Protein AF-0000000086060226 (afdb_homodimer)

pLDDT: mean 74.4, std 17.52, range [25.48, 95.62]

Solvent-accessible surface area (backbone atoms only — not comparable to full-atom values): 35997 Å² total; per-residue (Å²): 132,55,62,67,58,52,50,54,47,28,52,54,35,56,67,67,45,56,60,74,41,72,44,50,21,68,82,82,56,48,47,27,27,64,60,44,82,54,93,59,30,39,30,28,28,38,52,69,37,92,53,72,43,77,43,48,45,68,59,51,49,51,49,50,50,48,30,68,65,28,86,65,50,23,59,55,84,74,49,59,90,89,44,46,55,57,55,41,58,48,34,58,22,62,41,27,44,71,40,73,89,76,41,25,38,30,68,52,85,68,64,61,64,53,79,74,69,67,78,64,72,70,71,74,70,81,61,84,66,53,82,64,95,44,70,35,52,57,36,38,52,52,43,48,54,54,47,35,71,43,76,74,90,44,70,84,76,52,55,66,40,59,46,35,28,48,38,48,38,25,51,48,28,21,51,35,22,45,48,54,29,52,54,44,40,53,52,47,47,74,67,50,87,54,66,52,32,45,62,30,77,42,19,25,29,25,42,44,78,43,75,43,72,38,78,48,60,54,68,61,42,40,52,55,36,44,74,72,71,42,64,55,73,68,23,44,35,72,28,67,23,36,40,54,59,53,40,72,77,46,91,61,55,67,71,78,43,25,48,75,45,78,45,77,48,62,42,67,44,46,72,33,63,65,49,46,50,51,51,48,51,49,52,49,49,51,51,50,44,50,51,45,46,41,50,46,35,51,49,51,37,51,49,40,50,50,51,49,47,58,73,64,56,71,72,87,66,84,76,75,74,75,78,77,71,81,117,131,57,60,68,57,50,49,54,48,29,52,54,36,55,68,68,45,56,61,74,42,71,44,50,21,72,84,80,56,49,45,28,28,64,60,45,82,55,91,57,30,39,30,29,27,38,52,68,38,93,53,74,44,77,46,48,44,67,58,50,49,51,50,49,50,48,29,69,65,26,85,64,51,23,58,55,83,73,50,59,91,88,42,45,54,56,56,41,58,48,35,60,22,64,39,28,45,69,40,74,90,77,40,26,36,29,68,51,85,68,61,60,63,51,80,72,68,68,77,64,72,68,72,74,69,81,60,83,67,55,82,62,97,42,70,34,54,57,37,38,53,53,42,48,53,53,47,35,71,43,75,73,89,43,69,84,76,51,53,66,41,58,48,33,30,48,38,50,38,25,50,49,27,20,51,36,21,46,48,53,29,52,54,45,41,53,53,48,48,75,67,52,88,54,64,51,31,44,58,30,77,41,20,26,29,25,43,43,78,43,74,42,71,39,78,48,59,53,70,60,42,40,54,55,38,44,76,73,71,41,64,55,72,69,24,46,36,71,28,68,24,36,38,55,58,52,40,73,78,47,91,60,55,66,70,79,41,25,48,73,44,77,45,76,46,63,42,65,45,46,74,33,63,66,49,47,49,52,52,48,51,51,51,49,48,50,52,50,45,51,51,45,47,40,50,46,36,50,49,50,36,52,50,40,50,50,51,48,49,58,73,64,56,72,74,87,66,81,77,77,75,76,77,75,74,78,125

InterPro domains:
  IPR058289 Protein of unknown function DUF7983 [PF25943] (1-321)

Organism: NCBI:txid261290

Radius of gyration: 33.09 Å; Cα contacts (8 Å, |Δi|>4): 961; chains: 2; bounding box: 62×141×88 Å

Foldseek 3Di:
DDLLVLVVLLLVLLVVDDQQAWFAQLAVGFTKGFNDRDPFWTWIATPVGNDIDTHGNVVLVVVVVQQVPPPFWAAQVPDPPPCRVSLRSSCSRQQWDADSVRNTIHGHDDLQEPPPPPQPPPPPPPPDPDQDPAQLSLLVVVLVVLPVVDDPPDPVPDDPVSVLVNVVSVVSNVVSVVVVVVVVVVVCQVVDPDQGWYDYDVGTDGDDDGDGDDDDDLVVVCVVCVVVVHHSVVVDDDDVVVVVVVVVVDPDDPVVPDDDDDDDDDDDDDDDVVVSVVVSVVVVVVVVVVVVVVVVVVVVVVVVVVVVCVVPPPPPDDPPPPPPPPD/DDLLVLVVLLLVLLVVDDQQAWFAQLAVGFTKGFNDRDPFWTWIATPVGNDIDTGGNVVLVVVVVQQVPPPFWAAQVPDPPPCRVSLRSSCSRQQWDADSVRNTIHGHDDLLEPPPPPQPPPPPPPPDPDQDPAQLSLLVVVLVVLPVVDDPPDPVPDDPVSVLVNVVSVVSNVVSVVVVVVVVVVVCVVVDPDQGWYDYDPGTDGDDDGDGDDDDDLVVVCVVCVVVVHHSVVVDDDDVVVVVVVVVVDPDDPVNPDDDDDDDDDDDDDDDVVVSVVVSVVVVVVVVVVVVVVVVVVVVVVVVVVVVCVVPPPDPDDPPPPPPPDD

Nearest PDB structures (foldseek):
  2oig-assembly1_C  TM=6.495E-01  e=8.083E-01  Mus musculus
  4v6y-assembly1_AO  TM=5.193E-01  e=4.003E+00  Escherichia coli K-12
  7qv3-assembly1_o  TM=5.310E-01  e=5.712E+00  Bacillus subtilis subsp. subtilis str. 168
  7qv2-assembly1_o  TM=6.184E-01  e=8.648E+00  Bacillus subtilis subsp. subtilis str. 168
  4v78-assembly1_AO  TM=5.559E-01  e=7.682E+00  Escherichia coli K-12

Sequence (654 aa):
MSFRVTWDNLLDNVEELSADATLLTPVSQKPFHITDVQQHRVLIEYQADSETVPLQREQFETLFERVADATGSFDLDRLPPGAEPYATVMSLHPRFTIDDRDGTLSESETPTASPLVDAHTVEHDDGPREEPDIPVYADALLLIDALEQHDMTSLTELDVPTLVNLYTLLSDVQRNANDLRQEVRGVLLDRLHHDQPVSGQYGSVQRTVRQNRTLKDDDTVVELLEAEGIDPERVMSVDTSKLDDALEVTSLSESDVYDIEESEYVRKADVDEEMKETRLQGLKDQLAGADEDTTELQAEIEELEQRITELTSFDSGTSFHTRSTGGMSFRVTWDNLLDNVEELSADATLLTPVSQKPFHITDVQQHRVLIEYQADSETVPLQREQFETLFERVADATGSFDLDRLPPGAEPYATVMSLHPRFTIDDRDGTLSESETPTASPLVDAHTVEHDDGPREEPDIPVYADALLLIDALEQHDMTSLTELDVPTLVNLYTLLSDVQRNANDLRQEVRGVLLDRLHHDQPVSGQYGSVQRTVRQNRTLKDDDTVVELLEAEGIDPERVMSVDTSKLDDALEVTSLSESDVYDIEESEYVRKADVDEEMKETRLQGLKDQLAGADEDTTELQAEIEELEQRITELTSFDSGTSFHTRSTGG

Secondary structure (DSSP, 8-state):
--HHHHHHHHHHHHHTS-TTPPEE-TTT--EEEEEEE-SSEEEEEESS---EEEEEHHHHHHHHHHHHHSSSEEEGGGSPTT-HHHHHHHTTSTTEEEETTTTEEEE-SS----TT------------------HHHHHHHHHHHHHHHS-TT-GGGS-HHHHHHHHHHHHHHHHHHHHHHHHHHHHHHHH--SSS-EE-SSEEEEEEEEEEEEE--HHHHHHHHHHTT--GGGGEEE-HHHHHHHHTTSS--HHHHEEEEEEEEEEEEEE-HHHHHHHHHHHHHHHHHHHHHHHHHHHHHHHHHHHHHHHH---------------/--HHHHHHHHHHHHHTS-TTPPEE-TTT--EEEEEEE-SSEEEEEESS---EEEEEHHHHHHHHHHHHHSSSEEEGGGSPTT-HHHHHHHTTSTTEEEETTTTEEEE-SS----TT------------------HHHHHHHHHHHHHHHS-TT-GGGS-HHHHHHHHHHHHHHHHHHHHHHHHHHHHHHHH--SSS-EE-SSEEEEEEEEEEEEE--HHHHHHHHHHTT--GGGGEEE-HHHHHHHHTTSS--HHHHEEEEEEEEEEEEEE-HHHHHHHHHHHHHHHHHHHHHHHHHHHHHHHHHHHHHHHH---------------

Structure (mmCIF, N/CA/C/O backbone):
data_AF-0000000086060226-model_v1
#
loop_
_entity.id
_entity.type
_entity.pdbx_description
1 polymer 'DUF2800 domain-containing protein'
#
loop_
_atom_site.group_PDB
_atom_site.id
_atom_site.type_symbol
_atom_site.label_atom_id
_atom_site.label_alt_id
_atom_site.label_comp_id
_atom_site.label_asym_id
_atom_site.label_entity_id
_atom_site.label_seq_id
_atom_site.pdbx_PDB_ins_code
_atom_site.Cartn_x
_atom_site.Cartn_y
_atom_site.Cartn_z
_atom_site.occupancy
_atom_site.B_iso_or_equiv
_atom_site.auth_seq_id
_atom_site.auth_comp_id
_atom_site.auth_asym_id
_atom_site.auth_atom_id
_atom_site.pdbx_PDB_model_num
ATOM 1 N N . MET A 1 1 ? 17.812 2.256 18.969 1 61.56 1 MET A N 1
ATOM 2 C CA . MET A 1 1 ? 16.531 2.533 18.328 1 61.56 1 MET A CA 1
ATOM 3 C C . MET A 1 1 ? 15.438 1.61 18.859 1 61.56 1 MET A C 1
ATOM 5 O O . MET A 1 1 ? 15.695 0.437 19.141 1 61.56 1 MET A O 1
ATOM 9 N N . SER A 1 2 ? 14.352 2.223 19.125 1 74.38 2 SER A N 1
ATOM 10 C CA . SER A 1 2 ? 13.242 1.426 19.641 1 74.38 2 SER A CA 1
ATOM 11 C C . SER A 1 2 ? 12.703 0.469 18.594 1 74.38 2 SER A C 1
ATOM 13 O O . SER A 1 2 ? 12.828 0.727 17.391 1 74.38 2 SER A O 1
ATOM 15 N N . PHE A 1 3 ? 12.266 -0.675 19.047 1 84.19 3 PHE A N 1
ATOM 16 C CA . PHE A 1 3 ? 11.734 -1.65 18.094 1 84.19 3 PHE A CA 1
ATOM 17 C C . PHE A 1 3 ? 10.578 -1.057 17.297 1 84.19 3 PHE A C 1
ATOM 19 O O . PHE A 1 3 ? 10.414 -1.364 16.109 1 84.19 3 PHE A O 1
ATOM 26 N N . ARG A 1 4 ? 9.867 -0.259 17.969 1 74.56 4 ARG A N 1
ATOM 27 C CA . ARG A 1 4 ? 8.734 0.336 17.266 1 74.56 4 ARG A CA 1
ATOM 28 C C . ARG A 1 4 ? 9.188 1.074 16.016 1 74.56 4 ARG A C 1
ATOM 30 O O . ARG A 1 4 ? 8.617 0.899 14.93 1 74.56 4 ARG A O 1
ATOM 37 N N . VAL A 1 5 ? 10.203 1.853 16.219 1 68.88 5 VAL A N 1
ATOM 38 C CA . VAL A 1 5 ? 10.75 2.617 15.094 1 68.88 5 VAL A CA 1
ATOM 39 C C . VAL A 1 5 ? 11.312 1.667 14.047 1 68.88 5 VAL A C 1
ATOM 41 O O . VAL A 1 5 ? 11.109 1.863 12.844 1 68.88 5 VAL A O 1
ATOM 44 N N . THR A 1 6 ? 11.977 0.734 14.469 1 77.31 6 THR A N 1
ATOM 45 C CA . THR A 1 6 ? 12.555 -0.261 13.57 1 77.31 6 THR A CA 1
ATOM 46 C C . THR A 1 6 ? 11.469 -0.976 12.781 1 77.31 6 THR A C 1
ATOM 48 O O . THR A 1 6 ? 11.609 -1.188 11.57 1 77.31 6 THR A O 1
ATOM 51 N N . TRP A 1 7 ? 10.492 -1.278 13.5 1 83.56 7 TRP A N 1
ATOM 52 C CA . TRP A 1 7 ? 9.383 -1.992 12.875 1 83.56 7 TRP A CA 1
ATOM 53 C C . TRP A 1 7 ? 8.719 -1.136 11.797 1 83.56 7 TRP A C 1
ATOM 55 O O . TRP A 1 7 ? 8.508 -1.595 10.672 1 83.56 7 TRP A O 1
ATOM 65 N N . ASP A 1 8 ? 8.516 0.032 12.117 1 72.94 8 ASP A N 1
ATOM 66 C CA . ASP A 1 8 ? 7.891 0.943 11.164 1 72.94 8 ASP A CA 1
ATOM 67 C C . ASP A 1 8 ? 8.758 1.11 9.914 1 72.94 8 ASP A C 1
ATOM 69 O O . ASP A 1 8 ? 8.25 1.091 8.797 1 72.94 8 ASP A O 1
ATOM 73 N N . ASN A 1 9 ? 10.039 1.289 10.148 1 73 9 ASN A N 1
ATOM 74 C CA . ASN A 1 9 ? 10.984 1.417 9.039 1 73 9 ASN A CA 1
ATOM 75 C C . ASN A 1 9 ? 11.016 0.153 8.188 1 73 9 ASN A C 1
ATOM 77 O O . ASN A 1 9 ? 11.117 0.23 6.961 1 73 9 ASN A O 1
ATOM 81 N N . LEU A 1 10 ? 10.992 -0.917 8.844 1 79.75 10 LEU A N 1
ATOM 82 C CA . LEU A 1 10 ? 10.969 -2.193 8.133 1 79.75 10 LEU A CA 1
ATOM 83 C C . LEU A 1 10 ? 9.742 -2.291 7.23 1 79.75 10 LEU A C 1
ATOM 85 O O . LEU A 1 10 ? 9.859 -2.658 6.059 1 79.75 10 LEU A O 1
ATOM 89 N N . LEU A 1 11 ? 8.656 -1.971 7.758 1 77.81 11 LEU A N 1
ATOM 90 C CA . LEU A 1 11 ? 7.422 -2.055 6.984 1 77.81 11 LEU A CA 1
ATOM 91 C C . LEU A 1 11 ? 7.48 -1.136 5.766 1 77.81 11 LEU A C 1
ATOM 93 O O . LEU A 1 11 ? 7.047 -1.516 4.676 1 77.81 11 LEU A O 1
ATOM 97 N N . ASP A 1 12 ? 8.031 -0.021 5.93 1 70.19 12 ASP A N 1
ATOM 98 C CA . ASP A 1 12 ? 8.203 0.905 4.816 1 70.19 12 ASP A CA 1
ATOM 99 C C . ASP A 1 12 ? 9.023 0.267 3.693 1 70.19 12 ASP A C 1
ATOM 101 O O . ASP A 1 12 ? 8.664 0.383 2.518 1 70.19 12 ASP A O 1
ATOM 105 N N . ASN A 1 13 ? 10.055 -0.305 4.105 1 70.56 13 ASN A N 1
ATOM 106 C CA . ASN A 1 13 ? 10.961 -0.897 3.125 1 70.56 13 ASN A CA 1
ATOM 107 C C . ASN A 1 13 ? 10.328 -2.104 2.436 1 70.56 13 ASN A C 1
ATOM 109 O O . ASN A 1 13 ? 10.586 -2.354 1.256 1 70.56 13 ASN A O 1
ATOM 113 N N . VAL A 1 14 ? 9.562 -2.812 3.18 1 76.31 14 VAL A N 1
ATOM 114 C CA . VAL A 1 14 ? 8.875 -3.961 2.609 1 76.31 14 VAL A CA 1
ATOM 115 C C . VAL A 1 14 ? 7.867 -3.49 1.56 1 76.31 14 VAL A C 1
ATOM 117 O O . VAL A 1 14 ? 7.727 -4.109 0.504 1 76.31 14 VAL A O 1
ATOM 120 N N . GLU A 1 15 ? 7.27 -2.426 1.883 1 65.19 15 GLU A N 1
ATOM 121 C CA . GLU A 1 15 ? 6.258 -1.892 0.976 1 65.19 15 GLU A CA 1
ATOM 122 C C . GLU A 1 15 ? 6.887 -1.393 -0.321 1 65.19 15 GLU A C 1
ATOM 124 O O . GLU A 1 15 ? 6.219 -1.312 -1.353 1 65.19 15 GLU A O 1
ATOM 129 N N . GLU A 1 16 ? 8.18 -1.122 -0.231 1 61.09 16 GLU A N 1
ATOM 130 C CA . GLU A 1 16 ? 8.883 -0.597 -1.4 1 61.09 16 GLU A CA 1
ATOM 131 C C . GLU A 1 16 ? 9.328 -1.723 -2.326 1 61.09 16 GLU A C 1
ATOM 133 O O . GLU A 1 16 ? 9.719 -1.476 -3.471 1 61.09 16 GLU A O 1
ATOM 138 N N . LEU A 1 17 ? 9.195 -2.912 -1.716 1 63.25 17 LEU A N 1
ATOM 139 C CA . LEU A 1 17 ? 9.578 -4.062 -2.527 1 63.25 17 LEU A CA 1
ATOM 140 C C . LEU A 1 17 ? 8.578 -4.281 -3.662 1 63.25 17 LEU A C 1
ATOM 142 O O . LEU A 1 17 ? 7.379 -4.047 -3.494 1 63.25 17 LEU A O 1
ATOM 146 N N . SER A 1 18 ? 9.148 -4.605 -4.73 1 54.31 18 SER A N 1
ATOM 147 C CA . SER A 1 18 ? 8.266 -4.992 -5.824 1 54.31 18 SER A CA 1
ATOM 148 C C . SER A 1 18 ? 7.387 -6.18 -5.43 1 54.31 18 SER A C 1
ATOM 150 O O . SER A 1 18 ? 7.82 -7.055 -4.68 1 54.31 18 SER A O 1
ATOM 152 N N . ALA A 1 19 ? 6.148 -6.09 -5.781 1 54.88 19 ALA A N 1
ATOM 153 C CA . ALA A 1 19 ? 5.211 -7.164 -5.473 1 54.88 19 ALA A CA 1
ATOM 154 C C . ALA A 1 19 ? 5.742 -8.516 -5.941 1 54.88 19 ALA A C 1
ATOM 156 O O . ALA A 1 19 ? 5.414 -9.555 -5.367 1 54.88 19 ALA A O 1
ATOM 157 N N . ASP A 1 20 ? 6.629 -8.438 -6.875 1 52.88 20 ASP A N 1
ATOM 158 C CA . ASP A 1 20 ? 7.129 -9.672 -7.465 1 52.88 20 ASP A CA 1
ATOM 159 C C . ASP A 1 20 ? 8.5 -10.031 -6.906 1 52.88 20 ASP A C 1
ATOM 161 O O . ASP A 1 20 ? 9.164 -10.945 -7.406 1 52.88 20 ASP A O 1
ATOM 165 N N . ALA A 1 21 ? 8.844 -9.289 -5.941 1 64.44 21 ALA A N 1
ATOM 166 C CA . ALA A 1 21 ? 10.156 -9.555 -5.367 1 64.44 21 ALA A CA 1
ATOM 167 C C . ALA A 1 21 ? 10.195 -10.922 -4.68 1 64.44 21 ALA A C 1
ATOM 169 O O . ALA A 1 21 ? 9.281 -11.266 -3.93 1 64.44 21 ALA A O 1
ATOM 170 N N . THR A 1 22 ? 11.133 -11.711 -5.094 1 69.5 22 THR A N 1
ATOM 171 C CA . THR A 1 22 ? 11.336 -12.992 -4.43 1 69.5 22 THR A CA 1
ATOM 172 C C . THR A 1 22 ? 12.445 -12.891 -3.387 1 69.5 22 THR A C 1
ATOM 174 O O . THR A 1 22 ? 13.547 -12.422 -3.686 1 69.5 22 THR A O 1
ATOM 177 N N . LEU A 1 23 ? 12.07 -13.188 -2.166 1 77.44 23 LEU A N 1
ATOM 178 C CA . LEU A 1 23 ? 13.031 -13.211 -1.067 1 77.44 23 LEU A CA 1
ATOM 179 C C . LEU A 1 23 ? 13.438 -14.641 -0.731 1 77.44 23 LEU A C 1
ATOM 181 O O . LEU A 1 23 ? 12.703 -15.586 -1.023 1 77.44 23 LEU A O 1
ATOM 185 N N . LEU A 1 24 ? 14.648 -14.82 -0.189 1 76.75 24 LEU A N 1
ATOM 186 C CA . LEU A 1 24 ? 15.156 -16.141 0.158 1 76.75 24 LEU A CA 1
ATOM 187 C C . LEU A 1 24 ? 15.445 -16.234 1.653 1 76.75 24 LEU A C 1
ATOM 189 O O . LEU A 1 24 ? 15.945 -15.297 2.258 1 76.75 24 LEU A O 1
ATOM 193 N N . THR A 1 25 ? 14.992 -17.344 2.234 1 79.06 25 THR A N 1
ATOM 194 C CA . THR A 1 25 ? 15.43 -17.594 3.602 1 79.06 25 THR A CA 1
ATOM 195 C C . THR A 1 25 ? 16.953 -17.719 3.672 1 79.06 25 THR A C 1
ATOM 197 O O . THR A 1 25 ? 17.578 -18.219 2.746 1 79.06 25 THR A O 1
ATOM 200 N N . PRO A 1 26 ? 17.469 -17.297 4.73 1 75.31 26 PRO A N 1
ATOM 201 C CA . PRO A 1 26 ? 18.922 -17.156 4.75 1 75.31 26 PRO A CA 1
ATOM 202 C C . PRO A 1 26 ? 19.641 -18.5 4.828 1 75.31 26 PRO A C 1
ATOM 204 O O . PRO A 1 26 ? 20.719 -18.656 4.234 1 75.31 26 PRO A O 1
ATOM 207 N N . VAL A 1 27 ? 19.141 -19.469 5.512 1 73.25 27 VAL A N 1
ATOM 208 C CA . VAL A 1 27 ? 19.828 -20.734 5.699 1 73.25 27 VAL A CA 1
ATOM 209 C C . VAL A 1 27 ? 19.297 -21.781 4.715 1 73.25 27 VAL A C 1
ATOM 211 O O . VAL A 1 27 ? 20.062 -22.359 3.939 1 73.25 27 VAL A O 1
ATOM 214 N N . SER A 1 28 ? 18.062 -21.906 4.684 1 73.25 28 SER A N 1
ATOM 215 C CA . SER A 1 28 ? 17.422 -22.938 3.861 1 73.25 28 SER A CA 1
ATOM 216 C C . SER A 1 28 ? 17.234 -22.453 2.428 1 73.25 28 SER A C 1
ATOM 218 O O . SER A 1 28 ? 16.922 -23.25 1.539 1 73.25 28 SER A O 1
ATOM 220 N N . GLN A 1 29 ? 17.438 -21.109 2.193 1 70.88 29 GLN A N 1
ATOM 221 C CA . GLN A 1 29 ? 17.344 -20.5 0.87 1 70.88 29 GLN A CA 1
ATOM 222 C C . GLN A 1 29 ? 16.016 -20.844 0.198 1 70.88 29 GLN A C 1
ATOM 224 O O . GLN A 1 29 ? 15.984 -21.156 -0.993 1 70.88 29 GLN A O 1
ATOM 229 N N . LYS A 1 30 ? 14.977 -20.953 0.931 1 73.5 30 LYS A N 1
ATOM 230 C CA . LYS A 1 30 ? 13.625 -21.125 0.406 1 73.5 30 LYS A CA 1
ATOM 231 C C . LYS A 1 30 ? 13.031 -19.797 -0.051 1 73.5 30 LYS A C 1
ATOM 233 O O . LYS A 1 30 ? 13.008 -18.828 0.711 1 73.5 30 LYS A O 1
ATOM 238 N N . PRO A 1 31 ? 12.648 -19.797 -1.311 1 76.25 31 PRO A N 1
ATOM 239 C CA . PRO A 1 31 ? 12.078 -18.547 -1.815 1 76.25 31 PRO A CA 1
ATOM 240 C C . PRO A 1 31 ? 10.68 -18.266 -1.273 1 76.25 31 PRO A C 1
ATOM 242 O O . PRO A 1 31 ? 9.883 -19.203 -1.098 1 76.25 31 PRO A O 1
ATOM 245 N N . PHE A 1 32 ? 10.445 -17 -0.946 1 77.38 32 PHE A N 1
ATOM 246 C CA . PHE A 1 32 ? 9.117 -16.562 -0.523 1 77.38 32 PHE A CA 1
ATOM 247 C C . PHE A 1 32 ? 8.836 -15.148 -0.989 1 77.38 32 PHE A C 1
ATOM 249 O O . PHE A 1 32 ? 9.75 -14.422 -1.375 1 77.38 32 PHE A O 1
ATOM 256 N N . HIS A 1 33 ? 7.527 -14.828 -1.044 1 75.12 33 HIS A N 1
ATOM 257 C CA . HIS A 1 33 ? 7.066 -13.492 -1.41 1 75.12 33 HIS A CA 1
ATOM 258 C C . HIS A 1 33 ? 6.266 -12.852 -0.278 1 75.12 33 HIS A C 1
ATOM 260 O O . HIS A 1 33 ? 5.664 -13.562 0.533 1 75.12 33 HIS A O 1
ATOM 266 N N . ILE A 1 34 ? 6.484 -11.562 -0.266 1 75.5 34 ILE A N 1
ATOM 267 C CA . ILE A 1 34 ? 5.621 -10.836 0.664 1 75.5 34 ILE A CA 1
ATOM 268 C C . ILE A 1 34 ? 4.281 -10.531 -0.007 1 75.5 34 ILE A C 1
ATOM 270 O O . ILE A 1 34 ? 4.242 -9.914 -1.073 1 75.5 34 ILE A O 1
ATOM 274 N N . THR A 1 35 ? 3.238 -11 0.618 1 67.06 35 THR A N 1
ATOM 275 C CA . THR A 1 35 ? 1.932 -10.867 -0.018 1 67.06 35 THR A CA 1
ATOM 276 C C . THR A 1 35 ? 1.178 -9.664 0.543 1 67.06 35 THR A C 1
ATOM 278 O O . THR A 1 35 ? 0.363 -9.062 -0.153 1 67.06 35 THR A O 1
ATOM 281 N N . ASP A 1 36 ? 1.404 -9.398 1.855 1 66.31 36 ASP A N 1
ATOM 282 C CA . ASP A 1 36 ? 0.712 -8.289 2.502 1 66.31 36 ASP A CA 1
ATOM 283 C C . ASP A 1 36 ? 1.508 -7.762 3.695 1 66.31 36 ASP A C 1
ATOM 285 O O . ASP A 1 36 ? 2.297 -8.5 4.293 1 66.31 36 ASP A O 1
ATOM 289 N N . VAL A 1 37 ? 1.481 -6.492 3.787 1 73.69 37 VAL A N 1
ATOM 290 C CA . VAL A 1 37 ? 2.084 -5.836 4.941 1 73.69 37 VAL A CA 1
ATOM 291 C C . VAL A 1 37 ? 0.996 -5.191 5.797 1 73.69 37 VAL A C 1
ATOM 293 O O . VAL A 1 37 ? 0.222 -4.363 5.309 1 73.69 37 VAL A O 1
ATOM 296 N N . GLN A 1 38 ? 0.847 -5.648 7.043 1 66.06 38 GLN A N 1
ATOM 297 C CA . GLN A 1 38 ? -0.11 -5.098 7.996 1 66.06 38 GLN A CA 1
ATOM 298 C C . GLN A 1 38 ? 0.604 -4.453 9.18 1 66.06 38 GLN A C 1
ATOM 300 O O . GLN A 1 38 ? 1.828 -4.539 9.297 1 66.06 38 GLN A O 1
ATOM 305 N N . GLN A 1 39 ? -0.197 -3.797 10.062 1 68.19 39 GLN A N 1
ATOM 306 C CA . GLN A 1 39 ? 0.373 -3.061 11.188 1 68.19 39 GLN A CA 1
ATOM 307 C C . GLN A 1 39 ? 1.144 -3.99 12.117 1 68.19 39 GLN A C 1
ATOM 309 O O . GLN A 1 39 ? 2.193 -3.617 12.641 1 68.19 39 GLN A O 1
ATOM 314 N N . HIS A 1 40 ? 0.62 -5.199 12.242 1 76 40 HIS A N 1
ATOM 315 C CA . HIS A 1 40 ? 1.235 -6.031 13.266 1 76 40 HIS A CA 1
ATOM 316 C C . HIS A 1 40 ? 1.77 -7.332 12.672 1 76 40 HIS A C 1
ATOM 318 O O . HIS A 1 40 ? 2.143 -8.25 13.406 1 76 40 HIS A O 1
ATOM 324 N N . ARG A 1 41 ? 1.753 -7.371 11.344 1 83.38 41 ARG A N 1
ATOM 325 C CA . ARG A 1 41 ? 2.277 -8.594 10.742 1 83.38 41 ARG A CA 1
ATOM 326 C C . ARG A 1 41 ? 2.598 -8.391 9.266 1 83.38 41 ARG A C 1
ATOM 328 O O . ARG A 1 41 ? 2.107 -7.441 8.648 1 83.38 41 ARG A O 1
ATOM 335 N N . VAL A 1 42 ? 3.518 -9.219 8.836 1 83.94 42 VAL A N 1
ATOM 336 C CA . VAL A 1 42 ? 3.859 -9.328 7.422 1 83.94 42 VAL A CA 1
ATOM 337 C C . VAL A 1 42 ? 3.451 -10.703 6.895 1 83.94 42 VAL A C 1
ATOM 339 O O . VAL A 1 42 ? 3.791 -11.727 7.492 1 83.94 42 VAL A O 1
ATOM 342 N N . LEU A 1 43 ? 2.621 -10.688 5.91 1 78.94 43 LEU A N 1
ATOM 343 C CA . LEU A 1 43 ? 2.186 -11.961 5.336 1 78.94 43 LEU A CA 1
ATOM 344 C C . LEU A 1 43 ? 3.107 -12.383 4.195 1 78.94 43 LEU A C 1
ATOM 346 O O . LEU A 1 43 ? 3.393 -11.594 3.295 1 78.94 43 LEU A O 1
ATOM 350 N N . ILE A 1 44 ? 3.582 -13.633 4.352 1 82.94 44 ILE A N 1
ATOM 351 C CA . ILE A 1 44 ? 4.465 -14.141 3.303 1 82.94 44 ILE A CA 1
ATOM 352 C C . ILE A 1 44 ? 3.898 -15.43 2.73 1 82.94 44 ILE A C 1
ATOM 354 O O . ILE A 1 44 ? 3.031 -16.062 3.342 1 82.94 44 ILE A O 1
ATOM 358 N N . GLU A 1 45 ? 4.215 -15.727 1.551 1 78 45 GLU A N 1
ATOM 359 C CA . GLU A 1 45 ? 3.895 -16.984 0.89 1 78 45 GLU A CA 1
ATOM 360 C C . GLU A 1 45 ? 5.141 -17.625 0.28 1 78 45 GLU A C 1
ATOM 362 O O . GLU A 1 45 ? 5.871 -16.969 -0.474 1 78 45 GLU A O 1
ATOM 367 N N . TYR A 1 46 ? 5.328 -18.859 0.838 1 76.38 46 TYR A N 1
ATOM 368 C CA . TYR A 1 46 ? 6.422 -19.578 0.214 1 76.38 46 TYR A CA 1
ATOM 369 C C . TYR A 1 46 ? 6.078 -19.969 -1.222 1 76.38 46 TYR A C 1
ATOM 371 O O . TYR A 1 46 ? 4.926 -20.281 -1.527 1 76.38 46 TYR A O 1
ATOM 379 N N . GLN A 1 47 ? 7.102 -19.812 -1.891 1 64.94 47 GLN A N 1
ATOM 380 C CA . GLN A 1 47 ? 6.871 -20.141 -3.293 1 64.94 47 GLN A CA 1
ATOM 381 C C . GLN A 1 47 ? 6.426 -21.594 -3.449 1 64.94 47 GLN A C 1
ATOM 383 O O . GLN A 1 47 ? 5.602 -21.906 -4.312 1 64.94 47 GLN A O 1
ATOM 388 N N . ALA A 1 48 ? 6.973 -22.484 -2.572 1 60.38 48 ALA A N 1
ATOM 389 C CA . ALA A 1 48 ? 6.672 -23.922 -2.633 1 60.38 48 ALA A CA 1
ATOM 390 C C . ALA A 1 48 ? 5.297 -24.203 -2.043 1 60.38 48 ALA A C 1
ATOM 392 O O . ALA A 1 48 ? 4.703 -25.25 -2.324 1 60.38 48 ALA A O 1
ATOM 393 N N . ASP A 1 49 ? 4.891 -23.344 -1.164 1 59.34 49 ASP A N 1
ATOM 394 C CA . ASP A 1 49 ? 3.635 -23.547 -0.445 1 59.34 49 ASP A CA 1
ATOM 395 C C . ASP A 1 49 ? 2.693 -22.359 -0.631 1 59.34 49 ASP A C 1
ATOM 397 O O . ASP A 1 49 ? 3.117 -21.203 -0.545 1 59.34 49 ASP A O 1
ATOM 401 N N . SER A 1 50 ? 1.511 -22.656 -1.163 1 57.16 50 SER A N 1
ATOM 402 C CA . SER A 1 50 ? 0.541 -21.578 -1.383 1 57.16 50 SER A CA 1
ATOM 403 C C . SER A 1 50 ? -0.04 -21.078 -0.065 1 57.16 50 SER A C 1
ATOM 405 O O . SER A 1 50 ? -0.88 -20.188 -0.053 1 57.16 50 SER A O 1
ATOM 407 N N . GLU A 1 51 ? 0.519 -21.594 0.934 1 64.19 51 GLU A N 1
ATOM 408 C CA . GLU A 1 51 ? -0.021 -21.172 2.223 1 64.19 51 GLU A CA 1
ATOM 409 C C . GLU A 1 51 ? 0.59 -19.859 2.67 1 64.19 51 GLU A C 1
ATOM 411 O O . GLU A 1 51 ? 1.799 -19.641 2.545 1 64.19 51 GLU A O 1
ATOM 416 N N . THR A 1 52 ? -0.311 -19.031 3.057 1 74.06 52 THR A N 1
ATOM 417 C CA . THR A 1 52 ? 0.131 -17.766 3.605 1 74.06 52 THR A CA 1
ATOM 418 C C . THR A 1 52 ? 0.571 -17.922 5.059 1 74.06 52 THR A C 1
ATOM 420 O O . THR A 1 52 ? -0.145 -18.516 5.867 1 74.06 52 THR A O 1
ATOM 423 N N . VAL A 1 53 ? 1.748 -17.547 5.281 1 81.25 53 VAL A N 1
ATOM 424 C CA . VAL A 1 53 ? 2.312 -17.609 6.625 1 81.25 53 VAL A CA 1
ATOM 425 C C . VAL A 1 53 ? 2.43 -16.203 7.203 1 81.25 53 VAL A C 1
ATOM 427 O O . VAL A 1 53 ? 3.117 -15.344 6.637 1 81.25 53 VAL A O 1
ATOM 430 N N . PRO A 1 54 ? 1.698 -15.93 8.297 1 84.88 54 PRO A N 1
ATOM 431 C CA . PRO A 1 54 ? 1.841 -14.625 8.945 1 84.88 54 PRO A CA 1
ATOM 432 C C . PRO A 1 54 ? 3.104 -14.523 9.797 1 84.88 54 PRO A C 1
ATOM 434 O O . PRO A 1 54 ? 3.387 -15.414 10.594 1 84.88 54 PRO A O 1
ATOM 437 N N . LEU A 1 55 ? 3.961 -13.555 9.484 1 90.44 55 LEU A N 1
ATOM 438 C CA . LEU A 1 55 ? 5.074 -13.195 10.359 1 90.44 55 LEU A CA 1
ATOM 439 C C . LEU A 1 55 ? 4.66 -12.117 11.352 1 90.44 55 LEU A C 1
ATOM 441 O O . LEU A 1 55 ? 4.43 -10.969 10.969 1 90.44 55 LEU A O 1
ATOM 445 N N . GLN A 1 56 ? 4.648 -12.5 12.609 1 87.19 56 GLN A N 1
ATOM 446 C CA . GLN A 1 56 ? 4.062 -11.641 13.633 1 87.19 56 GLN A CA 1
ATOM 447 C C . GLN A 1 56 ? 5.074 -10.617 14.133 1 87.19 56 GLN A C 1
ATOM 449 O O . GLN A 1 56 ? 6.258 -10.93 14.297 1 87.19 56 GLN A O 1
ATOM 454 N N . ARG A 1 57 ? 4.566 -9.461 14.414 1 87.31 57 ARG A N 1
ATOM 455 C CA . ARG A 1 57 ? 5.379 -8.359 14.922 1 87.31 57 ARG A CA 1
ATOM 456 C C . ARG A 1 57 ? 6.125 -8.766 16.188 1 87.31 57 ARG A C 1
ATOM 458 O O . ARG A 1 57 ? 7.297 -8.422 16.359 1 87.31 57 ARG A O 1
ATOM 465 N N . GLU A 1 58 ? 5.457 -9.453 17.031 1 84.88 58 GLU A N 1
ATOM 466 C CA . GLU A 1 58 ? 6.043 -9.828 18.312 1 84.88 58 GLU A CA 1
ATOM 467 C C . GLU A 1 58 ? 7.301 -10.672 18.125 1 84.88 58 GLU A C 1
ATOM 469 O O . GLU A 1 58 ? 8.258 -10.555 18.891 1 84.88 58 GLU A O 1
ATOM 474 N N . GLN A 1 59 ? 7.23 -11.508 17.141 1 89.88 59 GLN A N 1
ATOM 475 C CA . GLN A 1 59 ? 8.383 -12.359 16.875 1 89.88 59 GLN A CA 1
ATOM 476 C C . GLN A 1 59 ? 9.555 -11.555 16.328 1 89.88 59 GLN A C 1
ATOM 478 O O . GLN A 1 59 ? 10.719 -11.883 16.578 1 89.88 59 GLN A O 1
ATOM 483 N N . PHE A 1 60 ? 9.289 -10.539 15.555 1 91.94 60 PHE A N 1
ATOM 484 C CA . PHE A 1 60 ? 10.344 -9.641 15.109 1 91.94 60 PHE A CA 1
ATOM 485 C C . PHE A 1 60 ? 10.984 -8.93 16.297 1 91.94 60 PHE A C 1
ATOM 487 O O . PHE A 1 60 ? 12.203 -8.719 16.312 1 91.94 60 PHE A O 1
ATOM 494 N N . GLU A 1 61 ? 10.109 -8.531 17.219 1 87.44 61 GLU A N 1
ATOM 495 C CA . GLU A 1 61 ? 10.625 -7.867 18.422 1 87.44 61 GLU A CA 1
ATOM 496 C C . GLU A 1 61 ? 11.586 -8.773 19.188 1 87.44 61 GLU A C 1
ATOM 498 O O . GLU A 1 61 ? 12.633 -8.32 19.641 1 87.44 61 GLU A O 1
ATOM 503 N N . THR A 1 62 ? 11.164 -10.047 19.297 1 87.81 62 THR A N 1
ATOM 504 C CA . THR A 1 62 ? 12.023 -11.016 19.953 1 87.81 62 THR A CA 1
ATOM 505 C C . THR A 1 62 ? 13.359 -11.141 19.219 1 87.81 62 THR A C 1
ATOM 507 O O . THR A 1 62 ? 14.414 -11.172 19.859 1 87.81 62 THR A O 1
ATOM 510 N N . LEU A 1 63 ? 13.289 -11.219 17.906 1 90.62 63 LEU A N 1
ATOM 511 C CA . LEU A 1 63 ? 14.508 -11.328 17.109 1 90.62 63 LEU A CA 1
ATOM 512 C C . LEU A 1 63 ? 15.375 -10.086 17.281 1 90.62 63 LEU A C 1
ATOM 514 O O . LEU A 1 63 ? 16.594 -10.188 17.391 1 90.62 63 LEU A O 1
ATOM 518 N N . PHE A 1 64 ? 14.773 -8.992 17.297 1 89.62 64 PHE A N 1
ATOM 519 C CA . PHE A 1 64 ? 15.445 -7.715 17.5 1 89.62 64 PHE A CA 1
ATOM 520 C C . PHE A 1 64 ? 16.234 -7.715 18.797 1 89.62 64 PHE A C 1
ATOM 522 O O . PHE A 1 64 ? 17.406 -7.312 18.828 1 89.62 64 PHE A O 1
ATOM 529 N N . GLU A 1 65 ? 15.57 -8.125 19.828 1 85.75 65 GLU A N 1
ATOM 530 C CA . GLU A 1 65 ? 16.203 -8.172 21.141 1 85.75 65 GLU A CA 1
ATOM 531 C C . GLU A 1 65 ? 17.359 -9.164 21.156 1 85.75 65 GLU A C 1
ATOM 533 O O . GLU A 1 65 ? 18.406 -8.898 21.75 1 85.75 65 GLU A O 1
ATOM 538 N N . ARG A 1 66 ? 17.141 -10.234 20.5 1 86.69 66 ARG A N 1
ATOM 539 C CA . ARG A 1 66 ? 18.188 -11.258 20.469 1 86.69 66 ARG A CA 1
ATOM 540 C C . ARG A 1 66 ? 19.422 -10.758 19.719 1 86.69 66 ARG A C 1
ATOM 542 O O . ARG A 1 66 ? 20.547 -11.047 20.109 1 86.69 66 ARG A O 1
ATOM 549 N N . VAL A 1 67 ? 19.156 -10.047 18.641 1 86.25 67 VAL A N 1
ATOM 550 C CA . VAL A 1 67 ? 20.266 -9.5 17.859 1 86.25 67 VAL A CA 1
ATOM 551 C C . VAL A 1 67 ? 21 -8.438 18.672 1 86.25 67 VAL A C 1
ATOM 553 O O . VAL A 1 67 ? 22.234 -8.375 18.641 1 86.25 67 VAL A O 1
ATOM 556 N N . ALA A 1 68 ? 20.25 -7.633 19.312 1 80.38 68 ALA A N 1
ATOM 557 C CA . ALA A 1 68 ? 20.844 -6.582 20.141 1 80.38 68 ALA A CA 1
ATOM 558 C C . ALA A 1 68 ? 21.672 -7.176 21.281 1 80.38 68 ALA A C 1
ATOM 560 O O . ALA A 1 68 ? 22.688 -6.609 21.672 1 80.38 68 ALA A O 1
ATOM 561 N N . ASP A 1 69 ? 21.156 -8.242 21.797 1 78.19 69 ASP A N 1
ATOM 562 C CA . ASP A 1 69 ? 21.797 -8.883 22.938 1 78.19 69 ASP A CA 1
ATOM 563 C C . ASP A 1 69 ? 23.047 -9.656 22.5 1 78.19 69 ASP A C 1
ATOM 565 O O . ASP A 1 69 ? 23.938 -9.914 23.312 1 78.19 69 ASP A O 1
ATOM 569 N N . ALA A 1 70 ? 22.859 -10.086 21.297 1 75.44 70 ALA A N 1
ATOM 570 C CA . ALA A 1 70 ? 23.969 -10.898 20.812 1 75.44 70 ALA A CA 1
ATOM 571 C C . ALA A 1 70 ? 25.25 -10.086 20.719 1 75.44 70 ALA A C 1
ATOM 573 O O . ALA A 1 70 ? 25.219 -8.891 20.391 1 75.44 70 ALA A O 1
ATOM 574 N N . THR A 1 71 ? 26.219 -10.344 21.484 1 69.38 71 THR A N 1
ATOM 575 C CA . THR A 1 71 ? 27.531 -9.719 21.375 1 69.38 71 THR A CA 1
ATOM 576 C C . THR A 1 71 ? 28.062 -9.828 19.953 1 69.38 71 THR A C 1
ATOM 578 O O . THR A 1 71 ? 28.609 -10.867 19.578 1 69.38 71 THR A O 1
ATOM 581 N N . GLY A 1 72 ? 27.641 -8.828 19 1 72.44 72 GLY A N 1
ATOM 582 C CA . GLY A 1 72 ? 28.078 -8.82 17.609 1 72.44 72 GLY A CA 1
ATOM 583 C C . GLY A 1 72 ? 26.984 -9.219 16.625 1 72.44 72 GLY A C 1
ATOM 584 O O . GLY A 1 72 ? 26.094 -8.414 16.312 1 72.44 72 GLY A O 1
ATOM 585 N N . SER A 1 73 ? 27 -10.57 16.234 1 81.44 73 SER A N 1
ATOM 586 C CA . SER A 1 73 ? 26.062 -11.055 15.234 1 81.44 73 SER A CA 1
ATOM 587 C C . SER A 1 73 ? 25.234 -12.219 15.766 1 81.44 73 SER A C 1
ATOM 589 O O . SER A 1 73 ? 25.688 -12.977 16.625 1 81.44 73 SER A O 1
ATOM 591 N N . PHE A 1 74 ? 24.031 -12.258 15.516 1 88.19 74 PHE A N 1
ATOM 592 C CA . PHE A 1 74 ? 23.125 -13.328 15.891 1 88.19 74 PHE A CA 1
ATOM 593 C C . PHE A 1 74 ? 23.234 -14.5 14.922 1 88.19 74 PHE A C 1
ATOM 595 O O . PHE A 1 74 ? 23.109 -14.328 13.711 1 88.19 74 PHE A O 1
ATOM 602 N N . ASP A 1 75 ? 23.453 -15.633 15.555 1 87.62 75 ASP A N 1
ATOM 603 C CA . ASP A 1 75 ? 23.578 -16.844 14.75 1 87.62 75 ASP A CA 1
ATOM 604 C C . ASP A 1 75 ? 22.203 -17.312 14.266 1 87.62 75 ASP A C 1
ATOM 606 O O . ASP A 1 75 ? 21.328 -17.656 15.078 1 87.62 75 ASP A O 1
ATOM 610 N N . LEU A 1 76 ? 22.031 -17.438 12.945 1 88.25 76 LEU A N 1
ATOM 611 C CA . LEU A 1 76 ? 20.734 -17.75 12.352 1 88.25 76 LEU A CA 1
ATOM 612 C C . LEU A 1 76 ? 20.375 -19.219 12.602 1 88.25 76 LEU A C 1
ATOM 614 O O . LEU A 1 76 ? 19.203 -19.594 12.477 1 88.25 76 LEU A O 1
ATOM 618 N N . ASP A 1 77 ? 21.375 -20.094 13.016 1 83.44 77 ASP A N 1
ATOM 619 C CA . ASP A 1 77 ? 21.109 -21.484 13.328 1 83.44 77 ASP A CA 1
ATOM 620 C C . ASP A 1 77 ? 20.297 -21.625 14.625 1 83.44 77 ASP A C 1
ATOM 622 O O . ASP A 1 77 ? 19.719 -22.672 14.898 1 83.44 77 ASP A O 1
ATOM 626 N N . ARG A 1 78 ? 20.297 -20.531 15.367 1 83.88 78 ARG A N 1
ATOM 627 C CA . ARG A 1 78 ? 19.594 -20.547 16.656 1 83.88 78 ARG A CA 1
ATOM 628 C C . ARG A 1 78 ? 18.109 -20.25 16.469 1 83.88 78 ARG A C 1
ATOM 630 O O . ARG A 1 78 ? 17.328 -20.328 17.406 1 83.88 78 ARG A O 1
ATOM 637 N N . LEU A 1 79 ? 17.734 -19.859 15.227 1 87.12 79 LEU A N 1
ATOM 638 C CA . LEU A 1 79 ? 16.328 -19.562 14.961 1 87.12 79 LEU A CA 1
ATOM 639 C C . LEU A 1 79 ? 15.492 -20.828 15.055 1 87.12 79 LEU A C 1
ATOM 641 O O . LEU A 1 79 ? 15.922 -21.906 14.641 1 87.12 79 LEU A O 1
ATOM 645 N N . PRO A 1 80 ? 14.32 -20.781 15.773 1 81.94 80 PRO A N 1
ATOM 646 C CA . PRO A 1 80 ? 13.406 -21.922 15.734 1 81.94 80 PRO A CA 1
ATOM 647 C C . PRO A 1 80 ? 13.008 -22.312 14.312 1 81.94 80 PRO A C 1
ATOM 649 O O . PRO A 1 80 ? 13.148 -21.5 13.383 1 81.94 80 PRO A O 1
ATOM 652 N N . PRO A 1 81 ? 12.555 -23.562 14.195 1 78.69 81 PRO A N 1
ATOM 653 C CA . PRO A 1 81 ? 12.094 -23.984 12.867 1 78.69 81 PRO A CA 1
ATOM 654 C C . PRO A 1 81 ? 11.008 -23.094 12.305 1 78.69 81 PRO A C 1
ATOM 656 O O . PRO A 1 81 ? 10.078 -22.703 13.023 1 78.69 81 PRO A O 1
ATOM 659 N N . GLY A 1 82 ? 11.172 -22.703 11.07 1 79.81 82 GLY A N 1
ATOM 660 C CA . GLY A 1 82 ? 10.172 -21.906 10.383 1 79.81 82 GLY A CA 1
ATOM 661 C C . GLY A 1 82 ? 10.367 -20.406 10.578 1 79.81 82 GLY A C 1
ATOM 662 O O . GLY A 1 82 ? 9.609 -19.609 10.047 1 79.81 82 GLY A O 1
ATOM 663 N N . ALA A 1 83 ? 11.43 -20.047 11.344 1 87.12 83 ALA A N 1
ATOM 664 C CA . ALA A 1 83 ? 11.594 -18.641 11.695 1 87.12 83 ALA A CA 1
ATOM 665 C C . ALA A 1 83 ? 12.586 -17.953 10.75 1 87.12 83 ALA A C 1
ATOM 667 O O . ALA A 1 83 ? 12.852 -16.75 10.883 1 87.12 83 ALA A O 1
ATOM 668 N N . GLU A 1 84 ? 13.016 -18.594 9.75 1 86.38 84 GLU A N 1
ATOM 669 C CA . GLU A 1 84 ? 14.023 -18.047 8.852 1 86.38 84 GLU A CA 1
ATOM 670 C C . GLU A 1 84 ? 13.5 -16.812 8.117 1 86.38 84 GLU A C 1
ATOM 672 O O . GLU A 1 84 ? 14.219 -15.828 7.953 1 86.38 84 GLU A O 1
ATOM 677 N N . PRO A 1 85 ? 12.266 -16.875 7.789 1 85.88 85 PRO A N 1
ATOM 678 C CA . PRO A 1 85 ? 11.773 -15.703 7.047 1 85.88 85 PRO A CA 1
ATOM 679 C C . PRO A 1 85 ? 11.844 -14.414 7.855 1 85.88 85 PRO A C 1
ATOM 681 O O . PRO A 1 85 ? 11.977 -13.328 7.285 1 85.88 85 PRO A O 1
ATOM 684 N N . TYR A 1 86 ? 11.789 -14.523 9.133 1 89.56 86 TYR A N 1
ATOM 685 C CA . TYR A 1 86 ? 11.906 -13.336 9.977 1 89.56 86 TYR A CA 1
ATOM 686 C C . TYR A 1 86 ? 13.25 -12.641 9.75 1 89.56 86 TYR A C 1
ATOM 688 O O . TYR A 1 86 ? 13.312 -11.414 9.695 1 89.56 86 TYR A O 1
ATOM 696 N N . ALA A 1 87 ? 14.219 -13.43 9.578 1 84.69 87 ALA A N 1
ATOM 697 C CA . ALA A 1 87 ? 15.562 -12.867 9.406 1 84.69 87 ALA A CA 1
ATOM 698 C C . ALA A 1 87 ? 15.688 -12.172 8.055 1 84.69 87 ALA A C 1
ATOM 700 O O . ALA A 1 87 ? 16.219 -11.062 7.969 1 84.69 87 ALA A O 1
ATOM 701 N N . THR A 1 88 ? 15.164 -12.82 7.004 1 83.69 88 THR A N 1
ATOM 702 C CA . THR A 1 88 ? 15.211 -12.227 5.676 1 83.69 88 THR A CA 1
ATOM 703 C C . THR A 1 88 ? 14.461 -10.898 5.648 1 83.69 88 THR A C 1
ATOM 705 O O . THR A 1 88 ? 14.969 -9.898 5.148 1 83.69 88 THR A O 1
ATOM 708 N N . VAL A 1 89 ? 13.328 -10.953 6.211 1 85 89 VAL A N 1
ATOM 709 C CA . VAL A 1 89 ? 12.5 -9.75 6.199 1 85 89 VAL A CA 1
ATOM 710 C C . VAL A 1 89 ? 13.164 -8.664 7.055 1 85 89 VAL A C 1
ATOM 712 O O . VAL A 1 89 ? 13.164 -7.488 6.688 1 85 89 VAL A O 1
ATOM 715 N N . MET A 1 90 ? 13.742 -9.055 8.141 1 84 90 MET A N 1
ATOM 716 C CA . MET A 1 90 ? 14.438 -8.102 9 1 84 90 MET A CA 1
ATOM 717 C C . MET A 1 90 ? 15.586 -7.43 8.258 1 84 90 MET A C 1
ATOM 719 O O . MET A 1 90 ? 15.859 -6.246 8.469 1 84 90 MET A O 1
ATOM 723 N N . SER A 1 91 ? 16.172 -8.07 7.363 1 79.81 91 SER A N 1
ATOM 724 C CA . SER A 1 91 ? 17.344 -7.562 6.652 1 79.81 91 SER A CA 1
ATOM 725 C C . SER A 1 91 ? 16.953 -6.504 5.629 1 79.81 91 SER A C 1
ATOM 727 O O . SER A 1 91 ? 17.812 -5.84 5.055 1 79.81 91 SER A O 1
ATOM 729 N N . LEU A 1 92 ? 15.727 -6.461 5.379 1 76.19 92 LEU A N 1
ATOM 730 C CA . LEU A 1 92 ? 15.266 -5.387 4.508 1 76.19 92 LEU A CA 1
ATOM 731 C C . LEU A 1 92 ? 15.414 -4.031 5.191 1 76.19 92 LEU A C 1
ATOM 733 O O . LEU A 1 92 ? 15.367 -2.99 4.531 1 76.19 92 LEU A O 1
ATOM 737 N N . HIS A 1 93 ? 15.469 -4.113 6.539 1 76.19 93 HIS A N 1
ATOM 738 C CA . HIS A 1 93 ? 15.828 -2.902 7.27 1 76.19 93 HIS A CA 1
ATOM 739 C C . HIS A 1 93 ? 17.297 -2.539 7.039 1 76.19 93 HIS A C 1
ATOM 741 O O . HIS A 1 93 ? 18.172 -3.4 7.113 1 76.19 93 HIS A O 1
ATOM 747 N N . PRO A 1 94 ? 17.625 -1.356 6.797 1 67.31 94 PRO A N 1
ATOM 748 C CA . PRO A 1 94 ? 18.984 -0.956 6.391 1 67.31 94 PRO A CA 1
ATOM 749 C C . PRO A 1 94 ? 20.031 -1.234 7.465 1 67.31 94 PRO A C 1
ATOM 751 O O . PRO A 1 94 ? 21.219 -1.372 7.156 1 67.31 94 PRO A O 1
ATOM 754 N N . ARG A 1 95 ? 19.656 -1.33 8.641 1 74.44 95 ARG A N 1
ATOM 755 C CA . ARG A 1 95 ? 20.625 -1.519 9.727 1 74.44 95 ARG A CA 1
ATOM 756 C C . ARG A 1 95 ? 20.922 -2.998 9.938 1 74.44 95 ARG A C 1
ATOM 758 O O . ARG A 1 95 ? 21.797 -3.352 10.734 1 74.44 95 ARG A O 1
ATOM 765 N N . PHE A 1 96 ? 20.141 -3.799 9.289 1 80.62 96 PHE A N 1
ATOM 766 C CA . PHE A 1 96 ? 20.328 -5.23 9.508 1 80.62 96 PHE A CA 1
ATOM 767 C C . PHE A 1 96 ? 20.875 -5.898 8.25 1 80.62 96 PHE A C 1
ATOM 769 O O . PHE A 1 96 ? 20.438 -5.586 7.141 1 80.62 96 PHE A O 1
ATOM 776 N N . THR A 1 97 ? 21.859 -6.676 8.445 1 77.75 97 THR A N 1
ATOM 777 C CA . THR A 1 97 ? 22.469 -7.375 7.328 1 77.75 97 THR A CA 1
ATOM 778 C C . THR A 1 97 ? 22.656 -8.852 7.648 1 77.75 97 THR A C 1
ATOM 780 O O . THR A 1 97 ? 23 -9.219 8.773 1 77.75 97 THR A O 1
ATOM 783 N N . ILE A 1 98 ? 22.281 -9.602 6.691 1 78.62 98 ILE A N 1
ATOM 784 C CA . ILE A 1 98 ? 22.531 -11.039 6.801 1 78.62 98 ILE A CA 1
ATOM 785 C C . ILE A 1 98 ? 23.875 -11.375 6.141 1 78.62 98 ILE A C 1
ATOM 787 O O . ILE A 1 98 ? 24.141 -10.961 5.012 1 78.62 98 ILE A O 1
ATOM 791 N N . ASP A 1 99 ? 24.766 -11.969 6.91 1 75.19 99 ASP A N 1
ATOM 792 C CA . ASP A 1 99 ? 25.984 -12.547 6.344 1 75.19 99 ASP A CA 1
ATOM 793 C C . ASP A 1 99 ? 25.766 -14.008 5.957 1 75.19 99 ASP A C 1
ATOM 795 O O . ASP A 1 99 ? 25.719 -14.883 6.82 1 75.19 99 ASP A O 1
ATOM 799 N N . ASP A 1 100 ? 25.656 -14.219 4.773 1 69.06 100 ASP A N 1
ATOM 800 C CA . ASP A 1 100 ? 25.344 -15.555 4.27 1 69.06 100 ASP A CA 1
ATOM 801 C C . ASP A 1 100 ? 26.484 -16.531 4.566 1 69.06 100 ASP A C 1
ATOM 803 O O . ASP A 1 100 ? 26.25 -17.734 4.73 1 69.06 100 ASP A O 1
ATOM 807 N N . ARG A 1 101 ? 27.688 -16.047 4.527 1 71.06 101 ARG A N 1
ATOM 808 C CA . ARG A 1 101 ? 28.844 -16.906 4.738 1 71.06 101 ARG A CA 1
ATOM 809 C C . ARG A 1 101 ? 28.906 -17.391 6.18 1 71.06 101 ARG A C 1
ATOM 811 O O . ARG A 1 101 ? 29.109 -18.594 6.426 1 71.06 101 ARG A O 1
ATOM 818 N N . ASP A 1 102 ? 28.578 -16.438 7.027 1 75.94 102 ASP A N 1
ATOM 819 C CA . ASP A 1 102 ? 28.672 -16.781 8.445 1 75.94 102 ASP A CA 1
ATOM 820 C C . ASP A 1 102 ? 27.328 -17.203 9.008 1 75.94 102 ASP A C 1
ATOM 822 O O . ASP A 1 102 ? 27.25 -17.75 10.109 1 75.94 102 ASP A O 1
ATOM 826 N N . GLY A 1 103 ? 26.266 -16.969 8.164 1 79.12 103 GLY A N 1
ATOM 827 C CA . GLY A 1 103 ? 24.922 -17.297 8.625 1 79.12 103 GLY A CA 1
ATOM 828 C C . GLY A 1 103 ? 24.516 -16.484 9.836 1 79.12 103 GLY A C 1
ATOM 829 O O . GLY A 1 103 ? 23.984 -17.047 10.805 1 79.12 103 GLY A O 1
ATOM 830 N N . THR A 1 104 ? 24.828 -15.234 9.883 1 84 104 THR A N 1
ATOM 831 C CA . THR A 1 104 ? 24.531 -14.391 11.031 1 84 104 THR A CA 1
ATOM 832 C C . THR A 1 104 ? 23.719 -13.164 10.617 1 84 104 THR A C 1
ATOM 834 O O . THR A 1 104 ? 23.734 -12.773 9.453 1 84 104 THR A O 1
ATOM 837 N N . LEU A 1 105 ? 22.906 -12.68 11.492 1 86.19 105 LEU A N 1
ATOM 838 C CA . LEU A 1 105 ? 22.188 -11.414 11.375 1 86.19 105 LEU A CA 1
ATOM 839 C C . LEU A 1 105 ? 22.766 -10.383 12.344 1 86.19 105 LEU A C 1
ATOM 841 O O . LEU A 1 105 ? 22.922 -10.656 13.531 1 86.19 105 LEU A O 1
ATOM 845 N N . SER A 1 106 ? 23.203 -9.219 11.82 1 80.5 106 SER A N 1
ATOM 846 C CA . SER A 1 106 ? 23.797 -8.188 12.656 1 80.5 106 SER A CA 1
ATOM 847 C C . SER A 1 106 ? 23.125 -6.836 12.43 1 80.5 106 SER A C 1
ATOM 849 O O . SER A 1 106 ? 22.531 -6.602 11.375 1 80.5 106 SER A O 1
ATOM 851 N N . GLU A 1 107 ? 23.109 -6.102 13.492 1 79.5 107 GLU A N 1
ATOM 852 C CA . GLU A 1 107 ? 22.641 -4.719 13.43 1 79.5 107 GLU A CA 1
ATOM 853 C C . GLU A 1 107 ? 23.812 -3.746 13.391 1 79.5 107 GLU A C 1
ATOM 855 O O . GLU A 1 107 ? 24.766 -3.885 14.164 1 79.5 107 GLU A O 1
ATOM 860 N N . SER A 1 108 ? 23.969 -3.018 12.328 1 64.5 108 SER A N 1
ATOM 861 C CA . SER A 1 108 ? 25.031 -2.016 12.242 1 64.5 108 SER A CA 1
ATOM 862 C C . SER A 1 108 ? 24.531 -0.643 12.68 1 64.5 108 SER A C 1
ATOM 864 O O . SER A 1 108 ? 23.344 -0.318 12.5 1 64.5 108 SER A O 1
ATOM 866 N N . GLU A 1 109 ? 25.141 -0.075 13.656 1 56.12 109 GLU A N 1
ATOM 867 C CA . GLU A 1 109 ? 24.766 1.24 14.164 1 56.12 109 GLU A CA 1
ATOM 868 C C . GLU A 1 109 ? 24.688 2.268 13.039 1 56.12 109 GLU A C 1
ATOM 870 O O . GLU A 1 109 ? 23.859 3.18 13.07 1 56.12 109 GLU A O 1
ATOM 875 N N . THR A 1 110 ? 25.953 2.512 12.297 1 44.22 110 THR A N 1
ATOM 876 C CA . THR A 1 110 ? 26.094 3.688 11.445 1 44.22 110 THR A CA 1
ATOM 877 C C . THR A 1 110 ? 25.375 3.475 10.109 1 44.22 110 THR A C 1
ATOM 879 O O . THR A 1 110 ? 25.688 2.521 9.391 1 44.22 110 THR A O 1
ATOM 882 N N . PRO A 1 111 ? 24.219 3.877 10 1 38.12 111 PRO A N 1
ATOM 883 C CA . PRO A 1 111 ? 23.984 3.955 8.555 1 38.12 111 PRO A CA 1
ATOM 884 C C . PRO A 1 111 ? 25.188 4.488 7.785 1 38.12 111 PRO A C 1
ATOM 886 O O . PRO A 1 111 ? 25.953 5.293 8.312 1 38.12 111 PRO A O 1
ATOM 889 N N . THR A 1 112 ? 26.016 3.715 7.113 1 29.59 112 THR A N 1
ATOM 890 C CA . THR A 1 112 ? 27.203 4.371 6.574 1 29.59 112 THR A CA 1
ATOM 891 C C . THR A 1 112 ? 26.875 5.805 6.156 1 29.59 112 THR A C 1
ATOM 893 O O . THR A 1 112 ? 26.094 6.023 5.23 1 29.59 112 THR A O 1
ATOM 896 N N . ALA A 1 113 ? 26.953 6.715 7.031 1 29.94 113 ALA A N 1
ATOM 897 C CA . ALA A 1 113 ? 26.734 8.148 6.855 1 29.94 113 ALA A CA 1
ATOM 898 C C . ALA A 1 113 ? 27.656 8.711 5.773 1 29.94 113 ALA A C 1
ATOM 900 O O . ALA A 1 113 ? 28.859 8.469 5.789 1 29.94 113 ALA A O 1
ATOM 901 N N . SER A 1 114 ? 27.359 8.656 4.535 1 27.19 114 SER A N 1
ATOM 902 C CA . SER A 1 114 ? 28.312 9.477 3.791 1 27.19 114 SER A CA 1
ATOM 903 C C . SER A 1 114 ? 28.516 10.836 4.457 1 27.19 114 SER A C 1
ATOM 905 O O . SER A 1 114 ? 27.547 11.469 4.887 1 27.19 114 SER A O 1
ATOM 907 N N . PRO A 1 115 ? 29.75 11.172 4.906 1 28.28 115 PRO A N 1
ATOM 908 C CA . PRO A 1 115 ? 30.203 12.391 5.582 1 28.28 115 PRO A CA 1
ATOM 909 C C . PRO A 1 115 ? 29.562 13.648 5.012 1 28.28 115 PRO A C 1
ATOM 911 O O . PRO A 1 115 ? 29.719 14.742 5.574 1 28.28 115 PRO A O 1
ATOM 914 N N . LEU A 1 116 ? 29.438 13.703 3.695 1 25.61 116 LEU A N 1
ATOM 915 C CA . LEU A 1 116 ? 29.453 15.062 3.168 1 25.61 116 LEU A CA 1
ATOM 916 C C . LEU A 1 116 ? 28.172 15.797 3.549 1 25.61 116 LEU A C 1
ATOM 918 O O . LEU A 1 116 ? 27.969 16.953 3.154 1 25.61 116 LEU A O 1
ATOM 922 N N . VAL A 1 117 ? 27.109 15.102 3.682 1 27.39 117 VAL A N 1
ATOM 923 C CA . VAL A 1 117 ? 26.031 16.094 3.635 1 27.39 117 VAL A CA 1
ATOM 924 C C . VAL A 1 117 ? 25.953 16.828 4.969 1 27.39 117 VAL A C 1
ATOM 926 O O . VAL A 1 117 ? 25.688 16.219 6.008 1 27.39 117 VAL A O 1
ATOM 929 N N . ASP A 1 118 ? 26.75 17.75 5.246 1 26.12 118 ASP A N 1
ATOM 930 C CA . ASP A 1 118 ? 26.609 18.766 6.273 1 26.12 118 ASP A CA 1
ATOM 931 C C . ASP A 1 118 ? 25.141 19.172 6.457 1 26.12 118 ASP A C 1
ATOM 933 O O . ASP A 1 118 ? 24.469 19.531 5.488 1 26.12 118 ASP A O 1
ATOM 937 N N . ALA A 1 119 ? 24.484 18.641 7.344 1 31.28 119 ALA A N 1
ATOM 938 C CA . ALA A 1 119 ? 23.188 19.125 7.812 1 31.28 119 ALA A CA 1
ATOM 939 C C . ALA A 1 119 ? 23.141 20.641 7.812 1 31.28 119 ALA A C 1
ATOM 941 O O . ALA A 1 119 ? 23.562 21.297 8.773 1 31.28 119 ALA A O 1
ATOM 942 N N . HIS A 1 120 ? 23.641 21.312 6.777 1 27.97 120 HIS A N 1
ATOM 943 C CA . HIS A 1 120 ? 23.375 22.734 6.879 1 27.97 120 HIS A CA 1
ATOM 944 C C . HIS A 1 120 ? 21.953 23.016 7.352 1 27.97 120 HIS A C 1
ATOM 946 O O . HIS A 1 120 ? 21.016 22.312 6.957 1 27.97 120 HIS A O 1
ATOM 952 N N . THR A 1 121 ? 21.812 23.422 8.5 1 29.39 121 THR A N 1
ATOM 953 C CA . THR A 1 121 ? 20.656 24.125 9.016 1 29.39 121 THR A CA 1
ATOM 954 C C . THR A 1 121 ? 19.938 24.891 7.906 1 29.39 121 THR A C 1
ATOM 956 O O . THR A 1 121 ? 20.516 25.797 7.305 1 29.39 121 THR A O 1
ATOM 959 N N . VAL A 1 122 ? 19.469 24.281 6.938 1 31.23 122 VAL A N 1
ATOM 960 C CA . VAL A 1 122 ? 18.734 25.125 5.996 1 31.23 122 VAL A CA 1
ATOM 961 C C . VAL A 1 122 ? 18.047 26.25 6.75 1 31.23 122 VAL A C 1
ATOM 963 O O . VAL A 1 122 ? 17.344 26.016 7.738 1 31.23 122 VAL A O 1
ATOM 966 N N . GLU A 1 123 ? 18.609 27.312 6.812 1 31.98 123 GLU A N 1
ATOM 967 C CA . GLU A 1 123 ? 18 28.578 7.188 1 31.98 123 GLU A CA 1
ATOM 968 C C . GLU A 1 123 ? 16.547 28.656 6.703 1 31.98 123 GLU A C 1
ATOM 970 O O . GLU A 1 123 ? 16.266 28.344 5.543 1 31.98 123 GLU A O 1
ATOM 975 N N . HIS A 1 124 ? 15.648 28.266 7.52 1 34.44 124 HIS A N 1
ATOM 976 C CA . HIS A 1 124 ? 14.219 28.5 7.324 1 34.44 124 HIS A CA 1
ATOM 977 C C . HIS A 1 124 ? 13.977 29.828 6.602 1 34.44 124 HIS A C 1
ATOM 979 O O . HIS A 1 124 ? 14.281 30.891 7.133 1 34.44 124 HIS A O 1
ATOM 985 N N . ASP A 1 125 ? 14.422 30.016 5.426 1 33.06 125 ASP A N 1
ATOM 986 C CA . ASP A 1 125 ? 14.047 31.266 4.773 1 33.06 125 ASP A CA 1
ATOM 987 C C . ASP A 1 125 ? 12.617 31.656 5.121 1 33.06 125 ASP A C 1
ATOM 989 O O . ASP A 1 125 ? 11.703 30.844 5.035 1 33.06 125 ASP A O 1
ATOM 993 N N . ASP A 1 126 ? 12.391 32.531 6.027 1 35.19 126 ASP A N 1
ATOM 994 C CA . ASP A 1 126 ? 11.242 33.312 6.496 1 35.19 126 ASP A CA 1
ATOM 995 C C . ASP A 1 126 ? 10.336 33.719 5.332 1 35.19 126 ASP A C 1
ATOM 997 O O . ASP A 1 126 ? 9.57 34.656 5.438 1 35.19 126 ASP A O 1
ATOM 1001 N N . GLY A 1 127 ? 10.594 33.312 4.129 1 38.06 127 GLY A N 1
ATOM 1002 C CA . GLY A 1 127 ? 9.727 33.906 3.125 1 38.06 127 GLY A CA 1
ATOM 1003 C C . GLY A 1 127 ? 8.273 33.469 3.258 1 38.06 127 GLY A C 1
ATOM 1004 O O . GLY A 1 127 ? 7.949 32.625 4.074 1 38.06 127 GLY A O 1
ATOM 1005 N N . PRO A 1 128 ? 7.309 34.281 2.643 1 44 128 PRO A N 1
ATOM 1006 C CA . PRO A 1 128 ? 5.867 34.031 2.744 1 44 128 PRO A CA 1
ATOM 1007 C C . PRO A 1 128 ? 5.461 32.625 2.4 1 44 128 PRO A C 1
ATOM 1009 O O . PRO A 1 128 ? 5.977 32.031 1.439 1 44 128 PRO A O 1
ATOM 1012 N N . ARG A 1 129 ? 5.094 31.891 3.395 1 49.19 129 ARG A N 1
ATOM 1013 C CA . ARG A 1 129 ? 4.637 30.516 3.275 1 49.19 129 ARG A CA 1
ATOM 1014 C C . ARG A 1 129 ? 3.512 30.391 2.252 1 49.19 129 ARG A C 1
ATOM 1016 O O . ARG A 1 129 ? 2.498 31.094 2.354 1 49.19 129 ARG A O 1
ATOM 1023 N N . GLU A 1 130 ? 3.811 30.234 0.913 1 54.94 130 GLU A N 1
ATOM 1024 C CA . GLU A 1 130 ? 2.754 30.016 -0.071 1 54.94 130 GLU A CA 1
ATOM 1025 C C . GLU A 1 130 ? 2.131 28.641 0.084 1 54.94 130 GLU A C 1
ATOM 1027 O O . GLU A 1 130 ? 2.82 27.672 0.43 1 54.94 130 GLU A O 1
ATOM 1032 N N . GLU A 1 131 ? 0.899 28.609 0.107 1 68 131 GLU A N 1
ATOM 1033 C CA . GLU A 1 131 ? 0.114 27.391 0.191 1 68 131 GLU A CA 1
ATOM 1034 C C . GLU A 1 131 ? 0.38 26.484 -1.006 1 68 131 GLU A C 1
ATOM 1036 O O . GLU A 1 131 ? 0.141 26.875 -2.152 1 68 131 GLU A O 1
ATOM 1041 N N . PRO A 1 132 ? 0.968 25.312 -0.736 1 75.31 132 PRO A N 1
ATOM 1042 C CA . PRO A 1 132 ? 1.258 24.406 -1.853 1 75.31 132 PRO A CA 1
ATOM 1043 C C . PRO A 1 132 ? -0.006 23.875 -2.521 1 75.31 132 PRO A C 1
ATOM 1045 O O . PRO A 1 132 ? -1.012 23.641 -1.849 1 75.31 132 PRO A O 1
ATOM 1048 N N . ASP A 1 133 ? -0.044 23.906 -3.838 1 78.31 133 ASP A N 1
ATOM 1049 C CA . ASP A 1 133 ? -1.112 23.266 -4.59 1 78.31 133 ASP A CA 1
ATOM 1050 C C . ASP A 1 133 ? -0.798 21.781 -4.824 1 78.31 133 ASP A C 1
ATOM 1052 O O . ASP A 1 133 ? -0.533 21.375 -5.953 1 78.31 133 ASP A O 1
ATOM 1056 N N . ILE A 1 134 ? -0.753 21 -3.762 1 88.19 134 ILE A N 1
ATOM 1057 C CA . ILE A 1 134 ? -0.434 19.578 -3.734 1 88.19 134 ILE A CA 1
ATOM 1058 C C . ILE A 1 134 ? -1.556 18.812 -3.039 1 88.19 134 ILE A C 1
ATOM 1060 O O . ILE A 1 134 ? -1.982 19.188 -1.943 1 88.19 134 ILE A O 1
ATOM 1064 N N . PRO A 1 135 ? -1.984 17.797 -3.625 1 87.31 135 PRO A N 1
ATOM 1065 C CA . PRO A 1 135 ? -3.145 17.078 -3.092 1 87.31 135 PRO A CA 1
ATOM 1066 C C . PRO A 1 135 ? -2.936 16.594 -1.655 1 87.31 135 PRO A C 1
ATOM 1068 O O . PRO A 1 135 ? -3.834 16.734 -0.82 1 87.31 135 PRO A O 1
ATOM 1071 N N . VAL A 1 136 ? -1.775 16.125 -1.396 1 91.88 136 VAL A N 1
ATOM 1072 C CA . VAL A 1 136 ? -1.551 15.562 -0.065 1 91.88 136 VAL A CA 1
ATOM 1073 C C . VAL A 1 136 ? -1.593 16.688 0.976 1 91.88 136 VAL A C 1
ATOM 1075 O O . VAL A 1 136 ? -2.01 16.469 2.115 1 91.88 136 VAL A O 1
ATOM 1078 N N . TYR A 1 137 ? -1.231 17.906 0.598 1 91.75 137 TYR A N 1
ATOM 1079 C CA . TYR A 1 137 ? -1.282 19.062 1.499 1 91.75 137 TYR A CA 1
ATOM 1080 C C . TYR A 1 137 ? -2.713 19.344 1.942 1 91.75 137 TYR A C 1
ATOM 1082 O O . TYR A 1 137 ? -2.99 19.438 3.141 1 91.75 137 TYR A O 1
ATOM 1090 N N . ALA A 1 138 ? -3.594 19.391 0.967 1 88.25 138 ALA A N 1
ATOM 1091 C CA . ALA A 1 138 ? -5 19.672 1.235 1 88.25 138 ALA A CA 1
ATOM 1092 C C . ALA A 1 138 ? -5.625 18.578 2.092 1 88.25 138 ALA A C 1
ATOM 1094 O O . ALA A 1 138 ? -6.305 18.859 3.08 1 88.25 138 ALA A O 1
ATOM 1095 N N . ASP A 1 139 ? -5.375 17.391 1.775 1 90.94 139 ASP A N 1
ATOM 1096 C CA . ASP A 1 139 ? -5.965 16.25 2.48 1 90.94 139 ASP A CA 1
ATOM 1097 C C . ASP A 1 139 ? -5.422 16.141 3.902 1 90.94 139 ASP A C 1
ATOM 1099 O O . ASP A 1 139 ? -6.148 15.773 4.824 1 90.94 139 ASP A O 1
ATOM 1103 N N . ALA A 1 140 ? -4.133 16.406 3.998 1 92.5 140 ALA A N 1
ATOM 1104 C CA . ALA A 1 140 ? -3.531 16.359 5.328 1 92.5 140 ALA A CA 1
ATOM 1105 C C . ALA A 1 140 ? -4.133 17.438 6.238 1 92.5 140 ALA A C 1
ATOM 1107 O O . ALA A 1 140 ? -4.371 17.188 7.422 1 92.5 140 ALA A O 1
ATOM 1108 N N . LEU A 1 141 ? -4.406 18.609 5.688 1 90.31 141 LEU A N 1
ATOM 1109 C CA . LEU A 1 141 ? -5.031 19.672 6.461 1 90.31 141 LEU A CA 1
ATOM 1110 C C . LEU A 1 141 ? -6.422 19.25 6.934 1 90.31 141 LEU A C 1
ATOM 1112 O O . LEU A 1 141 ? -6.777 19.469 8.094 1 90.31 141 LEU A O 1
ATOM 1116 N N . LEU A 1 142 ? -7.137 18.656 6.055 1 91.31 142 LEU A N 1
ATOM 1117 C CA . LEU A 1 142 ? -8.484 18.219 6.391 1 91.31 142 LEU A CA 1
ATOM 1118 C C . LEU A 1 142 ? -8.445 17.109 7.449 1 91.31 142 LEU A C 1
ATOM 1120 O O . LEU A 1 142 ? -9.281 17.094 8.352 1 91.31 142 LEU A O 1
ATOM 1124 N N . LEU A 1 143 ? -7.5 16.234 7.312 1 94.31 143 LEU A N 1
ATOM 1125 C CA . LEU A 1 143 ? -7.371 15.164 8.281 1 94.31 143 LEU A CA 1
ATOM 1126 C C . LEU A 1 143 ? -7.031 15.711 9.664 1 94.31 143 LEU A C 1
ATOM 1128 O O . LEU A 1 143 ? -7.617 15.297 10.664 1 94.31 143 LEU A O 1
ATOM 1132 N N . ILE A 1 144 ? -6.082 16.625 9.711 1 88.94 144 ILE A N 1
ATOM 1133 C CA . ILE A 1 144 ? -5.688 17.234 10.977 1 88.94 144 ILE A CA 1
ATOM 1134 C C . ILE A 1 144 ? -6.898 17.891 11.633 1 88.94 144 ILE A C 1
ATOM 1136 O O . ILE A 1 144 ? -7.141 17.719 12.828 1 88.94 144 ILE A O 1
ATOM 1140 N N . ASP A 1 145 ? -7.633 18.625 10.867 1 83.75 145 ASP A N 1
ATOM 1141 C CA . ASP A 1 145 ? -8.836 19.281 11.367 1 83.75 145 ASP A CA 1
ATOM 1142 C C . ASP A 1 145 ? -9.812 18.25 11.961 1 83.75 145 ASP A C 1
ATOM 1144 O O . ASP A 1 145 ? -10.375 18.484 13.031 1 83.75 145 ASP A O 1
ATOM 1148 N N . ALA A 1 146 ? -10.016 17.156 11.242 1 89.94 146 ALA A N 1
ATOM 1149 C CA . ALA A 1 146 ? -10.93 16.109 11.695 1 89.94 146 ALA A CA 1
ATOM 1150 C C . ALA A 1 146 ? -10.43 15.484 12.992 1 89.94 146 ALA A C 1
ATOM 1152 O O . ALA A 1 146 ? -11.219 15.219 13.906 1 89.94 146 ALA A O 1
ATOM 1153 N N . LEU A 1 147 ? -9.148 15.258 13.109 1 90.5 147 LEU A N 1
ATOM 1154 C CA . LEU A 1 147 ? -8.57 14.609 14.281 1 90.5 147 LEU A CA 1
ATOM 1155 C C . LEU A 1 147 ? -8.648 15.516 15.5 1 90.5 147 LEU A C 1
ATOM 1157 O O . LEU A 1 147 ? -8.773 15.039 16.625 1 90.5 147 LEU A O 1
ATOM 1161 N N . GLU A 1 148 ? -8.57 16.75 15.258 1 82.94 148 GLU A N 1
ATOM 1162 C CA . GLU A 1 148 ? -8.625 17.719 16.344 1 82.94 148 GLU A CA 1
ATOM 1163 C C . GLU A 1 148 ? -10.055 17.906 16.844 1 82.94 148 GLU A C 1
ATOM 1165 O O . GLU A 1 148 ? -10.273 18.266 18 1 82.94 148 GLU A O 1
ATOM 1170 N N . GLN A 1 149 ? -11 17.688 16.016 1 82.94 149 GLN A N 1
ATOM 1171 C CA . GLN A 1 149 ? -12.406 17.922 16.328 1 82.94 149 GLN A CA 1
ATOM 1172 C C . GLN A 1 149 ? -13 16.766 17.109 1 82.94 149 GLN A C 1
ATOM 1174 O O . GLN A 1 149 ? -14.039 16.906 17.75 1 82.94 149 GLN A O 1
ATOM 1179 N N . HIS A 1 150 ? -12.352 15.656 17.031 1 86.06 150 HIS A N 1
ATOM 1180 C CA . HIS A 1 150 ? -12.93 14.469 17.641 1 86.06 150 HIS A CA 1
ATOM 1181 C C . HIS A 1 150 ? -11.977 13.844 18.656 1 86.06 150 HIS A C 1
ATOM 1183 O O . HIS A 1 150 ? -10.758 13.961 18.516 1 86.06 150 HIS A O 1
ATOM 1189 N N . ASP A 1 151 ? -12.516 13.195 19.625 1 84.5 151 ASP A N 1
ATOM 1190 C CA . ASP A 1 151 ? -11.727 12.422 20.578 1 84.5 151 ASP A CA 1
ATOM 1191 C C . ASP A 1 151 ? -11.32 11.07 20 1 84.5 151 ASP A C 1
ATOM 1193 O O . ASP A 1 151 ? -12.156 10.172 19.859 1 84.5 151 ASP A O 1
ATOM 1197 N N . MET A 1 152 ? -10.148 10.945 19.812 1 86.06 152 MET A N 1
ATOM 1198 C CA . MET A 1 152 ? -9.648 9.773 19.094 1 86.06 152 MET A CA 1
ATOM 1199 C C . MET A 1 152 ? -9.203 8.688 20.078 1 86.06 152 MET A C 1
ATOM 1201 O O . MET A 1 152 ? -8.578 7.707 19.672 1 86.06 152 MET A O 1
ATOM 1205 N N . THR A 1 153 ? -9.406 8.867 21.281 1 81.94 153 THR A N 1
ATOM 1206 C CA . THR A 1 153 ? -8.992 7.906 22.297 1 81.94 153 THR A CA 1
ATOM 1207 C C . THR A 1 153 ? -9.719 6.578 22.109 1 81.94 153 THR A C 1
ATOM 1209 O O . THR A 1 153 ? -9.156 5.512 22.375 1 81.94 153 THR A O 1
ATOM 1212 N N . SER A 1 154 ? -10.992 6.676 21.656 1 87 154 SER A N 1
ATOM 1213 C CA . SER A 1 154 ? -11.758 5.465 21.375 1 87 154 SER A CA 1
ATOM 1214 C C . SER A 1 154 ? -12.562 5.605 20.078 1 87 154 SER A C 1
ATOM 1216 O O . SER A 1 154 ? -13.57 6.312 20.047 1 87 154 SER A O 1
ATOM 1218 N N . LEU A 1 155 ? -12.219 4.887 19.188 1 91.44 155 LEU A N 1
ATOM 1219 C CA . LEU A 1 155 ? -12.875 4.93 17.875 1 91.44 155 LEU A CA 1
ATOM 1220 C C . LEU A 1 155 ? -14.297 4.398 17.969 1 91.44 155 LEU A C 1
ATOM 1222 O O . LEU A 1 155 ? -15.172 4.832 17.203 1 91.44 155 LEU A O 1
ATOM 1226 N N . THR A 1 156 ? -14.531 3.516 18.891 1 90.31 156 THR A N 1
ATOM 1227 C CA . THR A 1 156 ? -15.828 2.863 19 1 90.31 156 THR A CA 1
ATOM 1228 C C . THR A 1 156 ? -16.891 3.842 19.5 1 90.31 156 THR A C 1
ATOM 1230 O O . THR A 1 156 ? -18.078 3.594 19.375 1 90.31 156 THR A O 1
ATOM 1233 N N . GLU A 1 157 ? -16.438 4.934 20.078 1 90.06 157 GLU A N 1
ATOM 1234 C CA . GLU A 1 157 ? -17.375 5.918 20.609 1 90.06 157 GLU A CA 1
ATOM 1235 C C . GLU A 1 157 ? -17.75 6.957 19.562 1 90.06 157 GLU A C 1
ATOM 1237 O O . GLU A 1 157 ? -18.672 7.734 19.75 1 90.06 157 GLU A O 1
ATOM 1242 N N . LEU A 1 158 ? -17.078 6.91 18.484 1 92.25 158 LEU A N 1
ATOM 1243 C CA . LEU A 1 158 ? -17.375 7.855 17.406 1 92.25 158 LEU A CA 1
ATOM 1244 C C . LEU A 1 158 ? -18.594 7.418 16.609 1 92.25 158 LEU A C 1
ATOM 1246 O O . LEU A 1 158 ? -18.859 6.223 16.469 1 92.25 158 LEU A O 1
ATOM 1250 N N . ASP A 1 159 ? -19.344 8.406 16.172 1 90.88 159 ASP A N 1
ATOM 1251 C CA . ASP A 1 159 ? -20.516 8.078 15.352 1 90.88 159 ASP A CA 1
ATOM 1252 C C . ASP A 1 159 ? -20.094 7.645 13.945 1 90.88 159 ASP A C 1
ATOM 1254 O O . ASP A 1 159 ? -18.969 7.895 13.523 1 90.88 159 ASP A O 1
ATOM 1258 N N . VAL A 1 160 ? -20.922 7.031 13.25 1 91.44 160 VAL A N 1
ATOM 1259 C CA . VAL A 1 160 ? -20.641 6.391 11.969 1 91.44 160 VAL A CA 1
ATOM 1260 C C . VAL A 1 160 ? -20.234 7.449 10.945 1 91.44 160 VAL A C 1
ATOM 1262 O O . VAL A 1 160 ? -19.25 7.289 10.234 1 91.44 160 VAL A O 1
ATOM 1265 N N . PRO A 1 161 ? -20.906 8.586 10.852 1 90.06 161 PRO A N 1
ATOM 1266 C CA . PRO A 1 161 ? -20.484 9.594 9.875 1 90.06 161 PRO A CA 1
ATOM 1267 C C . PRO A 1 161 ? -19.047 10.07 10.102 1 90.06 161 PRO A C 1
ATOM 1269 O O . PRO A 1 161 ? -18.312 10.297 9.141 1 90.06 161 PRO A O 1
ATOM 1272 N N . THR A 1 162 ? -18.734 10.211 11.344 1 92.31 162 THR A N 1
ATOM 1273 C CA . THR A 1 162 ? -17.359 10.617 11.68 1 92.31 162 THR A CA 1
ATOM 1274 C C . THR A 1 162 ? -16.359 9.547 11.234 1 92.31 162 THR A C 1
ATOM 1276 O O . THR A 1 162 ? -15.312 9.875 10.672 1 92.31 162 THR A O 1
ATOM 1279 N N . LEU A 1 163 ? -16.75 8.359 11.445 1 95.44 163 LEU A N 1
ATOM 1280 C CA . LEU A 1 163 ? -15.891 7.25 11.023 1 95.44 163 LEU A CA 1
ATOM 1281 C C . LEU A 1 163 ? -15.75 7.211 9.508 1 95.44 163 LEU A C 1
ATOM 1283 O O . LEU A 1 163 ? -14.664 6.957 8.984 1 95.44 163 LEU A O 1
ATOM 1287 N N . VAL A 1 164 ? -16.797 7.465 8.875 1 91.06 164 VAL A N 1
ATOM 1288 C CA . VAL A 1 164 ? -16.766 7.496 7.418 1 91.06 164 VAL A CA 1
ATOM 1289 C C . VAL A 1 164 ? -15.844 8.609 6.938 1 91.06 164 VAL A C 1
ATOM 1291 O O . VAL A 1 164 ? -15.039 8.406 6.023 1 91.06 164 VAL A O 1
ATOM 1294 N N . ASN A 1 165 ? -15.969 9.734 7.551 1 92.5 165 ASN A N 1
ATOM 1295 C CA . ASN A 1 165 ? -15.094 10.852 7.211 1 92.5 165 ASN A CA 1
ATOM 1296 C C . ASN A 1 165 ? -13.625 10.5 7.406 1 92.5 165 ASN A C 1
ATOM 1298 O O . ASN A 1 165 ? -12.797 10.758 6.531 1 92.5 165 ASN A O 1
ATOM 1302 N N . LEU A 1 166 ? -13.375 9.93 8.539 1 95.56 166 LEU A N 1
ATOM 1303 C CA . LEU A 1 166 ? -12.008 9.547 8.844 1 95.56 166 LEU A CA 1
ATOM 1304 C C . LEU A 1 166 ? -11.492 8.523 7.836 1 95.56 166 LEU A C 1
ATOM 1306 O O . LEU A 1 166 ? -10.375 8.656 7.328 1 95.56 166 LEU A O 1
ATOM 1310 N N . TYR A 1 167 ? -12.289 7.539 7.562 1 93.81 167 TYR A N 1
ATOM 1311 C CA . TYR A 1 167 ? -11.898 6.504 6.613 1 93.81 167 TYR A CA 1
ATOM 1312 C C . TYR A 1 167 ? -11.57 7.113 5.254 1 93.81 167 TYR A C 1
ATOM 1314 O O . TYR A 1 167 ? -10.547 6.773 4.645 1 93.81 167 TYR A O 1
ATOM 1322 N N . THR A 1 168 ? -12.398 7.977 4.777 1 90.06 168 THR A N 1
ATOM 1323 C CA . THR A 1 168 ? -12.242 8.609 3.471 1 90.06 168 THR A CA 1
ATOM 1324 C C . THR A 1 168 ? -10.984 9.477 3.434 1 90.06 168 THR A C 1
ATOM 1326 O O . THR A 1 168 ? -10.188 9.383 2.498 1 90.06 168 THR A O 1
ATOM 1329 N N . LEU A 1 169 ? -10.836 10.289 4.441 1 93.69 169 LEU A N 1
ATOM 1330 C CA . LEU A 1 169 ? -9.688 11.188 4.496 1 93.69 169 LEU A CA 1
ATOM 1331 C C . LEU A 1 169 ? -8.391 10.398 4.625 1 93.69 169 LEU A C 1
ATOM 1333 O O . LEU A 1 169 ? -7.391 10.734 3.982 1 93.69 169 LEU A O 1
ATOM 1337 N N . LEU A 1 170 ? -8.398 9.398 5.473 1 94.31 170 LEU A N 1
ATOM 1338 C CA . LEU A 1 170 ? -7.215 8.562 5.641 1 94.31 170 LEU A CA 1
ATOM 1339 C C . LEU A 1 170 ? -6.852 7.867 4.336 1 94.31 170 LEU A C 1
ATOM 1341 O O . LEU A 1 170 ? -5.672 7.758 3.992 1 94.31 170 LEU A O 1
ATOM 1345 N N . SER A 1 171 ? -7.789 7.418 3.633 1 86.88 171 SER A N 1
ATOM 1346 C CA . SER A 1 171 ? -7.57 6.801 2.328 1 86.88 171 SER A CA 1
ATOM 1347 C C . SER A 1 171 ? -6.922 7.777 1.355 1 86.88 171 SER A C 1
ATOM 1349 O O . SER A 1 171 ? -5.945 7.438 0.686 1 86.88 171 SER A O 1
ATOM 1351 N N . ASP A 1 172 ? -7.438 8.961 1.338 1 87.5 172 ASP A N 1
ATOM 1352 C CA . ASP A 1 172 ? -6.922 9.969 0.416 1 87.5 172 ASP A CA 1
ATOM 1353 C C . ASP A 1 172 ? -5.5 10.383 0.796 1 87.5 172 ASP A C 1
ATOM 1355 O O . ASP A 1 172 ? -4.641 10.531 -0.072 1 87.5 172 ASP A O 1
ATOM 1359 N N . VAL A 1 173 ? -5.293 10.578 2.055 1 91.44 173 VAL A N 1
ATOM 1360 C CA . VAL A 1 173 ? -3.963 10.953 2.523 1 91.44 173 VAL A CA 1
ATOM 1361 C C . VAL A 1 173 ? -2.961 9.859 2.182 1 91.44 173 VAL A C 1
ATOM 1363 O O . VAL A 1 173 ? -1.852 10.141 1.722 1 91.44 173 VAL A O 1
ATOM 1366 N N . GLN A 1 174 ? -3.301 8.68 2.457 1 87.62 174 GLN A N 1
ATOM 1367 C CA . GLN A 1 174 ? -2.428 7.551 2.143 1 87.62 174 GLN A CA 1
ATOM 1368 C C . GLN A 1 174 ? -2.055 7.543 0.663 1 87.62 174 GLN A C 1
ATOM 1370 O O . GLN A 1 174 ? -0.875 7.461 0.315 1 87.62 174 GLN A O 1
ATOM 1375 N N . ARG A 1 175 ? -3.016 7.652 -0.169 1 83.06 175 ARG A N 1
ATOM 1376 C CA . ARG A 1 175 ? -2.816 7.586 -1.613 1 83.06 175 ARG A CA 1
ATOM 1377 C C . ARG A 1 175 ? -1.967 8.75 -2.104 1 83.06 175 ARG A C 1
ATOM 1379 O O . ARG A 1 175 ? -0.992 8.555 -2.832 1 83.06 175 ARG A O 1
ATOM 1386 N N . ASN A 1 176 ? -2.354 9.891 -1.704 1 87.69 176 ASN A N 1
ATOM 1387 C CA . ASN A 1 176 ? -1.676 11.078 -2.205 1 87.69 176 ASN A CA 1
ATOM 1388 C C . ASN A 1 176 ? -0.261 11.195 -1.646 1 87.69 176 ASN A C 1
ATOM 1390 O O . ASN A 1 176 ? 0.639 11.695 -2.322 1 87.69 176 ASN A O 1
ATOM 1394 N N . ALA A 1 177 ? -0.072 10.75 -0.431 1 91.06 177 ALA A N 1
ATOM 1395 C CA . ALA A 1 177 ? 1.282 10.688 0.113 1 91.06 177 ALA A CA 1
ATOM 1396 C C . ALA A 1 177 ? 2.154 9.734 -0.695 1 91.06 177 ALA A C 1
ATOM 1398 O O . ALA A 1 177 ? 3.314 10.031 -0.984 1 91.06 177 ALA A O 1
ATOM 1399 N N . ASN A 1 178 ? 1.593 8.648 -1.035 1 85.19 178 ASN A N 1
ATOM 1400 C CA . ASN A 1 178 ? 2.334 7.695 -1.854 1 85.19 178 ASN A CA 1
ATOM 1401 C C . ASN A 1 178 ? 2.676 8.281 -3.223 1 85.19 178 ASN A C 1
ATOM 1403 O O . ASN A 1 178 ? 3.775 8.062 -3.736 1 85.19 178 ASN A O 1
ATOM 1407 N N . ASP A 1 179 ? 1.751 8.945 -3.82 1 83 179 ASP A N 1
ATOM 1408 C CA . ASP A 1 179 ? 1.979 9.531 -5.141 1 83 179 ASP A CA 1
ATOM 1409 C C . ASP A 1 179 ? 3.154 10.5 -5.117 1 83 179 ASP A C 1
ATOM 1411 O O . ASP A 1 179 ? 4.051 10.422 -5.957 1 83 179 ASP A O 1
ATOM 1415 N N . LEU A 1 180 ? 3.076 11.359 -4.18 1 92.19 180 LEU A N 1
ATOM 1416 C CA . LEU A 1 180 ? 4.16 12.328 -4.09 1 92.19 180 LEU A CA 1
ATOM 1417 C C . LEU A 1 180 ? 5.473 11.641 -3.723 1 92.19 180 LEU A C 1
ATOM 1419 O O . LEU A 1 180 ? 6.535 12.023 -4.219 1 92.19 180 LEU A O 1
ATOM 1423 N N . ARG A 1 181 ? 5.418 10.656 -2.912 1 91.69 181 ARG A N 1
ATOM 1424 C CA . ARG A 1 181 ? 6.605 9.906 -2.516 1 91.69 181 ARG A CA 1
ATOM 1425 C C . ARG A 1 181 ? 7.285 9.281 -3.727 1 91.69 181 ARG A C 1
ATOM 1427 O O . ARG A 1 181 ? 8.516 9.305 -3.84 1 91.69 181 ARG A O 1
ATOM 1434 N N . GLN A 1 182 ? 6.492 8.734 -4.578 1 83.75 182 GLN A N 1
ATOM 1435 C CA . GLN A 1 182 ? 7.031 8.125 -5.793 1 83.75 182 GLN A CA 1
ATOM 1436 C C . GLN A 1 182 ? 7.73 9.164 -6.664 1 83.75 182 GLN A C 1
ATOM 1438 O O . GLN A 1 182 ? 8.766 8.883 -7.266 1 83.75 182 GLN A O 1
ATOM 1443 N N . GLU A 1 183 ? 7.141 10.281 -6.73 1 88.06 183 GLU A N 1
ATOM 1444 C CA . GLU A 1 183 ? 7.773 11.352 -7.492 1 88.06 183 GLU A CA 1
ATOM 1445 C C . GLU A 1 183 ? 9.117 11.75 -6.883 1 88.06 183 GLU A C 1
ATOM 1447 O O . GLU A 1 183 ? 10.109 11.906 -7.598 1 88.06 183 GLU A O 1
ATOM 1452 N N . VAL A 1 184 ? 9.109 11.883 -5.633 1 93.06 184 VAL A N 1
ATOM 1453 C CA . VAL A 1 184 ? 10.328 12.242 -4.914 1 93.06 184 VAL A CA 1
ATOM 1454 C C . VAL A 1 184 ? 11.375 11.141 -5.094 1 93.06 184 VAL A C 1
ATOM 1456 O O . VAL A 1 184 ? 12.555 11.43 -5.301 1 93.06 184 VAL A O 1
ATOM 1459 N N . ARG A 1 185 ? 10.914 9.945 -5.023 1 89.5 185 ARG A N 1
ATOM 1460 C CA . ARG A 1 185 ? 11.797 8.797 -5.219 1 89.5 185 ARG A CA 1
ATOM 1461 C C . ARG A 1 185 ? 12.477 8.859 -6.578 1 89.5 185 ARG A C 1
ATOM 1463 O O . ARG A 1 185 ? 13.672 8.57 -6.695 1 89.5 185 ARG A O 1
ATOM 1470 N N . GLY A 1 186 ? 11.719 9.133 -7.551 1 88.5 186 GLY A N 1
ATOM 1471 C CA . GLY A 1 186 ? 12.273 9.25 -8.891 1 88.5 186 GLY A CA 1
ATOM 1472 C C . GLY A 1 186 ? 13.375 10.289 -8.984 1 88.5 186 GLY A C 1
ATOM 1473 O O . GLY A 1 186 ? 14.422 10.031 -9.578 1 88.5 186 GLY A O 1
ATOM 1474 N N . VAL A 1 187 ? 13.172 11.422 -8.398 1 92.81 187 VAL A N 1
ATOM 1475 C CA . VAL A 1 187 ? 14.164 12.492 -8.43 1 92.81 187 VAL A CA 1
ATOM 1476 C C . VAL A 1 187 ? 15.406 12.07 -7.648 1 92.81 187 VAL A C 1
ATOM 1478 O O . VAL A 1 187 ? 16.531 12.32 -8.078 1 92.81 187 VAL A O 1
ATOM 1481 N N . LEU A 1 188 ? 15.18 11.461 -6.496 1 92.62 188 LEU A N 1
ATOM 1482 C CA . LEU A 1 188 ? 16.281 10.992 -5.676 1 92.62 188 LEU A CA 1
ATOM 1483 C C . LEU A 1 188 ? 17.125 9.953 -6.426 1 92.62 188 LEU A C 1
ATOM 1485 O O . LEU A 1 188 ? 18.344 9.953 -6.34 1 92.62 188 LEU A O 1
ATOM 1489 N N . LEU A 1 189 ? 16.469 9.094 -7.121 1 89.69 189 LEU A N 1
ATOM 1490 C CA . LEU A 1 189 ? 17.156 8.062 -7.879 1 89.69 189 LEU A CA 1
ATOM 1491 C C . LEU A 1 189 ? 18.062 8.68 -8.938 1 89.69 189 LEU A C 1
ATOM 1493 O O . LEU A 1 189 ? 19.172 8.195 -9.164 1 89.69 189 LEU A O 1
ATOM 1497 N N . ASP A 1 190 ? 17.641 9.766 -9.555 1 90.56 190 ASP A N 1
ATOM 1498 C CA . ASP A 1 190 ? 18.406 10.461 -10.586 1 90.56 190 ASP A CA 1
ATOM 1499 C C . ASP A 1 190 ? 19.594 11.195 -9.984 1 90.56 190 ASP A C 1
ATOM 1501 O O . ASP A 1 190 ? 20.625 11.367 -10.641 1 90.56 190 ASP A O 1
ATOM 1505 N N . ARG A 1 191 ? 19.469 11.5 -8.742 1 91.06 191 ARG A N 1
ATOM 1506 C CA . ARG A 1 191 ? 20.484 12.359 -8.125 1 91.06 191 ARG A CA 1
ATOM 1507 C C . ARG A 1 191 ? 21.5 11.523 -7.352 1 91.06 191 ARG A C 1
ATOM 1509 O O . ARG A 1 191 ? 22.656 11.938 -7.199 1 91.06 191 ARG A O 1
ATOM 1516 N N . LEU A 1 192 ? 21.031 10.492 -6.848 1 88.31 192 LEU A N 1
ATOM 1517 C CA . LEU A 1 192 ? 21.922 9.641 -6.059 1 88.31 192 LEU A CA 1
ATOM 1518 C C . LEU A 1 192 ? 22.703 8.688 -6.957 1 88.31 192 LEU A C 1
ATOM 1520 O O . LEU A 1 192 ? 22.109 7.883 -7.676 1 88.31 192 LEU A O 1
ATOM 1524 N N . HIS A 1 193 ? 24.031 8.773 -6.957 1 86.5 193 HIS A N 1
ATOM 1525 C CA . HIS A 1 193 ? 24.859 7.957 -7.84 1 86.5 193 HIS A CA 1
ATOM 1526 C C . HIS A 1 193 ? 25.688 6.961 -7.047 1 86.5 193 HIS A C 1
ATOM 1528 O O . HIS A 1 193 ? 26.516 6.246 -7.617 1 86.5 193 HIS A O 1
ATOM 1534 N N . HIS A 1 194 ? 25.531 6.977 -5.797 1 82.12 194 HIS A N 1
ATOM 1535 C CA . HIS A 1 194 ? 26.234 6.02 -4.945 1 82.12 194 HIS A CA 1
ATOM 1536 C C . HIS A 1 194 ? 25.266 5.273 -4.039 1 82.12 194 HIS A C 1
ATOM 1538 O O . HIS A 1 194 ? 24.094 5.637 -3.953 1 82.12 194 HIS A O 1
ATOM 1544 N N . ASP A 1 195 ? 25.766 4.234 -3.398 1 75.75 195 ASP A N 1
ATOM 1545 C CA . ASP A 1 195 ? 24.875 3.391 -2.594 1 75.75 195 ASP A CA 1
ATOM 1546 C C . ASP A 1 195 ? 25.062 3.68 -1.104 1 75.75 195 ASP A C 1
ATOM 1548 O O . ASP A 1 195 ? 24.625 2.898 -0.259 1 75.75 195 ASP A O 1
ATOM 1552 N N . GLN A 1 196 ? 25.656 4.77 -0.815 1 74.81 196 GLN A N 1
ATOM 1553 C CA . GLN A 1 196 ? 25.797 5.18 0.579 1 74.81 196 GLN A CA 1
ATOM 1554 C C . GLN A 1 196 ? 24.562 5.934 1.054 1 74.81 196 GLN A C 1
ATOM 1556 O O . GLN A 1 196 ? 23.938 6.672 0.281 1 74.81 196 GLN A O 1
ATOM 1561 N N . PRO A 1 197 ? 24.219 5.746 2.25 1 80.19 197 PRO A N 1
ATOM 1562 C CA . PRO A 1 197 ? 23.062 6.484 2.771 1 80.19 197 PRO A CA 1
ATOM 1563 C C . PRO A 1 197 ? 23.281 7.996 2.744 1 80.19 197 PRO A C 1
ATOM 1565 O O . PRO A 1 197 ? 24.375 8.477 3.006 1 80.19 197 PRO A O 1
ATOM 1568 N N . VAL A 1 198 ? 22.297 8.664 2.359 1 86.31 198 VAL A N 1
ATOM 1569 C CA . VAL A 1 198 ? 22.281 10.117 2.365 1 86.31 198 VAL A CA 1
ATOM 1570 C C . VAL A 1 198 ? 21.25 10.617 3.383 1 86.31 198 VAL A C 1
ATOM 1572 O O . VAL A 1 198 ? 20.109 10.148 3.402 1 86.31 198 VAL A O 1
ATOM 1575 N N . SER A 1 199 ? 21.656 11.602 4.168 1 85.31 199 SER A N 1
ATOM 1576 C CA . SER A 1 199 ? 20.828 11.977 5.316 1 85.31 199 SER A CA 1
ATOM 1577 C C . SER A 1 199 ? 20.141 13.32 5.086 1 85.31 199 SER A C 1
ATOM 1579 O O . SER A 1 199 ? 20.688 14.188 4.406 1 85.31 199 SER A O 1
ATOM 1581 N N . GLY A 1 200 ? 18.891 13.375 5.617 1 87.5 200 GLY A N 1
ATOM 1582 C CA . GLY A 1 200 ? 18.188 14.625 5.883 1 87.5 200 GLY A CA 1
ATOM 1583 C C . GLY A 1 200 ? 17.953 14.875 7.359 1 87.5 200 GLY A C 1
ATOM 1584 O O . GLY A 1 200 ? 18.656 14.32 8.211 1 87.5 200 GLY A O 1
ATOM 1585 N N . GLN A 1 201 ? 17.094 15.719 7.629 1 87.06 201 GLN A N 1
ATOM 1586 C CA . GLN A 1 201 ? 16.781 16.094 9.008 1 87.06 201 GLN A CA 1
ATOM 1587 C C . GLN A 1 201 ? 16.031 14.969 9.719 1 87.06 201 GLN A C 1
ATOM 1589 O O . GLN A 1 201 ? 16.219 14.75 10.914 1 87.06 201 GLN A O 1
ATOM 1594 N N . TYR A 1 202 ? 15.227 14.227 9 1 88.62 202 TYR A N 1
ATOM 1595 C CA . TYR A 1 202 ? 14.281 13.32 9.641 1 88.62 202 TYR A CA 1
ATOM 1596 C C . TYR A 1 202 ? 14.68 11.867 9.398 1 88.62 202 TYR A C 1
ATOM 1598 O O . TYR A 1 202 ? 14.023 10.945 9.898 1 88.62 202 TYR A O 1
ATOM 1606 N N . GLY A 1 203 ? 15.727 11.648 8.633 1 85.5 203 GLY A N 1
ATOM 1607 C CA . GLY A 1 203 ? 16.156 10.289 8.32 1 85.5 203 GLY A CA 1
ATOM 1608 C C . GLY A 1 203 ? 17.125 10.219 7.164 1 85.5 203 GLY A C 1
ATOM 1609 O O . GLY A 1 203 ? 17.75 11.227 6.812 1 85.5 203 GLY A O 1
ATOM 1610 N N . SER A 1 204 ? 17.25 9.008 6.637 1 83.31 204 SER A N 1
ATOM 1611 C CA . SER A 1 204 ? 18.188 8.797 5.531 1 83.31 204 SER A CA 1
ATOM 1612 C C . SER A 1 204 ? 17.594 7.863 4.48 1 83.31 204 SER A C 1
ATOM 1614 O O . SER A 1 204 ? 16.625 7.152 4.75 1 83.31 204 SER A O 1
ATOM 1616 N N . VAL A 1 205 ? 18.156 7.977 3.273 1 83.12 205 VAL A N 1
ATOM 1617 C CA . VAL A 1 205 ? 17.75 7.117 2.162 1 83.12 205 VAL A CA 1
ATOM 1618 C C . VAL A 1 205 ? 18.984 6.508 1.508 1 83.12 205 VAL A C 1
ATOM 1620 O O . VAL A 1 205 ? 20.109 6.992 1.699 1 83.12 205 VAL A O 1
ATOM 1623 N N . GLN A 1 206 ? 18.719 5.426 0.844 1 79.94 206 GLN A N 1
ATOM 1624 C CA . GLN A 1 206 ? 19.844 4.785 0.155 1 79.94 206 GLN A CA 1
ATOM 1625 C C . GLN A 1 206 ? 19.391 4.191 -1.178 1 79.94 206 GLN A C 1
ATOM 1627 O O . GLN A 1 206 ? 18.266 3.686 -1.296 1 79.94 206 GLN A O 1
ATOM 1632 N N . ARG A 1 207 ? 20.266 4.359 -2.119 1 77.56 207 ARG A N 1
ATOM 1633 C CA . ARG A 1 207 ? 20.094 3.676 -3.396 1 77.56 207 ARG A CA 1
ATOM 1634 C C . ARG A 1 207 ? 20.531 2.219 -3.305 1 77.56 207 ARG A C 1
ATOM 1636 O O . ARG A 1 207 ? 21.578 1.912 -2.732 1 77.56 207 ARG A O 1
ATOM 1643 N N . THR A 1 208 ? 19.656 1.359 -3.756 1 69 208 THR A N 1
ATOM 1644 C CA . THR A 1 208 ? 19.969 -0.064 -3.668 1 69 208 THR A CA 1
ATOM 1645 C C . THR A 1 208 ? 19.594 -0.779 -4.965 1 69 208 THR A C 1
ATOM 1647 O O . THR A 1 208 ? 18.875 -0.226 -5.801 1 69 208 THR A O 1
ATOM 1650 N N . VAL A 1 209 ? 20.141 -1.899 -5.098 1 66.75 209 VAL A N 1
ATOM 1651 C CA . VAL A 1 209 ? 19.922 -2.697 -6.297 1 66.75 209 VAL A CA 1
ATOM 1652 C C . VAL A 1 209 ? 19.062 -3.916 -5.953 1 66.75 209 VAL A C 1
ATOM 1654 O O . VAL A 1 209 ? 19.281 -4.559 -4.922 1 66.75 209 VAL A O 1
ATOM 1657 N N . ARG A 1 210 ? 18.062 -4.105 -6.812 1 59.91 210 ARG A N 1
ATOM 1658 C CA . ARG A 1 210 ? 17.219 -5.289 -6.68 1 59.91 210 ARG A CA 1
ATOM 1659 C C . ARG A 1 210 ? 17.375 -6.207 -7.891 1 59.91 210 ARG A C 1
ATOM 1661 O O . ARG A 1 210 ? 17.469 -5.734 -9.023 1 59.91 210 ARG A O 1
ATOM 1668 N N . GLN A 1 211 ? 17.438 -7.473 -7.617 1 62.22 211 GLN A N 1
ATOM 1669 C CA . GLN A 1 211 ? 17.453 -8.477 -8.68 1 62.22 211 GLN A CA 1
ATOM 1670 C C . GLN A 1 211 ? 16.047 -9.047 -8.906 1 62.22 211 GLN A C 1
ATOM 1672 O O . GLN A 1 211 ? 15.445 -9.594 -7.98 1 62.22 211 GLN A O 1
ATOM 1677 N N . ASN A 1 212 ? 15.594 -8.797 -10.07 1 60.03 212 ASN A N 1
ATOM 1678 C CA . ASN A 1 212 ? 14.297 -9.344 -10.453 1 60.03 212 ASN A CA 1
ATOM 1679 C C . ASN A 1 212 ? 14.445 -10.641 -11.25 1 60.03 212 ASN A C 1
ATOM 1681 O O . ASN A 1 212 ? 15.234 -10.703 -12.188 1 60.03 212 ASN A O 1
ATOM 1685 N N . ARG A 1 213 ? 13.719 -11.695 -10.797 1 67 213 ARG A N 1
ATOM 1686 C CA . ARG A 1 213 ? 13.758 -12.984 -11.477 1 67 213 ARG A CA 1
ATOM 1687 C C . ARG A 1 213 ? 12.438 -13.281 -12.172 1 67 213 ARG A C 1
ATOM 1689 O O . ARG A 1 213 ? 11.367 -13.055 -11.609 1 67 213 ARG A O 1
ATOM 1696 N N . THR A 1 214 ? 12.602 -13.602 -13.406 1 70.88 214 THR A N 1
ATOM 1697 C CA . THR A 1 214 ? 11.445 -14.055 -14.172 1 70.88 214 THR A CA 1
ATOM 1698 C C . THR A 1 214 ? 11.688 -15.453 -14.734 1 70.88 214 THR A C 1
ATOM 1700 O O . THR A 1 214 ? 12.711 -15.711 -15.359 1 70.88 214 THR A O 1
ATOM 1703 N N . LEU A 1 215 ? 10.68 -16.328 -14.43 1 81.38 215 LEU A N 1
ATOM 1704 C CA . LEU A 1 215 ? 10.812 -17.703 -14.906 1 81.38 215 LEU A CA 1
ATOM 1705 C C . LEU A 1 215 ? 10.812 -17.75 -16.438 1 81.38 215 LEU A C 1
ATOM 1707 O O . LEU A 1 215 ? 9.992 -17.094 -17.078 1 81.38 215 LEU A O 1
ATOM 1711 N N . LYS A 1 216 ? 11.789 -18.422 -16.938 1 86.06 216 LYS A N 1
ATOM 1712 C CA . LYS A 1 216 ? 11.789 -18.672 -18.375 1 86.06 216 LYS A CA 1
ATOM 1713 C C . LYS A 1 216 ? 10.641 -19.594 -18.766 1 86.06 216 LYS A C 1
ATOM 1715 O O . LYS A 1 216 ? 9.906 -20.094 -17.906 1 86.06 216 LYS A O 1
ATOM 1720 N N . ASP A 1 217 ? 10.492 -19.828 -20.062 1 91.88 217 ASP A N 1
ATOM 1721 C CA . ASP A 1 217 ? 9.406 -20.656 -20.578 1 91.88 217 ASP A CA 1
ATOM 1722 C C . ASP A 1 217 ? 9.445 -22.062 -19.969 1 91.88 217 ASP A C 1
ATOM 1724 O O . ASP A 1 217 ? 10.516 -22.641 -19.797 1 91.88 217 ASP A O 1
ATOM 1728 N N . ASP A 1 218 ? 8.305 -22.609 -19.703 1 91 218 ASP A N 1
ATOM 1729 C CA . ASP A 1 218 ? 8.18 -23.906 -19.031 1 91 218 ASP A CA 1
ATOM 1730 C C . ASP A 1 218 ? 8.93 -24.984 -19.797 1 91 218 ASP A C 1
ATOM 1732 O O . ASP A 1 218 ? 9.641 -25.797 -19.203 1 91 218 ASP A O 1
ATOM 1736 N N . ASP A 1 219 ? 8.734 -25.047 -21.094 1 92.62 219 ASP A N 1
ATOM 1737 C CA . ASP A 1 219 ? 9.328 -26.094 -21.906 1 92.62 219 ASP A CA 1
ATOM 1738 C C . ASP A 1 219 ? 10.852 -26.062 -21.797 1 92.62 219 ASP A C 1
ATOM 1740 O O . ASP A 1 219 ? 11.492 -27.125 -21.703 1 92.62 219 ASP A O 1
ATOM 1744 N N . THR A 1 220 ? 11.344 -24.859 -21.828 1 93.56 220 THR A N 1
ATOM 1745 C CA . THR A 1 220 ? 12.789 -24.703 -21.719 1 93.56 220 THR A CA 1
ATOM 1746 C C . THR A 1 220 ? 13.289 -25.203 -20.359 1 93.56 220 THR A C 1
ATOM 1748 O O . THR A 1 220 ? 14.289 -25.938 -20.297 1 93.56 220 THR A O 1
ATOM 1751 N N . VAL A 1 221 ? 12.633 -24.828 -19.359 1 93.5 221 VAL A N 1
ATOM 1752 C CA . VAL A 1 221 ? 13.016 -25.203 -18 1 93.5 221 VAL A CA 1
ATOM 1753 C C . VAL A 1 221 ? 12.922 -26.719 -17.828 1 93.5 221 VAL A C 1
ATOM 1755 O O . VAL A 1 221 ? 13.836 -27.344 -17.281 1 93.5 221 VAL A O 1
ATOM 1758 N N . VAL A 1 222 ? 11.867 -27.281 -18.312 1 94.31 222 VAL A N 1
ATOM 1759 C CA . VAL A 1 222 ? 11.648 -28.719 -18.188 1 94.31 222 VAL A CA 1
ATOM 1760 C C . VAL A 1 222 ? 12.742 -29.484 -18.922 1 94.31 222 VAL A C 1
ATOM 1762 O O . VAL A 1 222 ? 13.266 -30.484 -18.406 1 94.31 222 VAL A O 1
ATOM 1765 N N . GLU A 1 223 ? 13.047 -29.094 -20.109 1 94.94 223 GLU A N 1
ATOM 1766 C CA . GLU A 1 223 ? 14.102 -29.734 -20.891 1 94.94 223 GLU A CA 1
ATOM 1767 C C . GLU A 1 223 ? 15.43 -29.734 -20.141 1 94.94 223 GLU A C 1
ATOM 1769 O O . GLU A 1 223 ? 16.141 -30.734 -20.125 1 94.94 223 GLU A O 1
ATOM 1774 N N . LEU A 1 224 ? 15.766 -28.578 -19.562 1 94.44 224 LEU A N 1
ATOM 1775 C CA . LEU A 1 224 ? 17.016 -28.438 -18.812 1 94.44 224 LEU A CA 1
ATOM 1776 C C . LEU A 1 224 ? 17.031 -29.375 -17.609 1 94.44 224 LEU A C 1
ATOM 1778 O O . LEU A 1 224 ? 18.062 -30 -17.328 1 94.44 224 LEU A O 1
ATOM 1782 N N . LEU A 1 225 ? 15.961 -29.484 -16.969 1 93.88 225 LEU A N 1
ATOM 1783 C CA . LEU A 1 225 ? 15.883 -30.328 -15.789 1 93.88 225 LEU A CA 1
ATOM 1784 C C . LEU A 1 225 ? 16 -31.797 -16.172 1 93.88 225 LEU A C 1
ATOM 1786 O O . LEU A 1 225 ? 16.703 -32.562 -15.492 1 93.88 225 LEU A O 1
ATOM 1790 N N . GLU A 1 226 ? 15.336 -32.156 -17.219 1 94.12 226 GLU A N 1
ATOM 1791 C CA . GLU A 1 226 ? 15.43 -33.531 -17.703 1 94.12 226 GLU A CA 1
ATOM 1792 C C . GLU A 1 226 ? 16.875 -33.906 -18.047 1 94.12 226 GLU A C 1
ATOM 1794 O O . GLU A 1 226 ? 17.312 -35.031 -17.797 1 94.12 226 GLU A O 1
ATOM 1799 N N . ALA A 1 227 ? 17.5 -33 -18.672 1 93.44 227 ALA A N 1
ATOM 1800 C CA . ALA A 1 227 ? 18.906 -33.219 -19.047 1 93.44 227 ALA A CA 1
ATOM 1801 C C . ALA A 1 227 ? 19.75 -33.5 -17.797 1 93.44 227 ALA A C 1
ATOM 1803 O O . ALA A 1 227 ? 20.766 -34.188 -17.875 1 93.44 227 ALA A O 1
ATOM 1804 N N . GLU A 1 228 ? 19.406 -32.969 -16.672 1 92.5 228 GLU A N 1
ATOM 1805 C CA . GLU A 1 228 ? 20.125 -33.125 -15.414 1 92.5 228 GLU A CA 1
ATOM 1806 C C . GLU A 1 228 ? 19.609 -34.344 -14.633 1 92.5 228 GLU A C 1
ATOM 1808 O O . GLU A 1 228 ? 20.031 -34.594 -13.508 1 92.5 228 GLU A O 1
ATOM 1813 N N . GLY A 1 229 ? 18.547 -35.031 -15.195 1 91.69 229 GLY A N 1
ATOM 1814 C CA . GLY A 1 229 ? 18.031 -36.25 -14.586 1 91.69 229 GLY A CA 1
ATOM 1815 C C . GLY A 1 229 ? 16.906 -36 -13.602 1 91.69 229 GLY A C 1
ATOM 1816 O O . GLY A 1 229 ? 16.594 -36.844 -12.781 1 91.69 229 GLY A O 1
ATOM 1817 N N . ILE A 1 230 ? 16.438 -34.812 -13.555 1 92 230 ILE A N 1
ATOM 1818 C CA . ILE A 1 230 ? 15.336 -34.469 -12.648 1 92 230 ILE A CA 1
ATOM 1819 C C . ILE A 1 230 ? 14 -34.688 -13.359 1 92 230 ILE A C 1
ATOM 1821 O O . ILE A 1 230 ? 13.805 -34.219 -14.492 1 92 230 ILE A O 1
ATOM 1825 N N . ASP A 1 231 ? 13.094 -35.406 -12.711 1 91.88 231 ASP A N 1
ATOM 1826 C CA . ASP A 1 231 ? 11.742 -35.625 -13.227 1 91.88 231 ASP A CA 1
ATOM 1827 C C . ASP A 1 231 ? 10.969 -34.312 -13.273 1 91.88 231 ASP A C 1
ATOM 1829 O O . ASP A 1 231 ? 10.805 -33.625 -12.242 1 91.88 231 ASP A O 1
ATOM 1833 N N . PRO A 1 232 ? 10.461 -33.906 -14.414 1 89.06 232 PRO A N 1
ATOM 1834 C CA . PRO A 1 232 ? 9.719 -32.656 -14.547 1 89.06 232 PRO A CA 1
ATOM 1835 C C . PRO A 1 232 ? 8.508 -32.594 -13.617 1 89.06 232 PRO A C 1
ATOM 1837 O O . PRO A 1 232 ? 8.102 -31.5 -13.203 1 89.06 232 PRO A O 1
ATOM 1840 N N . GLU A 1 233 ? 7.945 -33.688 -13.281 1 87.81 233 GLU A N 1
ATOM 1841 C CA . GLU A 1 233 ? 6.762 -33.688 -12.43 1 87.81 233 GLU A CA 1
ATOM 1842 C C . GLU A 1 233 ? 7.066 -33.125 -11.047 1 87.81 233 GLU A C 1
ATOM 1844 O O . GLU A 1 233 ? 6.172 -32.625 -10.359 1 87.81 233 GLU A O 1
ATOM 1849 N N . ARG A 1 234 ? 8.305 -33.188 -10.766 1 89.06 234 ARG A N 1
ATOM 1850 C CA . ARG A 1 234 ? 8.727 -32.75 -9.438 1 89.06 234 ARG A CA 1
ATOM 1851 C C . ARG A 1 234 ? 8.648 -31.234 -9.32 1 89.06 234 ARG A C 1
ATOM 1853 O O . ARG A 1 234 ? 8.594 -30.688 -8.211 1 89.06 234 ARG A O 1
ATOM 1860 N N . VAL A 1 235 ? 8.648 -30.578 -10.461 1 90.88 235 VAL A N 1
ATOM 1861 C CA . VAL A 1 235 ? 8.68 -29.125 -10.391 1 90.88 235 VAL A CA 1
ATOM 1862 C C . VAL A 1 235 ? 7.379 -28.547 -10.953 1 90.88 235 VAL A C 1
ATOM 1864 O O . VAL A 1 235 ? 7.266 -27.344 -11.172 1 90.88 235 VAL A O 1
ATOM 1867 N N . MET A 1 236 ? 6.414 -29.375 -11.242 1 92.44 236 MET A N 1
ATOM 1868 C CA . MET A 1 236 ? 5.16 -28.922 -11.852 1 92.44 236 MET A CA 1
ATOM 1869 C C . MET A 1 236 ? 4.062 -28.797 -10.797 1 92.44 236 MET A C 1
ATOM 1871 O O . MET A 1 236 ? 4.051 -29.531 -9.812 1 92.44 236 MET A O 1
ATOM 1875 N N . SER A 1 237 ? 3.275 -27.781 -10.906 1 88.44 237 SER A N 1
ATOM 1876 C CA . SER A 1 237 ? 2.074 -27.594 -10.102 1 88.44 237 SER A CA 1
ATOM 1877 C C . SER A 1 237 ? 0.898 -27.125 -10.953 1 88.44 237 SER A C 1
ATOM 1879 O O . SER A 1 237 ? 1.079 -26.75 -12.109 1 88.44 237 SER A O 1
ATOM 1881 N N . VAL A 1 238 ? -0.265 -27.328 -10.352 1 88.56 238 VAL A N 1
ATOM 1882 C CA . VAL A 1 238 ? -1.458 -26.891 -11.062 1 88.56 238 VAL A CA 1
ATOM 1883 C C . VAL A 1 238 ? -1.417 -25.375 -11.234 1 88.56 238 VAL A C 1
ATOM 1885 O O . VAL A 1 238 ? -1.174 -24.641 -10.273 1 88.56 238 VAL A O 1
ATOM 1888 N N . ASP A 1 239 ? -1.544 -25 -12.391 1 83.75 239 ASP A N 1
ATOM 1889 C CA . ASP A 1 239 ? -1.628 -23.594 -12.766 1 83.75 239 ASP A CA 1
ATOM 1890 C C . ASP A 1 239 ? -3.074 -23.109 -12.734 1 83.75 239 ASP A C 1
ATOM 1892 O O . ASP A 1 239 ? -3.895 -23.531 -13.555 1 83.75 239 ASP A O 1
ATOM 1896 N N . THR A 1 240 ? -3.312 -22.203 -11.938 1 77.5 240 THR A N 1
ATOM 1897 C CA . THR A 1 240 ? -4.695 -21.781 -11.711 1 77.5 240 THR A CA 1
ATOM 1898 C C . THR A 1 240 ? -5.277 -21.141 -12.969 1 77.5 240 THR A C 1
ATOM 1900 O O . THR A 1 240 ? -6.469 -21.297 -13.25 1 77.5 240 THR A O 1
ATOM 1903 N N . SER A 1 241 ? -4.473 -20.453 -13.742 1 71.88 241 SER A N 1
ATOM 1904 C CA . SER A 1 241 ? -4.969 -19.859 -14.977 1 71.88 241 SER A CA 1
ATOM 1905 C C . SER A 1 241 ? -5.355 -20.922 -16 1 71.88 241 SER A C 1
ATOM 1907 O O . SER A 1 241 ? -6.41 -20.828 -16.625 1 71.88 241 SER A O 1
ATOM 1909 N N . LYS A 1 242 ? -4.523 -21.781 -16.156 1 78.69 242 LYS A N 1
ATOM 1910 C CA . LYS A 1 242 ? -4.801 -22.891 -17.078 1 78.69 242 LYS A CA 1
ATOM 1911 C C . LYS A 1 242 ? -5.988 -23.703 -16.594 1 78.69 242 LYS A C 1
ATOM 1913 O O . LYS A 1 242 ? -6.789 -24.188 -17.406 1 78.69 242 LYS A O 1
ATOM 1918 N N . LEU A 1 243 ? -6.012 -23.891 -15.297 1 85 243 LEU A N 1
ATOM 1919 C CA . LEU A 1 243 ? -7.117 -24.641 -14.703 1 85 243 LEU A CA 1
ATOM 1920 C C . LEU A 1 243 ? -8.453 -23.953 -15 1 85 243 LEU A C 1
ATOM 1922 O O . LEU A 1 243 ? -9.422 -24.625 -15.359 1 85 243 LEU A O 1
ATOM 1926 N N . ASP A 1 244 ? -8.547 -22.734 -14.867 1 74.31 244 ASP A N 1
ATOM 1927 C CA . ASP A 1 244 ? -9.773 -21.969 -15.133 1 74.31 244 ASP A CA 1
ATOM 1928 C C . ASP A 1 244 ? -10.219 -22.141 -16.578 1 74.31 244 ASP A C 1
ATOM 1930 O O . ASP A 1 244 ? -11.414 -22.281 -16.859 1 74.31 244 ASP A O 1
ATOM 1934 N N . ASP A 1 245 ? -9.25 -22.141 -17.469 1 79.19 245 ASP A N 1
ATOM 1935 C CA . ASP A 1 245 ? -9.555 -22.375 -18.875 1 79.19 245 ASP A CA 1
ATOM 1936 C C . ASP A 1 245 ? -10.156 -23.766 -19.062 1 79.19 245 ASP A C 1
ATOM 1938 O O . ASP A 1 245 ? -11.102 -23.938 -19.828 1 79.19 245 ASP A O 1
ATOM 1942 N N . ALA A 1 246 ? -9.547 -24.672 -18.391 1 85.5 246 ALA A N 1
ATOM 1943 C CA . ALA A 1 246 ? -10.008 -26.047 -18.5 1 85.5 246 ALA A CA 1
ATOM 1944 C C . ALA A 1 246 ? -11.422 -26.203 -17.953 1 85.5 246 ALA A C 1
ATOM 1946 O O . ALA A 1 246 ? -12.227 -26.969 -18.484 1 85.5 246 ALA A O 1
ATOM 1947 N N . LEU A 1 247 ? -11.719 -25.453 -16.891 1 83 247 LEU A N 1
ATOM 1948 C CA . LEU A 1 247 ? -13.023 -25.547 -16.234 1 83 247 LEU A CA 1
ATOM 1949 C C . LEU A 1 247 ? -14.125 -25.062 -17.172 1 83 247 LEU A C 1
ATOM 1951 O O . LEU A 1 247 ? -15.273 -25.5 -17.062 1 83 247 LEU A O 1
ATOM 1955 N N . GLU A 1 248 ? -13.766 -24.266 -18.094 1 79 248 GLU A N 1
ATOM 1956 C CA . GLU A 1 248 ? -14.75 -23.719 -19.016 1 79 248 GLU A CA 1
ATOM 1957 C C . GLU A 1 248 ? -15.273 -24.797 -19.969 1 79 248 GLU A C 1
ATOM 1959 O O . GLU A 1 248 ? -16.375 -24.688 -20.5 1 79 248 GLU A O 1
ATOM 1964 N N . VAL A 1 249 ? -14.539 -25.797 -20.109 1 82.25 249 VAL A N 1
ATOM 1965 C CA . VAL A 1 249 ? -14.922 -26.812 -21.094 1 82.25 249 VAL A CA 1
ATOM 1966 C C . VAL A 1 249 ? -15.289 -28.109 -20.359 1 82.25 249 VAL A C 1
ATOM 1968 O O . VAL A 1 249 ? -15.359 -29.172 -20.984 1 82.25 249 VAL A O 1
ATOM 1971 N N . THR A 1 250 ? -15.398 -28.109 -19.094 1 85.38 250 THR A N 1
ATOM 1972 C CA . THR A 1 250 ? -15.758 -29.281 -18.312 1 85.38 250 THR A CA 1
ATOM 1973 C C . THR A 1 250 ? -17.047 -29.031 -17.531 1 85.38 250 THR A C 1
ATOM 1975 O O . THR A 1 250 ? -17.562 -27.922 -17.516 1 85.38 250 THR A O 1
ATOM 1978 N N . SER A 1 251 ? -17.516 -30.125 -16.938 1 86.06 251 SER A N 1
ATOM 1979 C CA . SER A 1 251 ? -18.719 -30.016 -16.109 1 86.06 251 SER A CA 1
ATOM 1980 C C . SER A 1 251 ? -18.344 -29.719 -14.656 1 86.06 251 SER A C 1
ATOM 1982 O O . SER A 1 251 ? -19.234 -29.516 -13.82 1 86.06 251 SER A O 1
ATOM 1984 N N . LEU A 1 252 ? -17.047 -29.578 -14.406 1 89.5 252 LEU A N 1
ATOM 1985 C CA . LEU A 1 252 ? -16.594 -29.312 -13.039 1 89.5 252 LEU A CA 1
ATOM 1986 C C . LEU A 1 252 ? -16.922 -27.875 -12.633 1 89.5 252 LEU A C 1
ATOM 1988 O O . LEU A 1 252 ? -16.797 -26.953 -13.438 1 89.5 252 LEU A O 1
ATOM 1992 N N . SER A 1 253 ? -17.406 -27.766 -11.445 1 86.69 253 SER A N 1
ATOM 1993 C CA . SER A 1 253 ? -17.625 -26.438 -10.891 1 86.69 253 SER A CA 1
ATOM 1994 C C . SER A 1 253 ? -16.375 -25.906 -10.211 1 86.69 253 SER A C 1
ATOM 1996 O O . SER A 1 253 ? -15.453 -26.672 -9.898 1 86.69 253 SER A O 1
ATOM 1998 N N . GLU A 1 254 ? -16.312 -24.625 -9.922 1 83.94 254 GLU A N 1
ATOM 1999 C CA . GLU A 1 254 ? -15.195 -24 -9.227 1 83.94 254 GLU A CA 1
ATOM 2000 C C . GLU A 1 254 ? -15.031 -24.562 -7.82 1 83.94 254 GLU A C 1
ATOM 2002 O O . GLU A 1 254 ? -13.906 -24.719 -7.34 1 83.94 254 GLU A O 1
ATOM 2007 N N . SER A 1 255 ? -16.094 -24.891 -7.238 1 86.5 255 SER A N 1
ATOM 2008 C CA . SER A 1 255 ? -16.047 -25.391 -5.867 1 86.5 255 SER A CA 1
ATOM 2009 C C . SER A 1 255 ? -15.43 -26.781 -5.801 1 86.5 255 SER A C 1
ATOM 2011 O O . SER A 1 255 ? -15.047 -27.25 -4.723 1 86.5 255 SER A O 1
ATOM 2013 N N . ASP A 1 256 ? -15.352 -27.5 -6.883 1 92.06 256 ASP A N 1
ATOM 2014 C CA . ASP A 1 256 ? -14.727 -28.812 -6.93 1 92.06 256 ASP A CA 1
ATOM 2015 C C . ASP A 1 256 ? -13.211 -28.703 -6.828 1 92.06 256 ASP A C 1
ATOM 2017 O O . ASP A 1 256 ? -12.555 -29.609 -6.312 1 92.06 256 ASP A O 1
ATOM 2021 N N . VAL A 1 257 ? -12.758 -27.531 -7.301 1 90.75 257 VAL A N 1
ATOM 2022 C CA . VAL A 1 257 ? -11.312 -27.469 -7.434 1 90.75 257 VAL A CA 1
ATOM 2023 C C . VAL A 1 257 ? -10.758 -26.359 -6.543 1 90.75 257 VAL A C 1
ATOM 2025 O O . VAL A 1 257 ? -9.555 -26.312 -6.27 1 90.75 257 VAL A O 1
ATOM 2028 N N . TYR A 1 258 ? -11.586 -25.453 -6.113 1 82.94 258 TYR A N 1
ATOM 2029 C CA . TYR A 1 258 ? -11.188 -24.375 -5.211 1 82.94 258 TYR A CA 1
ATOM 2030 C C . TYR A 1 258 ? -11.961 -24.453 -3.9 1 82.94 258 TYR A C 1
ATOM 2032 O O . TYR A 1 258 ? -13.141 -24.812 -3.889 1 82.94 258 TYR A O 1
ATOM 2040 N N . ASP A 1 259 ? -11.25 -24.141 -2.795 1 82.81 259 ASP A N 1
ATOM 2041 C CA . ASP A 1 259 ? -11.945 -23.75 -1.566 1 82.81 259 ASP A CA 1
ATOM 2042 C C . ASP A 1 259 ? -12.391 -22.297 -1.613 1 82.81 259 ASP A C 1
ATOM 2044 O O . ASP A 1 259 ? -11.562 -21.391 -1.745 1 82.81 259 ASP A O 1
ATOM 2048 N N . ILE A 1 260 ? -13.625 -22.062 -1.572 1 75 260 ILE A N 1
ATOM 2049 C CA . ILE A 1 260 ? -14.18 -20.719 -1.705 1 75 260 ILE A CA 1
ATOM 2050 C C . ILE A 1 260 ? -14.688 -20.234 -0.349 1 75 260 ILE A C 1
ATOM 2052 O O . ILE A 1 260 ? -15.5 -20.906 0.291 1 75 260 ILE A O 1
ATOM 2056 N N . GLU A 1 261 ? -14.086 -19.203 0.133 1 68.19 261 GLU A N 1
ATOM 2057 C CA . GLU A 1 261 ? -14.516 -18.562 1.375 1 68.19 261 GLU A CA 1
ATOM 2058 C C . GLU A 1 261 ? -14.961 -17.125 1.133 1 68.19 261 GLU A C 1
ATOM 2060 O O . GLU A 1 261 ? -14.383 -16.422 0.303 1 68.19 261 GLU A O 1
ATOM 2065 N N . GLU A 1 262 ? -16.047 -16.75 1.818 1 71.19 262 GLU A N 1
ATOM 2066 C CA . GLU A 1 262 ? -16.531 -15.391 1.693 1 71.19 262 GLU A CA 1
ATOM 2067 C C . GLU A 1 262 ? -16.094 -14.531 2.879 1 71.19 262 GLU A C 1
ATOM 2069 O O . GLU A 1 262 ? -16.062 -15.008 4.016 1 71.19 262 GLU A O 1
ATOM 2074 N N . SER A 1 263 ? -15.57 -13.367 2.561 1 67 263 SER A N 1
ATOM 2075 C CA . SER A 1 263 ? -15.219 -12.406 3.604 1 67 263 SER A CA 1
ATOM 2076 C C . SER A 1 263 ? -15.867 -11.047 3.344 1 67 263 SER A C 1
ATOM 2078 O O . SER A 1 263 ? -16.125 -10.695 2.195 1 67 263 SER A O 1
ATOM 2080 N N . GLU A 1 264 ? -16.25 -10.453 4.457 1 73.88 264 GLU A N 1
ATOM 2081 C CA . GLU A 1 264 ? -16.828 -9.117 4.348 1 73.88 264 GLU A CA 1
ATOM 2082 C C . GLU A 1 264 ? -15.805 -8.039 4.641 1 73.88 264 GLU A C 1
ATOM 2084 O O . GLU A 1 264 ? -14.891 -8.242 5.449 1 73.88 264 GLU A O 1
ATOM 2089 N N . TYR A 1 265 ? -15.906 -6.871 3.906 1 74.31 265 TYR A N 1
ATOM 2090 C CA . TYR A 1 265 ? -15.008 -5.754 4.176 1 74.31 265 TYR A CA 1
ATOM 2091 C C . TYR A 1 265 ? -15.672 -4.426 3.828 1 74.31 265 TYR A C 1
ATOM 2093 O O . TYR A 1 265 ? -16.734 -4.398 3.197 1 74.31 265 TYR A O 1
ATOM 2101 N N . VAL A 1 266 ? -15.148 -3.369 4.391 1 79.25 266 VAL A N 1
ATOM 2102 C CA . VAL A 1 266 ? -15.625 -2.02 4.117 1 79.25 266 VAL A CA 1
ATOM 2103 C C . VAL A 1 266 ? -14.773 -1.379 3.021 1 79.25 266 VAL A C 1
ATOM 2105 O O . VAL A 1 266 ? -13.547 -1.508 3.023 1 79.25 266 VAL A O 1
ATOM 2108 N N . ARG A 1 267 ? -15.391 -0.766 2.029 1 77.94 267 ARG A N 1
ATOM 2109 C CA . ARG A 1 267 ? -14.672 -0.078 0.962 1 77.94 267 ARG A CA 1
ATOM 2110 C C . ARG A 1 267 ? -15.195 1.344 0.778 1 77.94 267 ARG A C 1
ATOM 2112 O O . ARG A 1 267 ? -16.328 1.645 1.141 1 77.94 267 ARG A O 1
ATOM 2119 N N . LYS A 1 268 ? -14.367 2.219 0.282 1 79.94 268 LYS A N 1
ATOM 2120 C CA . LYS A 1 268 ? -14.758 3.58 -0.075 1 79.94 268 LYS A CA 1
ATOM 2121 C C . LYS A 1 268 ? -15.664 3.59 -1.305 1 79.94 268 LYS A C 1
ATOM 2123 O O . LYS A 1 268 ? -15.289 3.066 -2.357 1 79.94 268 LYS A O 1
ATOM 2128 N N . ALA A 1 269 ? -16.828 4.125 -1.167 1 71.62 269 ALA A N 1
ATOM 2129 C CA . ALA A 1 269 ? -17.812 4.082 -2.242 1 71.62 269 ALA A CA 1
ATOM 2130 C C . ALA A 1 269 ? -17.75 5.344 -3.096 1 71.62 269 ALA A C 1
ATOM 2132 O O . ALA A 1 269 ? -17.906 5.285 -4.32 1 71.62 269 ALA A O 1
ATOM 2133 N N . ASP A 1 270 ? -17.594 6.5 -2.359 1 73.62 270 ASP A N 1
ATOM 2134 C CA . ASP A 1 270 ? -1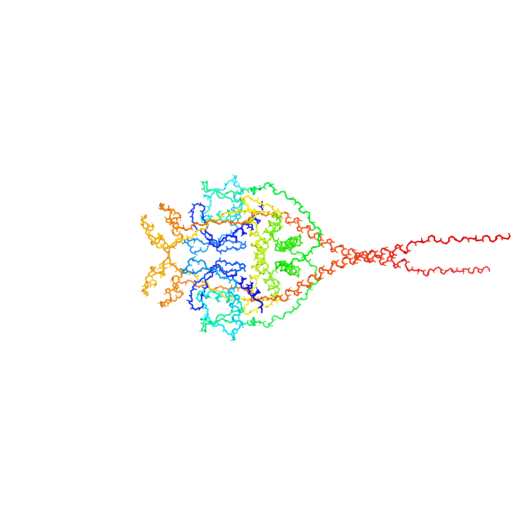7.562 7.781 -3.055 1 73.62 270 ASP A CA 1
ATOM 2135 C C . ASP A 1 270 ? -16.781 8.828 -2.262 1 73.62 270 ASP A C 1
ATOM 2137 O O . ASP A 1 270 ? -16.469 8.609 -1.088 1 73.62 270 ASP A O 1
ATOM 2141 N N . VAL A 1 271 ? -16.359 9.883 -3.076 1 76.38 271 VAL A N 1
ATOM 2142 C CA . VAL A 1 271 ? -15.695 11.023 -2.447 1 76.38 271 VAL A CA 1
ATOM 2143 C C . VAL A 1 271 ? -16.406 12.32 -2.852 1 76.38 271 VAL A C 1
ATOM 2145 O O . VAL A 1 271 ? -16.781 12.492 -4.012 1 76.38 271 VAL A O 1
ATOM 2148 N N . ASP A 1 272 ? -16.594 13.125 -1.907 1 79.62 272 ASP A N 1
ATOM 2149 C CA . ASP A 1 272 ? -17.188 14.438 -2.172 1 79.62 272 ASP A CA 1
ATOM 2150 C C . ASP A 1 272 ? -16.109 15.516 -2.223 1 79.62 272 ASP A C 1
ATOM 2152 O O . ASP A 1 272 ? -15.852 16.203 -1.228 1 79.62 272 ASP A O 1
ATOM 2156 N N . GLU A 1 273 ? -15.562 15.766 -3.393 1 81.12 273 GLU A N 1
ATOM 2157 C CA . GLU A 1 273 ? -14.453 16.703 -3.566 1 81.12 273 GLU A CA 1
ATOM 2158 C C . GLU A 1 273 ? -14.906 18.141 -3.322 1 81.12 273 GLU A C 1
ATOM 2160 O O . GLU A 1 273 ? -14.133 18.953 -2.82 1 81.12 273 GLU A O 1
ATOM 2165 N N . GLU A 1 274 ? -16.062 18.375 -3.715 1 80.06 274 GLU A N 1
ATOM 2166 C CA . GLU A 1 274 ? -16.578 19.734 -3.529 1 80.06 274 GLU A CA 1
ATOM 2167 C C . GLU A 1 274 ? -16.656 20.094 -2.049 1 80.06 274 GLU A C 1
ATOM 2169 O O . GLU A 1 274 ? -16.266 21.203 -1.654 1 80.06 274 GLU A O 1
ATOM 2174 N N . MET A 1 275 ? -17.141 19.188 -1.332 1 82.31 275 MET A N 1
ATOM 2175 C CA . MET A 1 275 ? -17.234 19.438 0.105 1 82.31 275 MET A CA 1
ATOM 2176 C C . MET A 1 275 ? -15.844 19.578 0.719 1 82.31 275 MET A C 1
ATOM 2178 O O . MET A 1 275 ? -15.641 20.391 1.62 1 82.31 275 MET A O 1
ATOM 2182 N N . LYS A 1 276 ? -14.922 18.75 0.291 1 85.44 276 LYS A N 1
ATOM 2183 C CA . LYS A 1 276 ? -13.555 18.859 0.779 1 85.44 276 LYS A CA 1
ATOM 2184 C C . LYS A 1 276 ? -12.969 20.234 0.481 1 85.44 276 LYS A C 1
ATOM 2186 O O . LYS A 1 276 ? -12.336 20.844 1.345 1 85.44 276 LYS A O 1
ATOM 2191 N N . GLU A 1 277 ? -13.227 20.688 -0.721 1 82.38 277 GLU A N 1
ATOM 2192 C CA . GLU A 1 277 ? -12.703 21.984 -1.136 1 82.38 277 GLU A CA 1
ATOM 2193 C C . GLU A 1 277 ? -13.328 23.125 -0.324 1 82.38 277 GLU A C 1
ATOM 2195 O O . GLU A 1 277 ? -12.633 24.062 0.057 1 82.38 277 GLU A O 1
ATOM 2200 N N . THR A 1 278 ? -14.555 22.984 -0.117 1 79.81 278 THR A N 1
ATOM 2201 C CA . THR A 1 278 ? -15.258 24 0.664 1 79.81 278 THR A CA 1
ATOM 2202 C C . THR A 1 278 ? -14.703 24.062 2.086 1 79.81 278 THR A C 1
ATOM 2204 O O . THR A 1 278 ? -14.43 25.141 2.604 1 79.81 278 THR A O 1
ATOM 2207 N N . ARG A 1 279 ? -14.57 22.891 2.619 1 83 279 ARG A N 1
ATOM 2208 C CA . ARG A 1 279 ? -14.031 22.844 3.975 1 83 279 ARG A CA 1
ATOM 2209 C C . ARG A 1 279 ? -12.594 23.344 4.012 1 83 279 ARG A C 1
ATOM 2211 O O . ARG A 1 279 ? -12.195 24.031 4.957 1 83 279 ARG A O 1
ATOM 2218 N N . LEU A 1 280 ? -11.844 23 3.062 1 83.12 280 LEU A N 1
ATOM 2219 C CA . LEU A 1 280 ? -10.453 23.453 2.986 1 83.12 280 LEU A CA 1
ATOM 2220 C C . LEU A 1 280 ? -10.375 24.969 2.893 1 83.12 280 LEU A C 1
ATOM 2222 O O . LEU A 1 280 ? -9.547 25.594 3.561 1 83.12 280 LEU A O 1
ATOM 2226 N N . GLN A 1 281 ? -11.219 25.562 2.049 1 78.06 281 GLN A N 1
ATOM 2227 C CA . GLN A 1 281 ? -11.266 27.016 1.926 1 78.06 281 GLN A CA 1
ATOM 2228 C C . GLN A 1 281 ? -11.664 27.656 3.246 1 78.06 281 GLN A C 1
ATOM 2230 O O . GLN A 1 281 ? -11.125 28.703 3.617 1 78.06 281 GLN A O 1
ATOM 2235 N N . GLY A 1 282 ? -12.594 27 3.824 1 71 282 GLY A N 1
ATOM 2236 C CA . GLY A 1 282 ? -12.969 27.5 5.141 1 71 282 GLY A CA 1
ATOM 2237 C C . GLY A 1 282 ? -11.812 27.5 6.125 1 71 282 GLY A C 1
ATOM 2238 O O . GLY A 1 282 ? -11.641 28.453 6.887 1 71 282 GLY A O 1
ATOM 2239 N N . LEU A 1 283 ? -11.031 26.453 6.129 1 73.62 283 LEU A N 1
ATOM 2240 C CA . LEU A 1 283 ? -9.875 26.344 7.008 1 73.62 283 LEU A CA 1
ATOM 2241 C C . LEU A 1 283 ? -8.82 27.391 6.66 1 73.62 283 LEU A C 1
ATOM 2243 O O . LEU A 1 283 ? -8.227 28 7.551 1 73.62 283 LEU A O 1
ATOM 2247 N N . LYS A 1 284 ? -8.664 27.578 5.414 1 69.38 284 LYS A N 1
ATOM 2248 C CA . LYS A 1 284 ? -7.715 28.594 4.961 1 69.38 284 LYS A CA 1
ATOM 2249 C C . LYS A 1 284 ? -8.156 29.984 5.391 1 69.38 284 LYS A C 1
ATOM 2251 O O . LYS A 1 284 ? -7.332 30.797 5.82 1 69.38 284 LYS A O 1
ATOM 2256 N N . ASP A 1 285 ? -9.406 30.234 5.246 1 64.31 285 ASP A N 1
ATOM 2257 C CA . ASP A 1 285 ? -9.961 31.516 5.648 1 64.31 285 ASP A CA 1
ATOM 2258 C C . ASP A 1 285 ? -9.797 31.734 7.152 1 64.31 285 ASP A C 1
ATOM 2260 O O . ASP A 1 285 ? -9.508 32.844 7.59 1 64.31 285 ASP A O 1
ATOM 2264 N N . GLN A 1 286 ? -9.977 30.656 7.863 1 62.06 286 GLN A N 1
ATOM 2265 C CA . GLN A 1 286 ? -9.812 30.734 9.312 1 62.06 286 GLN A CA 1
ATOM 2266 C C . GLN A 1 286 ? -8.367 31.047 9.68 1 62.06 286 GLN A C 1
ATOM 2268 O O . GLN A 1 286 ? -8.102 31.844 10.578 1 62.06 286 GLN A O 1
ATOM 2273 N N . LEU A 1 287 ? -7.469 30.469 9 1 61.25 287 LEU A N 1
ATOM 2274 C CA . LEU A 1 287 ? -6.051 30.703 9.258 1 61.25 287 LEU A CA 1
ATOM 2275 C C . LEU A 1 287 ? -5.629 32.094 8.836 1 61.25 287 LEU A C 1
ATOM 2277 O O . LEU A 1 287 ? -4.863 32.75 9.539 1 61.25 287 LEU A O 1
ATOM 2281 N N . ALA A 1 288 ? -6.133 32.5 7.703 1 58.34 288 ALA A N 1
ATOM 2282 C CA . ALA A 1 288 ? -5.863 33.875 7.23 1 58.34 288 ALA A CA 1
ATOM 2283 C C . ALA A 1 288 ? -6.473 34.906 8.164 1 58.34 288 ALA A C 1
ATOM 2285 O O . ALA A 1 288 ? -5.859 35.938 8.438 1 58.34 288 ALA A O 1
ATOM 2286 N N . GLY A 1 289 ? -7.672 34.562 8.531 1 54.31 289 GLY A N 1
ATOM 2287 C CA . GLY A 1 289 ? -8.312 35.469 9.477 1 54.31 289 GLY A CA 1
ATOM 2288 C C . GLY A 1 289 ? -7.582 35.562 10.805 1 54.31 289 GLY A C 1
ATOM 2289 O O . GLY A 1 289 ? -7.449 36.656 11.367 1 54.31 289 GLY A O 1
ATOM 2290 N N . ALA A 1 290 ? -7.09 34.469 11.234 1 54.56 290 ALA A N 1
ATOM 2291 C CA . ALA A 1 290 ? -6.332 34.469 12.492 1 54.56 290 ALA A CA 1
ATOM 2292 C C . ALA A 1 290 ? -5.055 35.281 12.359 1 54.56 290 ALA A C 1
ATOM 2294 O O . ALA A 1 290 ? -4.684 36.031 13.281 1 54.56 290 ALA A O 1
ATOM 2295 N N . ASP A 1 291 ? -4.43 35.219 11.219 1 53.91 291 ASP A N 1
ATOM 2296 C CA . ASP A 1 291 ? -3.236 36 10.945 1 53.91 291 ASP A CA 1
ATOM 2297 C C . ASP A 1 291 ? -3.57 37.5 10.875 1 53.91 291 ASP A C 1
ATOM 2299 O O . ASP A 1 291 ? -2.832 38.344 11.406 1 53.91 291 ASP A O 1
ATOM 2303 N N . GLU A 1 292 ? -4.648 37.688 10.164 1 54.59 292 GLU A N 1
ATOM 2304 C CA . GLU A 1 292 ? -5.086 39.062 10.039 1 54.59 292 GLU A CA 1
ATOM 2305 C C . GLU A 1 292 ? -5.48 39.656 11.398 1 54.59 292 GLU A C 1
ATOM 2307 O O . GLU A 1 292 ? -5.145 40.781 11.711 1 54.59 292 GLU A O 1
ATOM 2312 N N . ASP A 1 293 ? -6.207 38.781 12.07 1 53.47 293 ASP A N 1
ATOM 2313 C CA . ASP A 1 293 ? -6.617 39.25 13.398 1 53.47 293 ASP A CA 1
ATOM 2314 C C . ASP A 1 293 ? -5.406 39.562 14.273 1 53.47 293 ASP A C 1
ATOM 2316 O O . ASP A 1 293 ? -5.387 40.562 14.992 1 53.47 293 ASP A O 1
ATOM 2320 N N . THR A 1 294 ? -4.441 38.688 14.109 1 55.53 294 THR A N 1
ATOM 2321 C CA . THR A 1 294 ? -3.227 38.906 14.883 1 55.53 294 THR A CA 1
ATOM 2322 C C . THR A 1 294 ? -2.537 40.188 14.422 1 55.53 294 THR A C 1
ATOM 2324 O O . THR A 1 294 ? -2.078 41 15.242 1 55.53 294 THR A O 1
ATOM 2327 N N . THR A 1 295 ? -2.48 40.312 13.141 1 55.84 295 THR A N 1
ATOM 2328 C CA . THR A 1 295 ? -1.89 41.531 12.609 1 55.84 295 THR A CA 1
ATO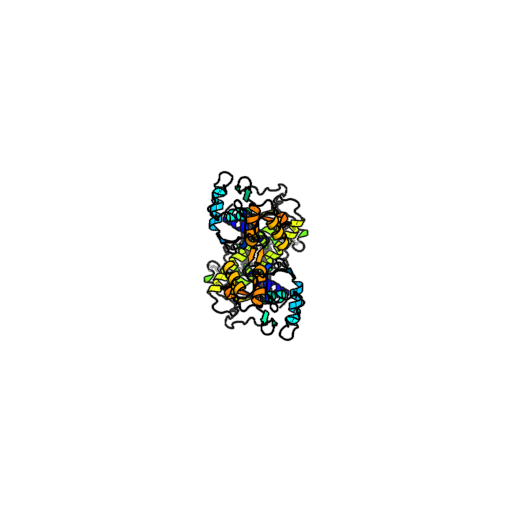M 2329 C C . THR A 1 295 ? -2.727 42.75 12.984 1 55.84 295 THR A C 1
ATOM 2331 O O . THR A 1 295 ? -2.182 43.781 13.344 1 55.84 295 THR A O 1
ATOM 2334 N N . GLU A 1 296 ? -4.055 42.531 12.836 1 54.88 296 GLU A N 1
ATOM 2335 C CA . GLU A 1 296 ? -4.941 43.625 13.203 1 54.88 296 GLU A CA 1
ATOM 2336 C C . GLU A 1 296 ? -4.855 43.938 14.703 1 54.88 296 GLU A C 1
ATOM 2338 O O . GLU A 1 296 ? -4.848 45.094 15.102 1 54.88 296 GLU A O 1
ATOM 2343 N N . LEU A 1 297 ? -4.797 43 15.477 1 50.97 297 LEU A N 1
ATOM 2344 C CA . LEU A 1 297 ? -4.664 43.219 16.906 1 50.97 297 LEU A CA 1
ATOM 2345 C C . LEU A 1 297 ? -3.354 43.906 17.234 1 50.97 297 LEU A C 1
ATOM 2347 O O . LEU A 1 297 ? -3.318 44.812 18.094 1 50.97 297 LEU A O 1
ATOM 2351 N N . GLN A 1 298 ? -2.377 43.594 16.516 1 55.5 298 GLN A N 1
ATOM 2352 C CA . GLN A 1 298 ? -1.103 44.281 16.688 1 55.5 298 GLN A CA 1
ATOM 2353 C C . GLN A 1 298 ? -1.203 45.719 16.25 1 55.5 298 GLN A C 1
ATOM 2355 O O . GLN A 1 298 ? -0.674 46.625 16.922 1 55.5 298 GLN A O 1
ATOM 2360 N N . ALA A 1 299 ? -1.861 45.906 15.195 1 60.31 299 ALA A N 1
ATOM 2361 C CA . ALA A 1 299 ? -2.053 47.281 14.727 1 60.31 299 ALA A CA 1
ATOM 2362 C C . ALA A 1 299 ? -2.906 48.062 15.711 1 60.31 299 ALA A C 1
ATOM 2364 O O . ALA A 1 299 ? -2.621 49.25 15.977 1 60.31 299 ALA A O 1
ATOM 2365 N N . GLU A 1 300 ? -3.986 47.469 16.188 1 59 300 GLU A N 1
ATOM 2366 C CA . GLU A 1 300 ? -4.844 48.125 17.172 1 59 300 GLU A CA 1
ATOM 2367 C C . GLU A 1 300 ? -4.074 48.469 18.438 1 59 300 GLU A C 1
ATOM 2369 O O . GLU A 1 300 ? -4.258 49.531 19.016 1 59 300 GLU A O 1
ATOM 2374 N N . ILE A 1 301 ? -3.258 47.719 18.797 1 55.66 301 ILE A N 1
ATOM 2375 C CA . ILE A 1 301 ? -2.404 47.969 19.953 1 55.66 301 ILE A CA 1
ATOM 2376 C C . ILE A 1 301 ? -1.511 49.188 19.672 1 55.66 301 ILE A C 1
ATOM 2378 O O . ILE A 1 301 ? -1.381 50.094 20.516 1 55.66 301 ILE A O 1
ATOM 2382 N N . GLU A 1 302 ? -0.976 49.156 18.5 1 62.62 302 GLU A N 1
ATOM 2383 C CA . GLU A 1 302 ? -0.14 50.281 18.125 1 62.62 302 GLU A CA 1
ATOM 2384 C C . GLU A 1 302 ? -0.938 51.594 18.125 1 62.62 302 GLU A C 1
ATOM 2386 O O . GLU A 1 302 ? -0.453 52.625 18.594 1 62.62 302 GLU A O 1
ATOM 2391 N N . GLU A 1 303 ? -2.145 51.531 17.656 1 63.53 303 GLU A N 1
ATOM 2392 C CA . GLU A 1 303 ? -3.008 52.688 17.641 1 63.53 303 GLU A CA 1
ATOM 2393 C C . GLU A 1 303 ? -3.387 53.125 19.047 1 63.53 303 GLU A C 1
ATOM 2395 O O . GLU A 1 303 ? -3.377 54.312 19.375 1 63.53 303 GLU A O 1
ATOM 2400 N N . LEU A 1 304 ? -3.684 52.219 19.891 1 60.41 304 LEU A N 1
ATOM 2401 C CA . LEU A 1 304 ? -4.047 52.531 21.266 1 60.41 304 LEU A CA 1
ATOM 2402 C C . LEU A 1 304 ? -2.855 53.094 22.031 1 60.41 304 LEU A C 1
ATOM 2404 O O . LEU A 1 304 ? -3.01 54.031 22.812 1 60.41 304 LEU A O 1
ATOM 2408 N N . GLU A 1 305 ? -1.771 52.594 21.641 1 62.16 305 GLU A N 1
ATOM 2409 C CA . GLU A 1 305 ? -0.547 53.156 22.234 1 62.16 305 GLU A CA 1
ATOM 2410 C C . GLU A 1 305 ? -0.298 54.562 21.766 1 62.16 305 GLU A C 1
ATOM 2412 O O . GLU A 1 305 ? 0.108 55.438 22.562 1 62.16 305 GLU A O 1
ATOM 2417 N N . GLN A 1 306 ? -0.539 54.844 20.609 1 63.41 306 GLN A N 1
ATOM 2418 C CA . GLN A 1 306 ? -0.428 56.219 20.078 1 63.41 306 GLN A CA 1
ATOM 2419 C C . GLN A 1 306 ? -1.446 57.125 20.75 1 63.41 306 GLN A C 1
ATOM 2421 O O . GLN A 1 306 ? -1.126 58.281 21.078 1 63.41 306 GLN A O 1
ATOM 2426 N N . ARG A 1 307 ? -2.604 56.656 20.922 1 59.94 307 ARG A N 1
ATOM 2427 C CA . ARG A 1 307 ? -3.66 57.438 21.562 1 59.94 307 ARG A CA 1
ATOM 2428 C C . ARG A 1 307 ? -3.311 57.719 23.016 1 59.94 307 ARG A C 1
ATOM 2430 O O . ARG A 1 307 ? -3.525 58.844 23.484 1 59.94 307 ARG A O 1
ATOM 2437 N N . ILE A 1 308 ? -2.762 56.844 23.672 1 55.53 308 ILE A N 1
ATOM 2438 C CA . ILE A 1 308 ? -2.299 57.031 25.047 1 55.53 308 ILE A CA 1
ATOM 2439 C C . ILE A 1 308 ? -1.179 58.094 25.078 1 55.53 308 ILE A C 1
ATOM 2441 O O . ILE A 1 308 ? -1.177 58.969 25.922 1 55.53 308 ILE A O 1
ATOM 2445 N N . THR A 1 309 ? -0.337 58.031 24.141 1 62.47 309 THR A N 1
ATOM 2446 C CA . THR A 1 309 ? 0.742 59 24.047 1 62.47 309 THR A CA 1
ATOM 2447 C C . THR A 1 309 ? 0.184 60.406 23.781 1 62.47 309 THR A C 1
ATOM 2449 O O . THR A 1 309 ? 0.631 61.375 24.391 1 62.47 309 THR A O 1
ATOM 2452 N N . GLU A 1 310 ? -0.772 60.5 22.984 1 59.66 310 GLU A N 1
ATOM 2453 C CA . GLU A 1 310 ? -1.39 61.781 22.672 1 59.66 310 GLU A CA 1
ATOM 2454 C C . GLU A 1 310 ? -2.131 62.344 23.875 1 59.66 310 GLU A C 1
ATOM 2456 O O . GLU A 1 310 ? -2.102 63.562 24.125 1 59.66 310 GLU A O 1
ATOM 2461 N N . LEU A 1 311 ? -2.734 61.531 24.578 1 52.5 311 LEU A N 1
ATOM 2462 C CA . LEU A 1 311 ? -3.486 61.969 25.75 1 52.5 311 LEU A CA 1
ATOM 2463 C C . LEU A 1 311 ? -2.547 62.344 26.891 1 52.5 311 LEU A C 1
ATOM 2465 O O . LEU A 1 311 ? -2.887 63.156 27.734 1 52.5 311 LEU A O 1
ATOM 2469 N N . THR A 1 312 ? -1.38 61.844 26.906 1 56.22 312 THR A N 1
ATOM 2470 C CA . THR A 1 312 ? -0.427 62.094 27.984 1 56.22 312 THR A CA 1
ATOM 2471 C C . THR A 1 312 ? 0.62 63.125 27.547 1 56.22 312 THR A C 1
ATOM 2473 O O . THR A 1 312 ? 1.382 63.625 28.375 1 56.22 312 THR A O 1
ATOM 2476 N N . SER A 1 313 ? 0.792 63.438 26.328 1 49.41 313 SER A N 1
ATOM 2477 C CA . SER A 1 313 ? 1.693 64.5 25.844 1 49.41 313 SER A CA 1
ATOM 2478 C C . SER A 1 313 ? 1.155 65.875 26.172 1 49.41 313 SER A C 1
ATOM 2480 O O . SER A 1 313 ? 0.115 66.25 25.641 1 49.41 313 SER A O 1
ATOM 2482 N N . PHE A 1 314 ? 1.224 66.375 27.375 1 45.94 314 PHE A N 1
ATOM 2483 C CA . PHE A 1 314 ? 1.075 67.75 27.781 1 45.94 314 PHE A CA 1
ATOM 2484 C C . PHE A 1 314 ? 1.858 68.688 26.844 1 45.94 314 PHE A C 1
ATOM 2486 O O . PHE A 1 314 ? 3.076 68.5 26.703 1 45.94 314 PHE A O 1
ATOM 2493 N N . ASP A 1 315 ? 1.378 69.125 25.828 1 41.75 315 ASP A N 1
ATOM 2494 C CA . ASP A 1 315 ? 1.957 70.312 25.203 1 41.75 315 ASP A CA 1
ATOM 2495 C C . ASP A 1 315 ? 2.271 71.375 26.234 1 41.75 315 ASP A C 1
ATOM 2497 O O . ASP A 1 315 ? 1.4 71.75 27.016 1 41.75 315 ASP A O 1
ATOM 2501 N N . SER A 1 316 ? 3.494 71.562 26.766 1 39.38 316 SER A N 1
ATOM 2502 C CA . SER A 1 316 ? 3.973 72.875 27.297 1 39.38 316 SER A CA 1
ATOM 2503 C C . SER A 1 316 ? 3.541 74 26.422 1 39.38 316 SER A C 1
ATOM 2505 O O . SER A 1 316 ? 4.129 74.25 25.375 1 39.38 316 SER A O 1
ATOM 2507 N N . GLY A 1 317 ? 2.369 74.188 25.953 1 33.47 317 GLY A N 1
ATOM 2508 C CA . GLY A 1 317 ? 1.868 75.312 25.219 1 33.47 317 GLY A CA 1
ATOM 2509 C C . GLY A 1 317 ? 2.355 76.688 25.75 1 33.47 317 GLY A C 1
ATOM 2510 O O . GLY A 1 317 ? 3.377 77.188 25.312 1 33.47 317 GLY A O 1
ATOM 2511 N N . THR A 1 318 ? 1.329 77.5 26.172 1 36.09 318 THR A N 1
ATOM 2512 C CA . THR A 1 318 ? 0.997 78.875 25.906 1 36.09 318 THR A CA 1
ATOM 2513 C C . THR A 1 318 ? 1.815 79.812 26.781 1 36.09 318 THR A C 1
ATOM 2515 O O . THR A 1 318 ? 1.631 79.875 28 1 36.09 318 THR A O 1
ATOM 2518 N N . SER A 1 319 ? 3.107 79.875 26.5 1 34.47 319 SER A N 1
ATOM 2519 C CA . SER A 1 319 ? 3.781 81.125 26.953 1 34.47 319 SER A CA 1
ATOM 2520 C C . SER A 1 319 ? 2.98 82.375 26.594 1 34.47 319 SER A C 1
ATOM 2522 O O . SER A 1 319 ? 2.723 82.625 25.422 1 34.47 319 SER A O 1
ATOM 2524 N N . PHE A 1 320 ? 1.989 82.75 27.391 1 35.28 320 PHE A N 1
ATOM 2525 C CA . PHE A 1 320 ? 1.36 84.062 27.391 1 35.28 320 PHE A CA 1
ATOM 2526 C C . PHE A 1 320 ? 2.412 85.188 27.328 1 35.28 320 PHE A C 1
ATOM 2528 O O . PHE A 1 320 ? 3.215 85.312 28.25 1 35.28 320 PHE A O 1
ATOM 2535 N N . HIS A 1 321 ? 2.99 85.438 26.188 1 35.91 321 HIS A N 1
ATOM 2536 C CA . HIS A 1 321 ? 3.742 86.625 25.969 1 35.91 321 HIS A CA 1
ATOM 2537 C C . HIS A 1 321 ? 2.934 87.875 26.391 1 35.91 321 HIS A C 1
ATOM 2539 O O . HIS A 1 321 ? 1.806 88.062 25.938 1 35.91 321 HIS A O 1
ATOM 2545 N N . THR A 1 322 ? 2.992 88.25 27.656 1 36.38 322 THR A N 1
ATOM 2546 C CA . THR A 1 322 ? 2.584 89.625 28.141 1 36.38 322 THR A CA 1
ATOM 2547 C C . THR A 1 322 ? 3.146 90.688 27.234 1 36.38 322 THR A C 1
ATOM 2549 O O . THR A 1 322 ? 4.363 90.812 27.078 1 36.38 322 THR A O 1
ATOM 2552 N N . ARG A 1 323 ? 2.455 91 26.109 1 38.62 323 ARG A N 1
ATOM 2553 C CA . ARG A 1 323 ? 2.734 92.25 25.375 1 38.62 323 ARG A CA 1
ATOM 2554 C C . ARG A 1 323 ? 2.762 93.438 26.312 1 38.62 323 ARG A C 1
ATOM 2556 O O . ARG A 1 323 ? 1.767 93.75 26.969 1 38.62 323 ARG A O 1
ATOM 2563 N N . SER A 1 324 ? 3.945 93.688 27.016 1 33.84 324 SER A N 1
ATOM 2564 C CA . SER A 1 324 ? 4.184 95 27.609 1 33.84 324 SER A CA 1
ATOM 2565 C C . SER A 1 324 ? 3.898 96.125 26.609 1 33.84 324 SER A C 1
ATOM 2567 O O . SER A 1 324 ? 4.547 96.188 25.562 1 33.84 324 SER A O 1
ATOM 2569 N N . THR A 1 325 ? 2.637 96.375 26.297 1 30.66 325 THR A N 1
ATOM 2570 C CA . THR A 1 325 ? 2.289 97.625 25.641 1 30.66 325 THR A CA 1
ATOM 2571 C C . THR A 1 325 ? 2.959 98.75 26.328 1 30.66 325 THR A C 1
ATOM 2573 O O . THR A 1 325 ? 2.744 99 27.516 1 30.66 325 THR A O 1
ATOM 2576 N N . GLY A 1 326 ? 4.246 98.938 25.953 1 30.95 326 GLY A N 1
ATOM 2577 C CA . GLY A 1 326 ? 4.809 100.312 26.125 1 30.95 326 GLY A CA 1
ATOM 2578 C C . GLY A 1 326 ? 3.908 101.375 25.594 1 30.95 326 GLY A C 1
ATOM 2579 O O . GLY A 1 326 ? 3.699 101.5 24.375 1 30.95 326 GLY A O 1
ATOM 2580 N N . GLY A 1 327 ? 2.619 101.5 26.094 1 26.77 327 GLY A N 1
ATOM 2581 C CA . GLY A 1 327 ? 2.223 102.875 26.047 1 26.77 327 GLY A CA 1
ATOM 2582 C C . GLY A 1 327 ? 3.096 103.75 26.906 1 26.77 327 GLY A C 1
ATOM 2583 O O . GLY A 1 327 ? 3.809 103.312 27.781 1 26.77 327 GLY A O 1
ATOM 2584 N N . MET B 1 1 ? -19 13.391 -12.008 1 62.28 1 MET B N 1
ATOM 2585 C CA . MET B 1 1 ? -17.734 13.258 -11.297 1 62.28 1 MET B CA 1
ATOM 2586 C C . MET B 1 1 ? -16.562 13.242 -12.273 1 62.28 1 MET B C 1
ATOM 2588 O O . MET B 1 1 ? -16.656 12.688 -13.367 1 62.28 1 MET B O 1
ATOM 2592 N N . SER B 1 2 ? -15.57 13.977 -11.891 1 74.56 2 SER B N 1
ATOM 2593 C CA . SER B 1 2 ? -14.398 14.039 -12.766 1 74.56 2 SER B CA 1
ATOM 2594 C C . SER B 1 2 ? -13.648 12.711 -12.773 1 74.56 2 SER B C 1
ATOM 2596 O O . SER B 1 2 ? -13.727 11.938 -11.812 1 74.56 2 SER B O 1
ATOM 2598 N N . PHE B 1 3 ? -13.094 12.398 -13.898 1 84.69 3 PHE B N 1
ATOM 2599 C CA . PHE B 1 3 ? -12.359 11.148 -13.992 1 84.69 3 PHE B CA 1
ATOM 2600 C C . PHE B 1 3 ? -11.25 11.086 -12.945 1 84.69 3 PHE B C 1
ATOM 2602 O O . PHE B 1 3 ? -10.961 10.016 -12.406 1 84.69 3 PHE B O 1
ATOM 2609 N N . ARG B 1 4 ? -10.695 12.203 -12.734 1 74.88 4 ARG B N 1
ATOM 2610 C CA . ARG B 1 4 ? -9.617 12.211 -11.75 1 74.88 4 ARG B CA 1
ATOM 2611 C C . ARG B 1 4 ? -10.086 11.656 -10.406 1 74.88 4 ARG B C 1
ATOM 2613 O O . ARG B 1 4 ? -9.422 10.812 -9.812 1 74.88 4 ARG B O 1
ATOM 2620 N N . VAL B 1 5 ? -11.234 12.156 -10.016 1 69.5 5 VAL B N 1
ATOM 2621 C CA . VAL B 1 5 ? -11.805 11.703 -8.75 1 69.5 5 VAL B CA 1
ATOM 2622 C C . VAL B 1 5 ? -12.141 10.219 -8.836 1 69.5 5 VAL B C 1
ATOM 2624 O O . VAL B 1 5 ? -11.883 9.461 -7.895 1 69.5 5 VAL B O 1
ATOM 2627 N N . THR B 1 6 ? -12.664 9.852 -9.859 1 77.44 6 THR B N 1
ATOM 2628 C CA . THR B 1 6 ? -13.023 8.461 -10.078 1 77.44 6 THR B CA 1
ATOM 2629 C C . THR B 1 6 ? -11.781 7.57 -10.039 1 77.44 6 THR B C 1
ATOM 2631 O O . THR B 1 6 ? -11.797 6.5 -9.43 1 77.44 6 THR B O 1
ATOM 2634 N N . TRP B 1 7 ? -10.828 8.078 -10.672 1 84.06 7 TRP B N 1
ATOM 2635 C CA . TRP B 1 7 ? -9.586 7.32 -10.734 1 84.06 7 TRP B CA 1
ATOM 2636 C C . TRP B 1 7 ? -8.977 7.148 -9.344 1 84.06 7 TRP B C 1
ATOM 2638 O O . TRP B 1 7 ? -8.617 6.035 -8.953 1 84.06 7 TRP B O 1
ATOM 2648 N N . ASP B 1 8 ? -8.984 8.164 -8.656 1 74.31 8 ASP B N 1
ATOM 2649 C CA . ASP B 1 8 ? -8.43 8.109 -7.301 1 74.31 8 ASP B CA 1
ATOM 2650 C C . ASP B 1 8 ? -9.219 7.133 -6.426 1 74.31 8 ASP B C 1
ATOM 2652 O O . ASP B 1 8 ? -8.633 6.348 -5.68 1 74.31 8 ASP B O 1
ATOM 2656 N N . ASN B 1 9 ? -10.516 7.227 -6.531 1 73.62 9 ASN B N 1
ATOM 2657 C CA . ASN B 1 9 ? -11.391 6.328 -5.785 1 73.62 9 ASN B CA 1
ATOM 2658 C C . ASN B 1 9 ? -11.18 4.871 -6.195 1 73.62 9 ASN B C 1
ATOM 2660 O O . ASN B 1 9 ? -11.195 3.975 -5.352 1 73.62 9 ASN B O 1
ATOM 2664 N N . LEU B 1 10 ? -11.031 4.691 -7.426 1 80.38 10 LEU B N 1
ATOM 2665 C CA . LEU B 1 10 ? -10.766 3.352 -7.938 1 80.38 10 LEU B CA 1
ATOM 2666 C C . LEU B 1 10 ? -9.477 2.795 -7.344 1 80.38 10 LEU B C 1
ATOM 2668 O O . LEU B 1 10 ? -9.445 1.654 -6.875 1 80.38 10 LEU B O 1
ATOM 2672 N N . LEU B 1 11 ? -8.492 3.57 -7.379 1 78.38 11 LEU B N 1
ATOM 2673 C CA . LEU B 1 11 ? -7.203 3.121 -6.859 1 78.38 11 LEU B CA 1
ATOM 2674 C C . LEU B 1 11 ? -7.305 2.77 -5.379 1 78.38 11 LEU B C 1
ATOM 2676 O O . LEU B 1 11 ? -6.738 1.771 -4.934 1 78.38 11 LEU B O 1
ATOM 2680 N N . ASP B 1 12 ? -8.047 3.508 -4.672 1 71.19 12 ASP B N 1
ATOM 2681 C CA . ASP B 1 12 ? -8.273 3.219 -3.26 1 71.19 12 ASP B CA 1
ATOM 2682 C C . ASP B 1 12 ? -8.898 1.836 -3.076 1 71.19 12 ASP B C 1
ATOM 2684 O O . ASP B 1 12 ? -8.477 1.072 -2.203 1 71.19 12 ASP B O 1
ATOM 2688 N N . ASN B 1 13 ? -9.844 1.609 -3.846 1 71.25 13 ASN B N 1
ATOM 2689 C CA . ASN B 1 13 ? -10.57 0.351 -3.721 1 71.25 13 ASN B CA 1
ATOM 2690 C C . ASN B 1 13 ? -9.711 -0.836 -4.152 1 71.25 13 ASN B C 1
ATOM 2692 O O . ASN B 1 13 ? -9.836 -1.93 -3.598 1 71.25 13 ASN B O 1
ATOM 2696 N N . VAL B 1 14 ? -8.906 -0.602 -5.113 1 76.38 14 VAL B N 1
ATOM 2697 C CA . VAL B 1 14 ? -8.008 -1.654 -5.57 1 76.38 14 VAL B CA 1
ATOM 2698 C C . VAL B 1 14 ? -7.012 -2 -4.469 1 76.38 14 VAL B C 1
ATOM 2700 O O . VAL B 1 14 ? -6.699 -3.172 -4.25 1 76.38 14 VAL B O 1
ATOM 2703 N N . GLU B 1 15 ? -6.609 -0.98 -3.844 1 65.94 15 GLU B N 1
ATOM 2704 C CA . GLU B 1 15 ? -5.621 -1.176 -2.785 1 65.94 15 GLU B CA 1
ATOM 2705 C C . GLU B 1 15 ? -6.219 -1.946 -1.611 1 65.94 15 GLU B C 1
ATOM 2707 O O . GLU B 1 15 ? -5.488 -2.57 -0.837 1 65.94 15 GLU B O 1
ATOM 2712 N N . GLU B 1 16 ? -7.562 -1.932 -1.552 1 61.44 16 GLU B N 1
ATOM 2713 C CA . GLU B 1 16 ? -8.242 -2.6 -0.446 1 61.44 16 GLU B CA 1
ATOM 2714 C C . GLU B 1 16 ? -8.445 -4.082 -0.738 1 61.44 16 GLU B C 1
ATOM 2716 O O . GLU B 1 16 ? -8.781 -4.859 0.16 1 61.44 16 GLU B O 1
ATOM 2721 N N . LEU B 1 17 ? -8.164 -4.363 -2.02 1 63.94 17 LEU B N 1
ATOM 2722 C CA . LEU B 1 17 ? -8.297 -5.766 -2.402 1 63.94 17 LEU B CA 1
ATOM 2723 C C . LEU B 1 17 ? -7.199 -6.609 -1.767 1 63.94 17 LEU B C 1
ATOM 2725 O O . LEU B 1 17 ? -6.062 -6.152 -1.612 1 63.94 17 LEU B O 1
ATOM 2729 N N . SER B 1 18 ? -7.648 -7.719 -1.372 1 55.12 18 SER B N 1
ATOM 2730 C CA . SER B 1 18 ? -6.641 -8.656 -0.899 1 55.12 18 SER B CA 1
ATOM 2731 C C . SER B 1 18 ? -5.625 -8.977 -1.994 1 55.12 18 SER B C 1
ATOM 2733 O O . SER B 1 18 ? -5.977 -9.031 -3.176 1 55.12 18 SER B O 1
ATOM 2735 N N . ALA B 1 19 ? -4.395 -9 -1.596 1 55.38 19 ALA B N 1
ATOM 2736 C CA . ALA B 1 19 ? -3.33 -9.312 -2.547 1 55.38 19 ALA B CA 1
ATOM 2737 C C . ALA B 1 19 ? -3.621 -10.609 -3.299 1 55.38 19 ALA B C 1
ATOM 2739 O O . ALA B 1 19 ? -3.182 -10.781 -4.438 1 55.38 19 ALA B O 1
ATOM 2740 N N . ASP B 1 20 ? -4.441 -11.391 -2.691 1 52.84 20 ASP B N 1
ATOM 2741 C CA . ASP B 1 20 ? -4.707 -12.703 -3.279 1 52.84 20 ASP B CA 1
ATOM 2742 C C . ASP B 1 20 ? -6.047 -12.711 -4.012 1 52.84 20 ASP B C 1
ATOM 2744 O O . ASP B 1 20 ? -6.52 -13.773 -4.43 1 52.84 20 ASP B O 1
ATOM 2748 N N . ALA B 1 21 ? -6.551 -11.57 -4.09 1 64.88 21 ALA B N 1
ATOM 2749 C CA . ALA B 1 21 ? -7.848 -11.5 -4.762 1 64.88 21 ALA B CA 1
ATOM 2750 C C . ALA B 1 21 ? -7.715 -11.852 -6.242 1 64.88 21 ALA B C 1
ATOM 2752 O O . ALA B 1 21 ? -6.812 -11.359 -6.926 1 64.88 21 ALA B O 1
ATOM 2753 N N . THR B 1 22 ? -8.492 -12.797 -6.637 1 70.38 22 THR B N 1
ATOM 2754 C CA . THR B 1 22 ? -8.539 -13.141 -8.055 1 70.38 22 THR B CA 1
ATOM 2755 C C . THR B 1 22 ? -9.727 -12.461 -8.734 1 70.38 22 THR B C 1
ATOM 2757 O O . THR B 1 22 ? -10.867 -12.578 -8.266 1 70.38 22 THR B O 1
ATOM 2760 N N . LEU B 1 23 ? -9.398 -11.688 -9.727 1 78.12 23 LEU B N 1
ATOM 2761 C CA . LEU B 1 23 ? -10.422 -11.016 -10.523 1 78.12 23 LEU B CA 1
ATOM 2762 C C . LEU B 1 23 ? -10.633 -11.727 -11.852 1 78.12 23 LEU B C 1
ATOM 2764 O O . LEU B 1 23 ? -9.734 -12.43 -12.336 1 78.12 23 LEU B O 1
ATOM 2768 N N . LEU B 1 24 ? -11.828 -11.609 -12.43 1 77.19 24 LEU B N 1
ATOM 2769 C CA . LEU B 1 24 ? -12.156 -12.258 -13.695 1 77.19 24 LEU B CA 1
ATOM 2770 C C . LEU B 1 24 ? -12.531 -11.227 -14.75 1 77.19 24 LEU B C 1
ATOM 2772 O O . LEU B 1 24 ? -13.219 -10.25 -14.461 1 77.19 24 LEU B O 1
ATOM 2776 N N . THR B 1 25 ? -11.961 -11.422 -15.938 1 79.56 25 THR B N 1
ATOM 2777 C CA . THR B 1 25 ? -12.453 -10.609 -17.047 1 79.56 25 THR B CA 1
ATOM 2778 C C . THR B 1 25 ? -13.938 -10.867 -17.281 1 79.56 25 THR B C 1
ATOM 2780 O O . THR B 1 25 ? -14.414 -11.992 -17.109 1 79.56 25 THR B O 1
ATOM 2783 N N . PRO B 1 26 ? -14.594 -9.859 -17.688 1 75.69 26 PRO B N 1
ATOM 2784 C CA . PRO B 1 26 ? -16.047 -9.984 -17.703 1 75.69 26 PRO B CA 1
ATOM 2785 C C . PRO B 1 26 ? -16.562 -10.891 -18.828 1 75.69 26 PRO B C 1
ATOM 2787 O O . PRO B 1 26 ? -17.547 -11.609 -18.641 1 75.69 26 PRO B O 1
ATOM 2790 N N . VAL B 1 27 ? -15.969 -10.914 -19.984 1 73.88 27 VAL B N 1
ATOM 2791 C CA . VAL B 1 27 ? -16.469 -11.68 -21.109 1 73.88 27 VAL B CA 1
ATOM 2792 C C . VAL B 1 27 ? -15.695 -13 -21.219 1 73.88 27 VAL B C 1
ATOM 2794 O O . VAL B 1 27 ? -16.297 -14.07 -21.219 1 73.88 27 VAL B O 1
ATOM 2797 N N . SER B 1 28 ? -14.461 -12.922 -21.188 1 73.5 28 SER B N 1
ATOM 2798 C CA . SER B 1 28 ? -13.617 -14.102 -21.406 1 73.5 28 SER B CA 1
ATOM 2799 C C . SER B 1 28 ? -13.391 -14.852 -20.094 1 73.5 28 SER B C 1
ATOM 2801 O O . SER B 1 28 ? -12.898 -15.984 -20.094 1 73.5 28 SER B O 1
ATOM 2803 N N . GLN B 1 29 ? -13.781 -14.219 -18.953 1 72.44 29 GLN B N 1
ATOM 2804 C CA . GLN B 1 29 ? -13.695 -14.828 -17.625 1 72.44 29 GLN B CA 1
ATOM 2805 C C . GLN B 1 29 ? -12.289 -15.344 -17.344 1 72.44 29 GLN B C 1
ATOM 2807 O O . GLN B 1 29 ? -12.117 -16.453 -16.812 1 72.44 29 GLN B O 1
ATOM 2812 N N . LYS B 1 30 ? -11.297 -14.703 -17.812 1 74.44 30 LYS B N 1
ATOM 2813 C CA . LYS B 1 30 ? -9.906 -15.016 -17.516 1 74.44 30 LYS B CA 1
ATOM 2814 C C . LYS B 1 30 ? -9.492 -14.422 -16.172 1 74.44 30 LYS B C 1
ATOM 2816 O O . LYS B 1 30 ? -9.672 -13.227 -15.922 1 74.44 30 LYS B O 1
ATOM 2821 N N . PRO B 1 31 ? -9 -15.297 -15.32 1 76.94 31 PRO B N 1
ATOM 2822 C CA . PRO B 1 31 ? -8.602 -14.797 -14.008 1 76.94 31 PRO B CA 1
ATOM 2823 C C . PRO B 1 31 ? -7.305 -13.992 -14.055 1 76.94 31 PRO B C 1
ATOM 2825 O O . PRO B 1 31 ? -6.395 -14.328 -14.812 1 76.94 31 PRO B O 1
ATOM 2828 N N . PHE B 1 32 ? -7.312 -12.914 -13.289 1 78.25 32 PHE B N 1
ATOM 2829 C CA . PHE B 1 32 ? -6.102 -12.117 -13.141 1 78.25 32 PHE B CA 1
ATOM 2830 C C . PHE B 1 32 ? -6.012 -11.523 -11.742 1 78.25 32 PHE B C 1
ATOM 2832 O O . PHE B 1 32 ? -6.996 -11.5 -11 1 78.25 32 PHE B O 1
ATOM 2839 N N . HIS B 1 33 ? -4.762 -11.141 -11.375 1 75.88 33 HIS B N 1
ATOM 2840 C CA . HIS B 1 33 ? -4.48 -10.5 -10.094 1 75.88 33 HIS B CA 1
ATOM 2841 C C . HIS B 1 33 ? -3.873 -9.109 -10.289 1 75.88 33 HIS B C 1
ATOM 2843 O O . HIS B 1 33 ? -3.227 -8.852 -11.305 1 75.88 33 HIS B O 1
ATOM 2849 N N . ILE B 1 34 ? -4.281 -8.289 -9.336 1 76.06 34 ILE B N 1
ATOM 2850 C CA . ILE B 1 34 ? -3.607 -6.992 -9.336 1 76.06 34 ILE B CA 1
ATOM 2851 C C . ILE B 1 34 ? -2.291 -7.098 -8.57 1 76.06 34 ILE B C 1
ATOM 2853 O O . ILE B 1 34 ? -2.273 -7.504 -7.406 1 76.06 34 ILE B O 1
ATOM 2857 N N . THR B 1 35 ? -1.222 -6.758 -9.25 1 67.31 35 THR B N 1
ATOM 2858 C CA . THR B 1 35 ? 0.09 -6.953 -8.641 1 67.31 35 THR B CA 1
ATOM 2859 C C . THR B 1 35 ? 0.609 -5.645 -8.047 1 67.31 35 THR B C 1
ATOM 2861 O O . THR B 1 35 ? 1.377 -5.656 -7.082 1 67.31 35 THR B O 1
ATOM 2864 N N . ASP B 1 36 ? 0.242 -4.52 -8.711 1 66.88 36 ASP B N 1
ATOM 2865 C CA . ASP B 1 36 ? 0.711 -3.217 -8.242 1 66.88 36 ASP B CA 1
ATOM 2866 C C . ASP B 1 36 ? -0.243 -2.104 -8.664 1 66.88 36 ASP B C 1
ATOM 2868 O O . ASP B 1 36 ? -0.954 -2.236 -9.664 1 66.88 36 ASP B O 1
ATOM 2872 N N . VAL B 1 37 ? -0.405 -1.211 -7.773 1 74.56 37 VAL B N 1
ATOM 2873 C CA . VAL B 1 37 ? -1.187 -0.013 -8.062 1 74.56 37 VAL B CA 1
ATOM 2874 C C . VAL B 1 37 ? -0.276 1.213 -8.055 1 74.56 37 VAL B C 1
ATOM 2876 O O . VAL B 1 37 ? 0.404 1.483 -7.062 1 74.56 37 VAL B O 1
ATOM 2879 N N . GLN B 1 38 ? -0.163 1.898 -9.18 1 67.19 38 GLN B N 1
ATOM 2880 C CA . GLN B 1 38 ? 0.622 3.121 -9.312 1 67.19 38 GLN B CA 1
ATOM 2881 C C . GLN B 1 38 ? -0.272 4.316 -9.641 1 67.19 38 GLN B C 1
ATOM 2883 O O . GLN B 1 38 ? -1.475 4.156 -9.859 1 67.19 38 GLN B O 1
ATOM 2888 N N . GLN B 1 39 ? 0.358 5.52 -9.672 1 68.81 39 GLN B N 1
ATOM 2889 C CA . GLN B 1 39 ? -0.402 6.75 -9.875 1 68.81 39 GLN B CA 1
ATOM 2890 C C . GLN B 1 39 ? -1.088 6.75 -11.242 1 68.81 39 GLN B C 1
ATOM 2892 O O . GLN B 1 39 ? -2.219 7.223 -11.375 1 68.81 39 GLN B O 1
ATOM 2897 N N . HIS B 1 40 ? -0.404 6.156 -12.195 1 76.94 40 HIS B N 1
ATOM 2898 C CA . HIS B 1 40 ? -0.959 6.312 -13.531 1 76.94 40 HIS B CA 1
ATOM 2899 C C . HIS B 1 40 ? -1.243 4.957 -14.172 1 76.94 40 HIS B C 1
ATOM 2901 O O . HIS B 1 40 ? -1.519 4.879 -15.375 1 76.94 40 HIS B O 1
ATOM 2907 N N . ARG B 1 41 ? -1.121 3.912 -13.344 1 84 41 ARG B N 1
ATOM 2908 C CA . ARG B 1 41 ? -1.405 2.604 -13.93 1 84 41 ARG B CA 1
ATOM 2909 C C . ARG B 1 41 ? -1.641 1.562 -12.836 1 84 41 ARG B C 1
ATOM 2911 O O . ARG B 1 41 ? -1.255 1.763 -11.688 1 84 41 ARG B O 1
ATOM 2918 N N . VAL B 1 42 ? -2.381 0.572 -13.242 1 84 42 VAL B N 1
ATOM 2919 C CA . VAL B 1 42 ? -2.596 -0.624 -12.43 1 84 42 VAL B CA 1
ATOM 2920 C C . VAL B 1 42 ? -1.946 -1.828 -13.109 1 84 42 VAL B C 1
ATOM 2922 O O . VAL B 1 42 ? -2.172 -2.076 -14.297 1 84 42 VAL B O 1
ATOM 2925 N N . LEU B 1 43 ? -1.061 -2.461 -12.414 1 79.38 43 LEU B N 1
ATOM 2926 C CA . LEU B 1 43 ? -0.393 -3.631 -12.977 1 79.38 43 LEU B CA 1
ATOM 2927 C C . LEU B 1 43 ? -1.149 -4.91 -12.625 1 79.38 43 LEU B C 1
ATOM 2929 O O . LEU B 1 43 ? -1.479 -5.141 -11.461 1 79.38 43 LEU B O 1
ATOM 2933 N N . ILE B 1 44 ? -1.438 -5.68 -13.695 1 83.06 44 ILE B N 1
ATOM 2934 C CA . ILE B 1 44 ? -2.15 -6.93 -13.461 1 83.06 44 ILE B CA 1
ATOM 2935 C C . ILE B 1 44 ? -1.352 -8.094 -14.031 1 83.06 44 ILE B C 1
ATOM 2937 O O . ILE B 1 44 ? -0.445 -7.895 -14.844 1 83.06 44 ILE B O 1
ATOM 2941 N N . GLU B 1 45 ? -1.535 -9.242 -13.523 1 78.38 45 GLU B N 1
ATOM 2942 C CA . GLU B 1 45 ? -0.982 -10.492 -14.031 1 78.38 45 GLU B CA 1
ATOM 2943 C C . GLU B 1 45 ? -2.07 -11.555 -14.195 1 78.38 45 GLU B C 1
ATOM 2945 O O . GLU B 1 45 ? -2.834 -11.812 -13.266 1 78.38 45 GLU B O 1
ATOM 2950 N N . TYR B 1 46 ? -2.104 -11.961 -15.484 1 76.62 46 TYR B N 1
ATOM 2951 C CA . TYR B 1 46 ? -3.027 -13.07 -15.711 1 76.62 46 TYR B CA 1
ATOM 2952 C C . TYR B 1 46 ? -2.518 -14.344 -15.047 1 76.62 46 TYR B C 1
ATOM 2954 O O . TYR B 1 46 ? -1.312 -14.602 -15.023 1 76.62 46 TYR B O 1
ATOM 2962 N N . GLN B 1 47 ? -3.494 -14.914 -14.562 1 65.81 47 GLN B N 1
ATOM 2963 C CA . GLN B 1 47 ? -3.109 -16.156 -13.898 1 65.81 47 GLN B CA 1
ATOM 2964 C C . GLN B 1 47 ? -2.432 -17.125 -14.867 1 65.81 47 GLN B C 1
ATOM 2966 O O . GLN B 1 47 ? -1.5 -17.828 -14.492 1 65.81 47 GLN B O 1
ATOM 2971 N N . ALA B 1 48 ? -2.898 -17.094 -16.141 1 60.75 48 ALA B N 1
ATOM 2972 C CA . ALA B 1 48 ? -2.371 -18 -17.172 1 60.75 48 ALA B CA 1
ATOM 2973 C C . ALA B 1 48 ? -1.014 -17.516 -17.672 1 60.75 48 ALA B C 1
ATOM 2975 O O . ALA B 1 48 ? -0.243 -18.297 -18.234 1 60.75 48 ALA B O 1
ATOM 2976 N N . ASP B 1 49 ? -0.816 -16.25 -17.562 1 59.34 49 ASP B N 1
ATOM 2977 C CA . ASP B 1 49 ? 0.396 -15.633 -18.094 1 59.34 49 ASP B CA 1
ATOM 2978 C C . ASP B 1 49 ? 1.142 -14.859 -17 1 59.34 49 ASP B C 1
ATOM 2980 O O . ASP B 1 49 ? 0.534 -14.094 -16.25 1 59.34 49 ASP B O 1
ATOM 2984 N N . SER B 1 50 ? 2.383 -15.266 -16.781 1 57.38 50 SER B N 1
ATOM 2985 C CA . SER B 1 50 ? 3.174 -14.594 -15.758 1 57.38 50 SER B CA 1
ATOM 2986 C C . SER B 1 50 ? 3.588 -13.195 -16.203 1 57.38 50 SER B C 1
ATOM 2988 O O . SER B 1 50 ? 4.289 -12.484 -15.477 1 57.38 50 SER B O 1
ATOM 2990 N N . GLU B 1 51 ? 3.037 -12.852 -17.297 1 65.19 51 GLU B N 1
ATOM 2991 C CA . GLU B 1 51 ? 3.416 -11.523 -17.781 1 65.19 51 GLU B CA 1
ATOM 2992 C C . GLU B 1 51 ? 2.582 -10.438 -17.109 1 65.19 51 GLU B C 1
ATOM 2994 O O . GLU B 1 51 ? 1.366 -10.578 -16.969 1 65.19 51 GLU B O 1
ATOM 2999 N N . THR B 1 52 ? 3.316 -9.469 -16.703 1 74.5 52 THR B N 1
ATOM 3000 C CA . THR B 1 52 ? 2.648 -8.312 -16.125 1 74.5 52 THR B CA 1
ATOM 3001 C C . THR B 1 52 ? 2.127 -7.379 -17.219 1 74.5 52 THR B C 1
ATOM 3003 O O . THR B 1 52 ? 2.861 -7.035 -18.141 1 74.5 52 THR B O 1
ATOM 3006 N N . VAL B 1 53 ? 0.9 -7.141 -17.156 1 81.44 53 VAL B N 1
ATOM 3007 C CA . VAL B 1 53 ? 0.249 -6.25 -18.109 1 81.44 53 VAL B CA 1
ATOM 3008 C C . VAL B 1 53 ? -0.126 -4.938 -17.422 1 81.44 53 VAL B C 1
ATOM 3010 O O . VAL B 1 53 ? -0.888 -4.938 -16.453 1 81.44 53 VAL B O 1
ATOM 3013 N N . PRO B 1 54 ? 0.461 -3.822 -17.875 1 85.19 54 PRO B N 1
ATOM 3014 C CA . PRO B 1 54 ? 0.075 -2.529 -17.312 1 85.19 54 PRO B CA 1
ATOM 3015 C C . PRO B 1 54 ? -1.25 -2.012 -17.859 1 85.19 54 PRO B C 1
ATOM 3017 O O . PRO B 1 54 ? -1.457 -2.012 -19.078 1 85.19 54 PRO B O 1
ATOM 3020 N N . LEU B 1 55 ? -2.213 -1.752 -16.984 1 90.5 55 LEU B N 1
ATOM 3021 C CA . LEU B 1 55 ? -3.43 -1.034 -17.344 1 90.5 55 LEU B CA 1
ATOM 3022 C C . LEU B 1 55 ? -3.256 0.467 -17.141 1 90.5 55 LEU B C 1
ATOM 3024 O O . LEU B 1 55 ? -3.168 0.938 -16.016 1 90.5 55 LEU B O 1
ATOM 3028 N N . GLN B 1 56 ? -3.293 1.193 -18.25 1 87.44 56 GLN B N 1
ATOM 3029 C CA . GLN B 1 56 ? -2.92 2.604 -18.219 1 87.44 56 GLN B CA 1
ATOM 3030 C C . GLN B 1 56 ? -4.109 3.479 -17.844 1 87.44 56 GLN B C 1
ATOM 3032 O O . GLN B 1 56 ? -5.238 3.225 -18.266 1 87.44 56 GLN B O 1
ATOM 3037 N N . ARG B 1 57 ? -3.814 4.5 -17.094 1 87.62 57 ARG B N 1
ATOM 3038 C CA . ARG B 1 57 ? -4.816 5.457 -16.641 1 87.62 57 ARG B CA 1
ATOM 3039 C C . ARG B 1 57 ? -5.586 6.047 -17.812 1 87.62 57 ARG B C 1
ATOM 3041 O O . ARG B 1 57 ? -6.809 6.211 -17.75 1 87.62 57 ARG B O 1
ATOM 3048 N N . GLU B 1 58 ? -4.891 6.348 -18.828 1 85 58 GLU B N 1
ATOM 3049 C CA . GLU B 1 58 ? -5.508 6.996 -19.984 1 85 58 GLU B CA 1
ATOM 3050 C C . GLU B 1 58 ? -6.602 6.121 -20.594 1 85 58 GLU B C 1
ATOM 3052 O O . GLU B 1 58 ? -7.621 6.633 -21.062 1 85 58 GLU B O 1
ATOM 3057 N N . GLN B 1 59 ? -6.344 4.848 -20.594 1 90 59 GLN B N 1
ATOM 3058 C CA . GLN B 1 59 ? -7.332 3.93 -21.156 1 90 59 GLN B CA 1
ATOM 3059 C C . GLN B 1 59 ? -8.57 3.84 -20.266 1 90 59 GLN B C 1
ATOM 3061 O O . GLN B 1 59 ? -9.68 3.646 -20.75 1 90 59 GLN B O 1
ATOM 3066 N N . PHE B 1 60 ? -8.391 3.951 -18.969 1 91.88 60 PHE B N 1
ATOM 3067 C CA . PHE B 1 60 ? -9.531 4.02 -18.062 1 91.88 60 PHE B CA 1
ATOM 3068 C C . PHE B 1 60 ? -10.359 5.27 -18.328 1 91.88 60 PHE B C 1
ATOM 3070 O O . PHE B 1 60 ? -11.594 5.227 -18.266 1 91.88 60 PHE B O 1
ATOM 3077 N N . GLU B 1 61 ? -9.625 6.352 -18.578 1 87.56 61 GLU B N 1
ATOM 3078 C CA . GLU B 1 61 ? -10.328 7.598 -18.875 1 87.56 61 GLU B CA 1
ATOM 3079 C C . GLU B 1 61 ? -11.195 7.461 -20.125 1 87.56 61 GLU B C 1
ATOM 3081 O O . GLU B 1 61 ? -12.336 7.93 -20.156 1 87.56 61 GLU B O 1
ATOM 3086 N N . THR B 1 62 ? -10.609 6.828 -21.125 1 87.81 62 THR B N 1
ATOM 3087 C CA . THR B 1 62 ? -11.359 6.578 -22.344 1 87.81 62 THR B CA 1
ATOM 3088 C C . THR B 1 62 ? -12.594 5.738 -22.062 1 87.81 62 THR B C 1
ATOM 3090 O O . THR B 1 62 ? -13.68 6.031 -22.562 1 87.81 62 THR B O 1
ATOM 3093 N N . LEU B 1 63 ? -12.414 4.68 -21.281 1 90.75 63 LEU B N 1
ATOM 3094 C CA . LEU B 1 63 ? -13.539 3.818 -20.922 1 90.75 63 LEU B CA 1
ATOM 3095 C C . LEU B 1 63 ? -14.594 4.598 -20.141 1 90.75 63 LEU B C 1
ATOM 3097 O O . LEU B 1 63 ? -15.797 4.422 -20.375 1 90.75 63 LEU B O 1
ATOM 3101 N N . PHE B 1 64 ? -14.172 5.406 -19.281 1 89.88 64 PHE B N 1
ATOM 3102 C CA . PHE B 1 64 ? -15.039 6.258 -18.484 1 89.88 64 PHE B CA 1
ATOM 3103 C C . PHE B 1 64 ? -15.914 7.133 -19.375 1 89.88 64 PHE B C 1
ATOM 3105 O O . PHE B 1 64 ? -17.125 7.227 -19.172 1 89.88 64 PHE B O 1
ATOM 3112 N N . GLU B 1 65 ? -15.273 7.742 -20.312 1 86 65 GLU B N 1
ATOM 3113 C CA . GLU B 1 65 ? -15.984 8.609 -21.234 1 86 65 GLU B CA 1
ATOM 3114 C C . GLU B 1 65 ? -16.984 7.816 -22.094 1 86 65 GLU B C 1
ATOM 3116 O O . GLU B 1 65 ? -18.094 8.281 -22.344 1 86 65 GLU B O 1
ATOM 3121 N N . ARG B 1 66 ? -16.562 6.668 -22.438 1 87.19 66 ARG B N 1
ATOM 3122 C CA . ARG B 1 66 ? -17.422 5.836 -23.281 1 87.19 66 ARG B CA 1
ATOM 3123 C C . ARG B 1 66 ? -18.672 5.391 -22.5 1 87.19 66 ARG B C 1
ATOM 3125 O O . ARG B 1 66 ? -19.766 5.332 -23.062 1 87.19 66 ARG B O 1
ATOM 3132 N N . VAL B 1 67 ? -18.438 5.07 -21.25 1 86.56 67 VAL B N 1
ATOM 3133 C CA . VAL B 1 67 ? -19.547 4.645 -20.406 1 86.56 67 VAL B CA 1
ATOM 3134 C C . VAL B 1 67 ? -20.5 5.816 -20.172 1 86.56 67 VAL B C 1
ATOM 3136 O O . VAL B 1 67 ? -21.719 5.648 -20.188 1 86.56 67 VAL B O 1
ATOM 3139 N N . ALA B 1 68 ? -19.922 6.934 -19.922 1 80.62 68 ALA B N 1
ATOM 3140 C CA . ALA B 1 68 ? -20.734 8.133 -19.703 1 80.62 68 ALA B CA 1
ATOM 3141 C C . ALA B 1 68 ? -21.531 8.492 -20.953 1 80.62 68 ALA B C 1
ATOM 3143 O O . ALA B 1 68 ? -22.656 8.984 -20.844 1 80.62 68 ALA B O 1
ATOM 3144 N N . ASP B 1 69 ? -20.922 8.297 -22.062 1 78.31 69 ASP B N 1
ATOM 3145 C CA . ASP B 1 69 ? -21.547 8.656 -23.328 1 78.31 69 ASP B CA 1
ATOM 3146 C C . ASP B 1 69 ? -22.625 7.641 -23.719 1 78.31 69 ASP B C 1
ATOM 3148 O O . ASP B 1 69 ? -23.531 7.949 -24.5 1 78.31 69 ASP B O 1
ATOM 3152 N N . ALA B 1 70 ? -22.297 6.48 -23.234 1 75.69 70 ALA B N 1
ATOM 3153 C CA . ALA B 1 70 ? -23.219 5.418 -23.609 1 75.69 70 ALA B CA 1
ATOM 3154 C C . ALA B 1 70 ? -24.609 5.664 -23.016 1 75.69 70 ALA B C 1
ATOM 3156 O O . ALA B 1 70 ? -24.719 6.18 -21.906 1 75.69 70 ALA B O 1
ATOM 3157 N N . THR B 1 71 ? -25.562 5.945 -23.766 1 69.62 71 THR B N 1
ATOM 3158 C CA . THR B 1 71 ? -26.938 6.059 -23.297 1 69.62 71 THR B CA 1
ATOM 3159 C C . THR B 1 71 ? -27.359 4.824 -22.5 1 69.62 71 THR B C 1
ATOM 3161 O O . THR B 1 71 ? -27.719 3.797 -23.078 1 69.62 71 THR B O 1
ATOM 3164 N N . GLY B 1 72 ? -27 4.781 -21.109 1 72.44 72 GLY B N 1
ATOM 3165 C CA . GLY B 1 72 ? -27.328 3.668 -20.234 1 72.44 72 GLY B CA 1
ATOM 3166 C C . GLY B 1 72 ? -26.109 2.838 -19.844 1 72.44 72 GLY B C 1
ATOM 3167 O O . GLY B 1 72 ? -25.328 3.238 -18.969 1 72.44 72 GLY B O 1
ATOM 3168 N N . SER B 1 73 ? -25.906 1.683 -20.625 1 81.69 73 SER B N 1
ATOM 3169 C CA . SER B 1 73 ? -24.828 0.761 -20.281 1 81.69 73 SER B CA 1
ATOM 3170 C C . SER B 1 73 ? -23.875 0.566 -21.453 1 81.69 73 SER B C 1
ATOM 3172 O O . SER B 1 73 ? -24.281 0.674 -22.625 1 81.69 73 SER B O 1
ATOM 3174 N N . PHE B 1 74 ? -22.656 0.533 -21.25 1 88.38 74 PHE B N 1
ATOM 3175 C CA . PHE B 1 74 ? -21.625 0.287 -22.25 1 88.38 74 PHE B CA 1
ATOM 3176 C C . PHE B 1 74 ? -21.484 -1.206 -22.516 1 88.38 74 PHE B C 1
ATOM 3178 O O . PHE B 1 74 ? -21.297 -1.996 -21.594 1 88.38 74 PHE B O 1
ATOM 3185 N N . ASP B 1 75 ? -21.562 -1.49 -23.797 1 87.88 75 ASP B N 1
ATOM 3186 C CA . ASP B 1 75 ? -21.438 -2.887 -24.203 1 87.88 75 ASP B CA 1
ATOM 3187 C C . ASP B 1 75 ? -19.984 -3.336 -24.156 1 87.88 75 ASP B C 1
ATOM 3189 O O . ASP B 1 75 ? -19.141 -2.797 -24.875 1 87.88 75 ASP B O 1
ATOM 3193 N N . LEU B 1 76 ? -19.703 -4.395 -23.406 1 88.38 76 LEU B N 1
ATOM 3194 C CA . LEU B 1 76 ? -18.344 -4.852 -23.172 1 88.38 76 LEU B CA 1
ATOM 3195 C C . LEU B 1 76 ? -17.781 -5.527 -24.422 1 88.38 76 LEU B C 1
ATOM 3197 O O . LEU B 1 76 ? -16.562 -5.68 -24.562 1 88.38 76 LEU B O 1
ATOM 3201 N N . ASP B 1 77 ? -18.641 -5.926 -25.406 1 83.69 77 ASP B N 1
ATOM 3202 C CA . ASP B 1 77 ? -18.188 -6.527 -26.672 1 83.69 77 ASP B CA 1
ATOM 3203 C C . ASP B 1 77 ? -17.484 -5.5 -27.547 1 83.69 77 ASP B C 1
ATOM 3205 O O . ASP B 1 77 ? -16.766 -5.867 -28.484 1 83.69 77 ASP B O 1
ATOM 3209 N N . ARG B 1 78 ? -17.703 -4.25 -27.203 1 84.06 78 ARG B N 1
ATOM 3210 C CA . ARG B 1 78 ? -17.109 -3.18 -28 1 84.06 78 ARG B CA 1
ATOM 3211 C C . ARG B 1 78 ? -15.672 -2.904 -27.547 1 84.06 78 ARG B C 1
ATOM 3213 O O . ARG B 1 78 ? -14.961 -2.115 -28.172 1 84.06 78 ARG B O 1
ATOM 3220 N N . LEU B 1 79 ? -15.266 -3.541 -26.438 1 87.25 79 LEU B N 1
ATOM 3221 C CA . LEU B 1 79 ? -13.906 -3.342 -25.938 1 87.25 79 LEU B CA 1
ATOM 3222 C C . LEU B 1 79 ? -12.883 -3.934 -26.906 1 87.25 79 LEU B C 1
ATOM 3224 O O . LEU B 1 79 ? -13.117 -5 -27.484 1 87.25 79 LEU B O 1
ATOM 3228 N N . PRO B 1 80 ? -11.797 -3.162 -27.234 1 82.12 80 PRO B N 1
ATOM 3229 C CA . PRO B 1 80 ? -10.719 -3.771 -28.016 1 82.12 80 PRO B CA 1
ATOM 3230 C C . PRO B 1 80 ? -10.156 -5.035 -27.375 1 82.12 80 PRO B C 1
ATOM 3232 O O . PRO B 1 80 ? -10.352 -5.254 -26.172 1 82.12 80 PRO B O 1
ATOM 3235 N N . PRO B 1 81 ? -9.516 -5.855 -28.219 1 78.69 81 PRO B N 1
ATOM 3236 C CA . PRO B 1 81 ? -8.898 -7.059 -27.656 1 78.69 81 PRO B CA 1
ATOM 3237 C C . PRO B 1 81 ? -7.922 -6.75 -26.516 1 78.69 81 PRO B C 1
ATOM 3239 O O . PRO B 1 81 ? -7.117 -5.816 -26.641 1 78.69 81 PRO B O 1
ATOM 3242 N N . GLY B 1 82 ? -8.055 -7.453 -25.453 1 79.81 82 GLY B N 1
ATOM 3243 C CA . GLY B 1 82 ? -7.141 -7.305 -24.328 1 79.81 82 GLY B CA 1
ATOM 3244 C C . GLY B 1 82 ? -7.582 -6.246 -23.328 1 79.81 82 GLY B C 1
ATOM 3245 O O . GLY B 1 82 ? -6.914 -6.023 -22.328 1 79.81 82 GLY B O 1
ATOM 3246 N N . ALA B 1 83 ? -8.742 -5.609 -23.625 1 87.31 83 ALA B N 1
ATOM 3247 C CA . ALA B 1 83 ? -9.148 -4.484 -22.781 1 87.31 83 ALA B CA 1
ATOM 3248 C C . ALA B 1 83 ? -10.156 -4.926 -21.734 1 87.31 83 ALA B C 1
ATOM 3250 O O . ALA B 1 83 ? -10.609 -4.109 -20.922 1 87.31 83 ALA B O 1
ATOM 3251 N N . GLU B 1 84 ? -10.398 -6.148 -21.609 1 86.75 84 GLU B N 1
ATOM 3252 C CA . GLU B 1 84 ? -11.414 -6.645 -20.688 1 86.75 84 GLU B CA 1
ATOM 3253 C C . GLU B 1 84 ? -11.031 -6.348 -19.234 1 86.75 84 GLU B C 1
ATOM 3255 O O . GLU B 1 84 ? -11.883 -5.965 -18.422 1 86.75 84 GLU B O 1
ATOM 3260 N N . PRO B 1 85 ? -9.789 -6.434 -18.984 1 86.31 85 PRO B N 1
ATOM 3261 C CA . PRO B 1 85 ? -9.422 -6.188 -17.578 1 86.31 85 PRO B CA 1
ATOM 3262 C C . PRO B 1 85 ? -9.758 -4.77 -17.125 1 86.31 85 PRO B C 1
ATOM 3264 O O . PRO B 1 85 ? -10.008 -4.543 -15.938 1 86.31 85 PRO B O 1
ATOM 3267 N N . TYR B 1 86 ? -9.781 -3.85 -18.031 1 89.69 86 TYR B N 1
ATOM 3268 C CA . TYR B 1 86 ? -10.141 -2.482 -17.672 1 89.69 86 TYR B CA 1
ATOM 3269 C C . TYR B 1 86 ? -11.547 -2.422 -17.094 1 89.69 86 TYR B C 1
ATOM 3271 O O . TYR B 1 86 ? -11.797 -1.702 -16.125 1 89.69 86 TYR B O 1
ATOM 3279 N N . ALA B 1 87 ? -12.383 -3.199 -17.641 1 85 87 ALA B N 1
ATOM 3280 C CA . ALA B 1 87 ? -13.773 -3.191 -17.203 1 85 87 ALA B CA 1
ATOM 3281 C C . ALA B 1 87 ? -13.898 -3.791 -15.797 1 85 87 ALA B C 1
ATOM 3283 O O . ALA B 1 87 ? -14.586 -3.236 -14.938 1 85 87 ALA B O 1
ATOM 3284 N N . THR B 1 88 ? -13.219 -4.91 -15.586 1 84 88 THR B N 1
ATOM 3285 C CA . THR B 1 88 ? -13.258 -5.551 -14.273 1 84 88 THR B CA 1
ATOM 3286 C C . THR B 1 88 ? -12.711 -4.621 -13.203 1 84 88 THR B C 1
ATOM 3288 O O . THR B 1 88 ? -13.328 -4.445 -12.148 1 84 88 THR B O 1
ATOM 3291 N N . VAL B 1 89 ? -11.625 -4.055 -13.531 1 85.25 89 VAL B N 1
ATOM 3292 C CA . VAL B 1 89 ? -10.992 -3.178 -12.547 1 85.25 89 VAL B CA 1
ATOM 3293 C C . VAL B 1 89 ? -11.867 -1.946 -12.32 1 85.25 89 VAL B C 1
ATOM 3295 O O . VAL B 1 89 ? -12.016 -1.485 -11.188 1 85.25 89 VAL B O 1
ATOM 3298 N N . MET B 1 90 ? -12.469 -1.445 -13.359 1 84.19 90 MET B N 1
ATOM 3299 C CA . MET B 1 90 ? -13.367 -0.298 -13.242 1 84.19 90 MET B CA 1
ATOM 3300 C C . MET B 1 90 ? -14.539 -0.618 -12.328 1 84.19 90 MET B C 1
ATOM 3302 O O . MET B 1 90 ? -15.008 0.247 -11.578 1 84.19 90 MET B O 1
ATOM 3306 N N . SER B 1 91 ? -14.945 -1.798 -12.266 1 80 91 SER B N 1
ATOM 3307 C CA . SER B 1 91 ? -16.125 -2.201 -11.5 1 80 91 SER B CA 1
ATOM 3308 C C . SER B 1 91 ? -15.82 -2.246 -10 1 80 91 SER B C 1
ATOM 3310 O O . SER B 1 91 ? -16.734 -2.391 -9.188 1 80 91 SER B O 1
ATOM 3312 N N . LEU B 1 92 ? -14.602 -2.217 -9.742 1 76.38 92 LEU B N 1
ATOM 3313 C CA . LEU B 1 92 ? -14.242 -2.123 -8.328 1 76.38 92 LEU B CA 1
ATOM 3314 C C . LEU B 1 92 ? -14.648 -0.772 -7.754 1 76.38 92 LEU B C 1
ATOM 3316 O O . LEU B 1 92 ? -14.711 -0.608 -6.531 1 76.38 92 LEU B O 1
ATOM 3320 N N . HIS B 1 93 ? -14.797 0.188 -8.68 1 76.5 93 HIS B N 1
ATOM 3321 C CA . HIS B 1 93 ? -15.391 1.452 -8.258 1 76.5 93 HIS B CA 1
ATOM 3322 C C . HIS B 1 93 ? -16.875 1.282 -7.93 1 76.5 93 HIS B C 1
ATOM 3324 O O . HIS B 1 93 ? -17.609 0.652 -8.688 1 76.5 93 HIS B O 1
ATOM 3330 N N . PRO B 1 94 ? -17.359 1.794 -6.891 1 68.75 94 PRO B N 1
ATOM 3331 C CA . PRO B 1 94 ? -18.703 1.533 -6.41 1 68.75 94 PRO B CA 1
ATOM 3332 C C . PRO B 1 94 ? -19.781 2.012 -7.383 1 68.75 94 PRO B C 1
ATOM 3334 O O . PRO B 1 94 ? -20.906 1.507 -7.367 1 68.75 94 PRO B O 1
ATOM 3337 N N . ARG B 1 95 ? -19.5 2.902 -8.195 1 74.94 95 ARG B N 1
ATOM 3338 C CA . ARG B 1 95 ? -20.5 3.455 -9.102 1 74.94 95 ARG B CA 1
ATOM 3339 C C . ARG B 1 95 ? -20.578 2.639 -10.383 1 74.94 95 ARG B C 1
ATOM 3341 O O . ARG B 1 95 ? -21.453 2.885 -11.227 1 74.94 95 ARG B O 1
ATOM 3348 N N . PHE B 1 96 ? -19.641 1.763 -10.516 1 80.75 96 PHE B N 1
ATOM 3349 C CA . PHE B 1 96 ? -19.625 0.995 -11.75 1 80.75 96 PHE B CA 1
ATOM 3350 C C . PHE B 1 96 ? -19.969 -0.466 -11.492 1 80.75 96 PHE B C 1
ATOM 3352 O O . PHE B 1 96 ? -19.531 -1.045 -10.5 1 80.75 96 PHE B O 1
ATOM 3359 N N . THR B 1 97 ? -20.844 -0.979 -12.297 1 77.75 97 THR B N 1
ATOM 3360 C CA . THR B 1 97 ? -21.266 -2.365 -12.148 1 77.75 97 THR B CA 1
ATOM 3361 C C . THR B 1 97 ? -21.234 -3.086 -13.5 1 77.75 97 THR B C 1
ATOM 3363 O O . THR B 1 97 ? -21.609 -2.514 -14.523 1 77.75 97 THR B O 1
ATOM 3366 N N . ILE B 1 98 ? -20.688 -4.234 -13.422 1 78.88 98 ILE B N 1
ATOM 3367 C CA . ILE B 1 98 ? -20.734 -5.098 -14.594 1 78.88 98 ILE B CA 1
ATOM 3368 C C . ILE B 1 98 ? -21.953 -6.016 -14.516 1 78.88 98 ILE B C 1
ATOM 3370 O O . ILE B 1 98 ? -22.188 -6.656 -13.492 1 78.88 98 ILE B O 1
ATOM 3374 N N . ASP B 1 99 ? -22.797 -5.953 -15.531 1 75.44 99 ASP B N 1
ATOM 3375 C CA . ASP B 1 99 ? -23.859 -6.938 -15.688 1 75.44 99 ASP B CA 1
ATOM 3376 C C . ASP B 1 99 ? -23.391 -8.117 -16.531 1 75.44 99 ASP B C 1
ATOM 3378 O O . ASP B 1 99 ? -23.281 -8.008 -17.766 1 75.44 99 ASP B O 1
ATOM 3382 N N . ASP B 1 100 ? -23.172 -9.148 -15.93 1 69.81 100 ASP B N 1
ATOM 3383 C CA . ASP B 1 100 ? -22.625 -10.32 -16.609 1 69.81 100 ASP B CA 1
ATOM 3384 C C . ASP B 1 100 ? -23.625 -10.883 -17.625 1 69.81 100 ASP B C 1
ATOM 3386 O O . ASP B 1 100 ? -23.234 -11.469 -18.625 1 69.81 100 ASP B O 1
ATOM 3390 N N . ARG B 1 101 ? -24.875 -10.797 -17.312 1 71.06 101 ARG B N 1
ATOM 3391 C CA . ARG B 1 101 ? -25.922 -11.352 -18.172 1 71.06 101 ARG B CA 1
ATOM 3392 C C . ARG B 1 101 ? -26.016 -10.57 -19.484 1 71.06 101 ARG B C 1
ATOM 3394 O O . ARG B 1 101 ? -26.047 -11.164 -20.562 1 71.06 101 ARG B O 1
ATOM 3401 N N . ASP B 1 102 ? -25.875 -9.273 -19.281 1 75.94 102 ASP B N 1
ATOM 3402 C CA . ASP B 1 102 ? -26.031 -8.422 -20.453 1 75.94 102 ASP B CA 1
ATOM 3403 C C . ASP B 1 102 ? -24.672 -8.055 -21.047 1 75.94 102 ASP B C 1
ATOM 3405 O O . ASP B 1 102 ? -24.594 -7.547 -22.172 1 75.94 102 ASP B O 1
ATOM 3409 N N . GLY B 1 103 ? -23.609 -8.391 -20.266 1 79.25 103 GLY B N 1
ATOM 3410 C CA . GLY B 1 103 ? -22.266 -8.039 -20.719 1 79.25 103 GLY B CA 1
ATOM 3411 C C . GLY B 1 103 ? -22.062 -6.543 -20.859 1 79.25 103 GLY B C 1
ATOM 3412 O O . GLY B 1 103 ? -21.547 -6.074 -21.875 1 79.25 103 GLY B O 1
ATOM 3413 N N . THR B 1 104 ? -22.578 -5.766 -19.938 1 84.19 104 THR B N 1
ATOM 3414 C CA . THR B 1 104 ? -22.5 -4.312 -20.016 1 84.19 104 THR B CA 1
ATOM 3415 C C . THR B 1 104 ? -21.859 -3.727 -18.766 1 84.19 104 THR B C 1
ATOM 3417 O O . THR B 1 104 ? -21.828 -4.371 -17.719 1 84.19 104 THR B O 1
ATOM 3420 N N . LEU B 1 105 ? -21.203 -2.627 -18.891 1 86.31 105 LEU B N 1
ATOM 3421 C CA . LEU B 1 105 ? -20.688 -1.8 -17.812 1 86.31 105 LEU B CA 1
ATOM 3422 C C . LEU B 1 105 ? -21.469 -0.503 -17.688 1 86.31 105 LEU B C 1
ATOM 3424 O O . LEU B 1 105 ? -21.672 0.202 -18.672 1 86.31 105 LEU B O 1
ATOM 3428 N N . SER B 1 106 ? -22.016 -0.233 -16.484 1 81.06 106 SER B N 1
ATOM 3429 C CA . SER B 1 106 ? -22.828 0.965 -16.281 1 81.06 106 SER B CA 1
ATOM 3430 C C . SER B 1 106 ? -22.344 1.749 -15.062 1 81.06 106 SER B C 1
ATOM 3432 O O . SER B 1 106 ? -21.719 1.188 -14.172 1 81.06 106 SER B O 1
ATOM 3434 N N . GLU B 1 107 ? -22.547 3.025 -15.18 1 79.75 107 GLU B N 1
ATOM 3435 C CA . GLU B 1 107 ? -22.297 3.922 -14.055 1 79.75 107 GLU B CA 1
ATOM 3436 C C . GLU B 1 107 ? -23.594 4.332 -13.367 1 79.75 107 GLU B C 1
ATOM 3438 O O . GLU B 1 107 ? -24.562 4.676 -14.039 1 79.75 107 GLU B O 1
ATOM 3443 N N . SER B 1 108 ? -23.75 3.992 -12.148 1 65.44 108 SER B N 1
ATOM 3444 C CA . SER B 1 108 ? -24.938 4.398 -11.398 1 65.44 108 SER B CA 1
ATOM 3445 C C . SER B 1 108 ? -24.672 5.676 -10.602 1 65.44 108 SER B C 1
ATOM 3447 O O . SER B 1 108 ? -23.547 5.922 -10.164 1 65.44 108 SER B O 1
ATOM 3449 N N . GLU B 1 109 ? -25.453 6.672 -10.828 1 56.88 109 GLU B N 1
ATOM 3450 C CA . GLU B 1 109 ? -25.312 7.949 -10.141 1 56.88 109 GLU B CA 1
ATOM 3451 C C . GLU B 1 109 ? -25.297 7.758 -8.625 1 56.88 109 GLU B C 1
ATOM 3453 O O . GLU B 1 109 ? -24.578 8.477 -7.914 1 56.88 109 GLU B O 1
ATOM 3458 N N . THR B 1 110 ? -26.531 7.195 -8.023 1 44.91 110 THR B N 1
ATOM 3459 C CA . THR B 1 110 ? -26.734 7.262 -6.582 1 44.91 110 THR B CA 1
ATOM 3460 C C . THR B 1 110 ? -25.938 6.18 -5.867 1 44.91 110 THR B C 1
ATOM 3462 O O . THR B 1 110 ? -26.078 4.992 -6.156 1 44.91 110 THR B O 1
ATOM 3465 N N . PRO B 1 111 ? -24.812 6.512 -5.422 1 39.22 111 PRO B N 1
ATOM 3466 C CA . PRO B 1 111 ? -24.484 5.465 -4.453 1 39.22 111 PRO B CA 1
ATOM 3467 C C . PRO B 1 111 ? -25.688 5.023 -3.629 1 39.22 111 PRO B C 1
ATOM 3469 O O . PRO B 1 111 ? -26.609 5.816 -3.395 1 39.22 111 PRO B O 1
ATOM 3472 N N . THR B 1 112 ? -26.359 3.893 -3.889 1 30.27 112 THR B N 1
ATOM 3473 C CA . THR B 1 112 ? -27.594 3.695 -3.125 1 30.27 112 THR B CA 1
ATOM 3474 C C . THR B 1 112 ? -27.469 4.301 -1.731 1 30.27 112 THR B C 1
ATOM 3476 O O . THR B 1 112 ? -26.656 3.846 -0.921 1 30.27 112 THR B O 1
ATOM 3479 N N . ALA B 1 113 ? -27.734 5.547 -1.593 1 30.45 113 ALA B N 1
ATOM 3480 C CA . ALA B 1 113 ? -27.719 6.363 -0.382 1 30.45 113 ALA B CA 1
ATOM 3481 C C . ALA B 1 113 ? -28.625 5.77 0.689 1 30.45 113 ALA B C 1
ATOM 3483 O O . ALA B 1 113 ? -29.781 5.438 0.416 1 30.45 113 ALA B O 1
ATOM 3484 N N . SER B 1 114 ? -28.219 4.891 1.516 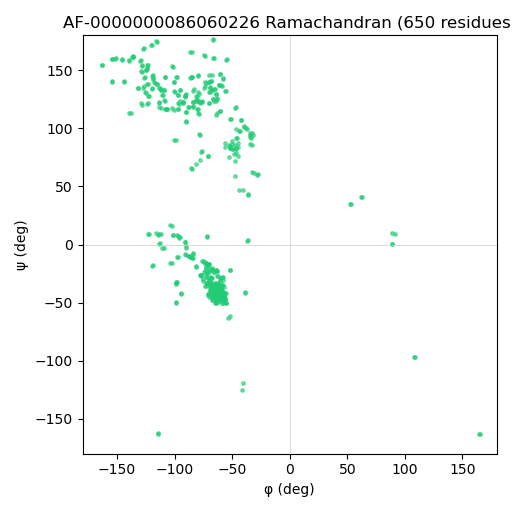1 27.31 114 SER B N 1
ATOM 3485 C CA . SER B 1 114 ? -29.203 4.719 2.584 1 27.31 114 SER B CA 1
ATOM 3486 C C . SER B 1 114 ? -29.656 6.062 3.141 1 27.31 114 SER B C 1
ATOM 3488 O O . SER B 1 114 ? -28.844 6.953 3.379 1 27.31 114 SER B O 1
ATOM 3490 N N . PRO B 1 115 ? -30.969 6.418 3.031 1 28.41 115 PRO B N 1
ATOM 3491 C CA . PRO B 1 115 ? -31.656 7.641 3.469 1 28.41 115 PRO B CA 1
ATOM 3492 C C . PRO B 1 115 ? -31.141 8.141 4.82 1 28.41 115 PRO B C 1
ATOM 3494 O O . PRO B 1 115 ? -31.469 9.258 5.23 1 28.41 115 PRO B O 1
ATOM 3497 N N . LEU B 1 116 ? -30.922 7.223 5.734 1 25.48 116 LEU B N 1
ATOM 3498 C CA . LEU B 1 116 ? -31.109 7.703 7.098 1 25.48 116 LEU B CA 1
ATOM 3499 C C . LEU B 1 116 ? -30 8.664 7.496 1 25.48 116 LEU B C 1
ATOM 3501 O O . LEU B 1 116 ? -29.953 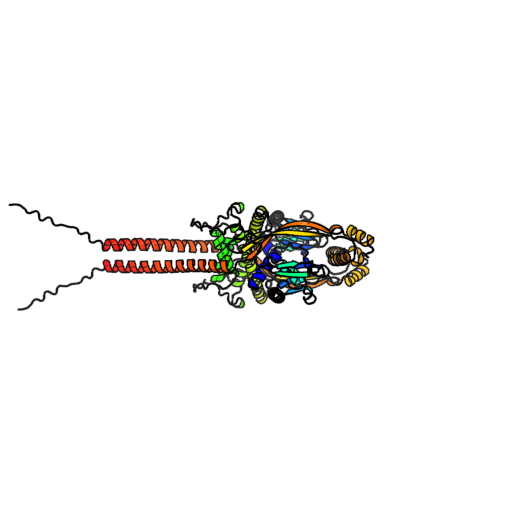9.125 8.633 1 25.48 116 LEU B O 1
ATOM 3505 N N . VAL B 1 117 ? -28.859 8.508 6.945 1 27.09 117 VAL B N 1
ATOM 3506 C CA . VAL B 1 117 ? -27.953 9.234 7.828 1 27.09 117 VAL B CA 1
ATOM 3507 C C . VAL B 1 117 ? -28.094 10.742 7.586 1 27.09 117 VAL B C 1
ATOM 3509 O O . VAL B 1 117 ? -27.828 11.227 6.48 1 27.09 117 VAL B O 1
ATOM 3512 N N . ASP B 1 118 ? -29.031 11.391 8.102 1 26.19 118 ASP B N 1
ATOM 3513 C CA . ASP B 1 118 ? -29.125 12.836 8.281 1 26.19 118 ASP B CA 1
ATOM 3514 C C . ASP B 1 118 ? -27.75 13.438 8.562 1 26.19 118 ASP B C 1
ATOM 3516 O O . ASP B 1 118 ? -27.047 13 9.484 1 26.19 118 ASP B O 1
ATOM 3520 N N . ALA B 1 119 ? -27.094 13.891 7.637 1 30.89 119 ALA B N 1
ATOM 3521 C CA . ALA B 1 119 ? -25.922 14.742 7.793 1 30.89 119 ALA B CA 1
ATOM 3522 C C . ALA B 1 119 ? -26.078 15.695 8.977 1 30.89 119 ALA B C 1
ATOM 3524 O O . ALA B 1 119 ? -26.672 16.766 8.828 1 30.89 119 ALA B O 1
ATOM 3525 N N . HIS B 1 120 ? -26.594 15.242 10.117 1 27.78 120 HIS B N 1
ATOM 3526 C CA . HIS B 1 120 ? -26.547 16.25 11.172 1 27.78 120 HIS B CA 1
ATOM 3527 C C . HIS B 1 120 ? -25.203 16.984 11.164 1 27.78 120 HIS B C 1
ATOM 3529 O O . HIS B 1 120 ? -24.156 16.391 10.945 1 27.78 120 HIS B O 1
ATOM 3535 N N . THR B 1 121 ? -25.203 18.141 10.742 1 29.44 121 THR B N 1
ATOM 3536 C CA . THR B 1 121 ? -24.188 19.156 11.008 1 29.44 121 THR B CA 1
ATOM 3537 C C . THR B 1 121 ? -23.516 18.906 12.359 1 29.44 121 THR B C 1
ATOM 3539 O O . THR B 1 121 ? -24.188 18.953 13.398 1 29.44 121 THR B O 1
ATOM 3542 N N . VAL B 1 122 ? -22.922 17.859 12.57 1 31.12 122 VAL B N 1
ATOM 3543 C CA . VAL B 1 122 ? -22.25 17.797 13.859 1 31.12 122 VAL B CA 1
ATOM 3544 C C . VAL B 1 122 ? -21.781 19.188 14.281 1 31.12 122 VAL B C 1
ATOM 3546 O O . VAL B 1 122 ? -21.125 19.891 13.516 1 31.12 122 VAL B O 1
ATOM 3549 N N . GLU B 1 123 ? -22.516 19.828 14.992 1 31.56 123 GLU B N 1
ATOM 3550 C CA . GLU B 1 123 ? -22.125 21 15.758 1 31.56 123 GLU B CA 1
ATOM 3551 C C . GLU B 1 123 ? -20.672 20.875 16.234 1 31.56 123 GLU B C 1
ATOM 3553 O O . GLU B 1 123 ? -20.281 19.844 16.781 1 31.56 123 GLU B O 1
ATOM 3558 N N . HIS B 1 124 ? -19.766 21.359 15.484 1 33.97 124 HIS B N 1
ATOM 3559 C CA . HIS B 1 124 ? -18.391 21.578 15.898 1 33.97 124 HIS B CA 1
ATOM 3560 C C . HIS B 1 124 ? -18.312 21.906 17.391 1 33.97 124 HIS B C 1
ATOM 3562 O O . HIS B 1 124 ? -18.797 22.938 17.828 1 33.9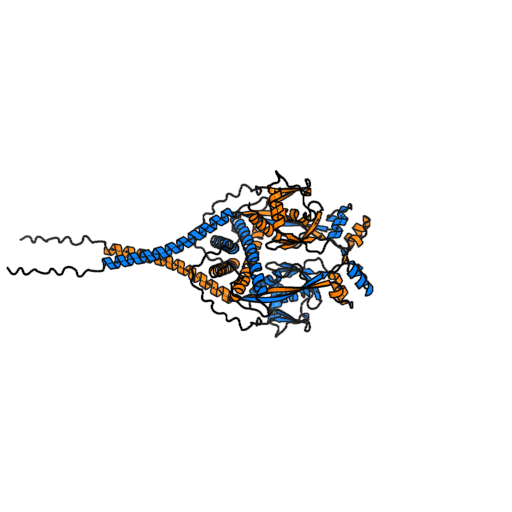7 124 HIS B O 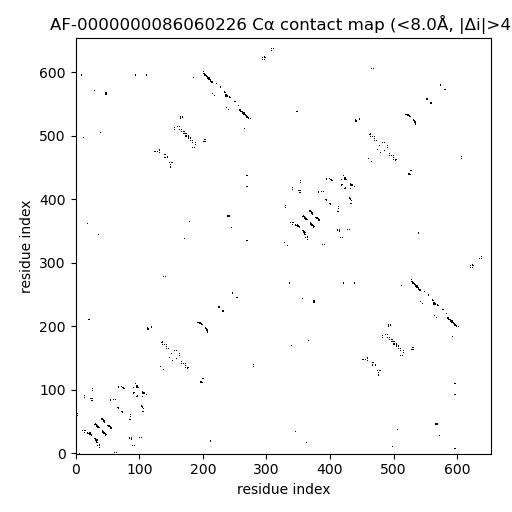1
ATOM 3568 N N . ASP B 1 125 ? -18.703 21.062 18.25 1 32.91 125 ASP B N 1
ATOM 3569 C CA . ASP B 1 125 ? -18.469 21.406 19.641 1 32.91 125 ASP B CA 1
ATOM 3570 C C . ASP B 1 125 ? -17.125 22.109 19.812 1 32.91 125 ASP B C 1
ATOM 3572 O O . ASP B 1 125 ? -16.094 21.641 19.312 1 32.91 125 ASP B O 1
ATOM 3576 N N . ASP B 1 126 ? -17.062 23.391 19.922 1 34.94 126 ASP B N 1
ATOM 3577 C CA . ASP B 1 126 ? -16.062 24.391 20.266 1 34.94 126 ASP B CA 1
ATOM 3578 C C . ASP B 1 126 ? -15.141 23.875 21.375 1 34.94 126 ASP B C 1
ATOM 3580 O O . ASP B 1 126 ? -14.531 24.672 22.094 1 34.94 126 ASP B O 1
ATOM 3584 N N . GLY B 1 127 ? -15.258 22.672 21.844 1 37.56 127 GLY B N 1
ATOM 3585 C CA . GLY B 1 127 ? -14.406 22.422 23 1 37.56 127 GLY B CA 1
ATOM 3586 C C . GLY B 1 127 ? -12.922 22.469 22.672 1 37.56 127 GLY B C 1
ATOM 3587 O O . GLY B 1 127 ? -12.547 22.562 21.5 1 37.56 127 GLY B O 1
ATOM 3588 N N . PRO B 1 128 ? -12.039 22.656 23.703 1 43.25 128 PRO B N 1
ATOM 3589 C CA . PRO B 1 128 ? -10.594 22.828 23.547 1 43.25 128 PRO B CA 1
ATOM 3590 C C . PRO B 1 128 ? -9.961 21.719 22.688 1 43.25 128 PRO B C 1
ATOM 3592 O O . PRO B 1 128 ? -10.297 20.547 22.859 1 43.25 128 PRO B O 1
ATOM 3595 N N . ARG B 1 129 ? -9.594 22.078 21.531 1 49 129 ARG B N 1
ATOM 3596 C CA . ARG B 1 129 ? -8.93 21.188 20.578 1 49 129 ARG B CA 1
ATOM 3597 C C . ARG B 1 129 ? -7.73 20.5 21.203 1 49 129 ARG B C 1
ATOM 3599 O O . ARG B 1 129 ? -6.832 21.156 21.734 1 49 129 ARG B O 1
ATOM 3606 N N . GLU B 1 130 ? -7.914 19.359 21.953 1 54.41 130 GLU B N 1
ATOM 3607 C CA . GLU B 1 130 ? -6.766 18.625 22.484 1 54.41 130 GLU B CA 1
ATOM 3608 C C . GLU B 1 130 ? -5.973 17.953 21.359 1 54.41 130 GLU B C 1
ATOM 3610 O O . GLU B 1 130 ? -6.547 17.516 20.359 1 54.41 130 GLU B O 1
ATOM 3615 N N . GLU B 1 131 ? -4.754 18.141 21.391 1 67.5 131 GLU B N 1
ATOM 3616 C CA . GLU B 1 131 ? -3.814 17.547 20.438 1 67.5 131 GLU B CA 1
ATOM 3617 C C . GLU B 1 131 ? -3.863 16.016 20.5 1 67.5 131 GLU B C 1
ATOM 3619 O O . GLU B 1 131 ? -3.604 15.422 21.547 1 67.5 131 GLU B O 1
ATOM 3624 N N . PRO B 1 132 ? -4.301 15.414 19.406 1 74.88 132 PRO B N 1
ATOM 3625 C CA . PRO B 1 132 ? -4.379 13.953 19.406 1 74.88 132 PRO B CA 1
ATOM 3626 C C . PRO B 1 132 ? -3.01 13.289 19.516 1 74.88 132 PRO B C 1
ATOM 3628 O O . PRO B 1 132 ? -2.025 13.805 18.969 1 74.88 132 PRO B O 1
ATOM 3631 N N . ASP B 1 133 ? -2.875 12.305 20.375 1 78.06 133 ASP B N 1
ATOM 3632 C CA . ASP B 1 133 ? -1.679 11.477 20.438 1 78.06 133 ASP B CA 1
ATOM 3633 C C . ASP B 1 133 ? -1.76 10.328 19.422 1 78.06 133 ASP B C 1
ATOM 3635 O O . ASP B 1 133 ? -1.875 9.164 19.812 1 78.06 133 ASP B O 1
ATOM 3639 N N . ILE B 1 134 ? -1.772 10.656 18.141 1 88.06 134 ILE B N 1
ATOM 3640 C CA . ILE B 1 134 ? -1.882 9.742 17 1 88.06 134 ILE B CA 1
ATOM 3641 C C . ILE B 1 134 ? -0.71 9.953 16.047 1 88.06 134 ILE B C 1
ATOM 3643 O O . ILE B 1 134 ? -0.421 11.086 15.656 1 88.06 134 ILE B O 1
ATOM 3647 N N . PRO B 1 135 ? -0.092 8.93 15.68 1 87.5 135 PRO B N 1
ATOM 3648 C CA . PRO B 1 135 ? 1.123 9.055 14.875 1 87.5 135 PRO B CA 1
ATOM 3649 C C . PRO B 1 135 ? 0.887 9.82 13.57 1 87.5 135 PRO B C 1
ATOM 3651 O O . PRO B 1 135 ? 1.697 10.672 13.195 1 87.5 135 PRO B O 1
ATOM 3654 N N . VAL B 1 136 ? -0.216 9.539 12.961 1 91.88 136 VAL B N 1
ATOM 3655 C CA . VAL B 1 136 ? -0.448 10.164 11.664 1 91.88 136 VAL B CA 1
ATOM 3656 C C . VAL B 1 136 ? -0.641 11.672 11.852 1 91.88 136 VAL B C 1
ATOM 3658 O O . VAL B 1 136 ? -0.274 12.461 10.977 1 91.88 136 VAL B O 1
ATOM 3661 N N . TYR B 1 137 ? -1.148 12.102 13 1 91.62 137 TYR B N 1
ATOM 3662 C CA . TYR B 1 137 ? -1.328 13.516 13.305 1 91.62 137 TYR B CA 1
ATOM 3663 C C . TYR B 1 137 ? 0.012 14.242 13.336 1 91.62 137 TYR B C 1
ATOM 3665 O O . TYR B 1 137 ? 0.19 15.258 12.656 1 91.62 137 TYR B O 1
ATOM 3673 N N . ALA B 1 138 ? 0.939 13.664 14.07 1 88.38 138 ALA B N 1
ATOM 3674 C CA . ALA B 1 138 ? 2.271 14.25 14.203 1 88.38 138 ALA B CA 1
ATOM 3675 C C . ALA B 1 138 ? 2.988 14.305 12.859 1 88.38 138 ALA B C 1
ATOM 3677 O O . ALA B 1 138 ? 3.553 15.336 12.492 1 88.38 138 ALA B O 1
ATOM 3678 N N . ASP B 1 139 ? 2.922 13.281 12.141 1 91.12 139 ASP B N 1
ATOM 3679 C CA . ASP B 1 139 ? 3.623 13.188 10.867 1 91.12 139 ASP B CA 1
ATOM 3680 C C . ASP B 1 139 ? 3.002 14.133 9.836 1 91.12 139 ASP B C 1
ATOM 3682 O O . ASP B 1 139 ? 3.713 14.711 9.008 1 91.12 139 ASP B O 1
ATOM 3686 N N . ALA B 1 140 ? 1.697 14.195 9.875 1 92.44 140 ALA B N 1
ATOM 3687 C CA . ALA B 1 140 ? 1.018 15.094 8.953 1 92.44 140 ALA B CA 1
ATOM 3688 C C . ALA B 1 140 ? 1.396 16.547 9.227 1 92.44 140 ALA B C 1
ATOM 3690 O O . ALA B 1 140 ? 1.593 17.328 8.297 1 92.44 140 ALA B O 1
ATOM 3691 N N . LEU B 1 141 ? 1.544 16.891 10.484 1 90.25 141 LEU B N 1
ATOM 3692 C CA . LEU B 1 141 ? 1.955 18.25 10.852 1 90.25 141 LEU B CA 1
ATOM 3693 C C . LEU B 1 141 ? 3.355 18.547 10.328 1 90.25 141 LEU B C 1
ATOM 3695 O O . LEU B 1 141 ? 3.596 19.625 9.766 1 90.25 141 LEU B O 1
ATOM 3699 N N . LEU B 1 142 ? 4.203 17.609 10.492 1 91.31 142 LEU B N 1
ATOM 3700 C CA . LEU B 1 142 ? 5.574 17.781 10.031 1 91.31 142 LEU B CA 1
ATOM 3701 C C . LEU B 1 142 ? 5.625 17.891 8.508 1 91.31 142 LEU B C 1
ATOM 3703 O O . LEU B 1 142 ? 6.395 18.688 7.965 1 91.31 142 LEU B O 1
ATOM 3707 N N . LEU B 1 143 ? 4.824 17.094 7.859 1 94.31 143 LEU B N 1
ATOM 3708 C CA . LEU B 1 143 ? 4.789 17.141 6.402 1 94.31 143 LEU B CA 1
ATOM 3709 C C . LEU B 1 143 ? 4.277 18.5 5.914 1 94.31 143 LEU B C 1
ATOM 3711 O O . LEU B 1 143 ? 4.848 19.078 4.992 1 94.31 143 LEU B O 1
ATOM 3715 N N . ILE B 1 144 ? 3.213 18.953 6.504 1 89.19 144 ILE B N 1
ATOM 3716 C CA . ILE B 1 144 ? 2.648 20.25 6.129 1 89.19 144 ILE B CA 1
ATOM 3717 C C . ILE B 1 144 ? 3.701 21.344 6.301 1 89.19 144 ILE B C 1
ATOM 3719 O O . ILE B 1 144 ? 3.883 22.188 5.414 1 89.19 144 ILE B O 1
ATOM 3723 N N . ASP B 1 145 ? 4.371 21.328 7.387 1 83.88 145 ASP B N 1
ATOM 3724 C CA . ASP B 1 145 ? 5.434 22.297 7.652 1 83.88 145 ASP B CA 1
ATOM 3725 C C . ASP B 1 145 ? 6.5 22.25 6.559 1 83.88 145 ASP B C 1
ATOM 3727 O O . ASP B 1 145 ? 6.949 23.281 6.082 1 83.88 145 ASP B O 1
ATOM 3731 N N . ALA B 1 146 ? 6.914 21.031 6.211 1 89.94 146 ALA B N 1
ATOM 3732 C CA . ALA B 1 146 ? 7.938 20.859 5.184 1 89.94 146 ALA B CA 1
ATOM 3733 C C . ALA B 1 146 ? 7.453 21.375 3.834 1 89.94 146 ALA B C 1
ATOM 3735 O O . ALA B 1 146 ? 8.211 22.016 3.104 1 89.94 146 ALA B O 1
ATOM 3736 N N . LEU B 1 147 ? 6.215 21.141 3.492 1 90.56 147 LEU B N 1
ATOM 3737 C CA . LEU B 1 147 ? 5.66 21.547 2.203 1 90.56 147 LEU B CA 1
ATOM 3738 C C . LEU B 1 147 ? 5.52 23.062 2.117 1 90.56 147 LEU B C 1
ATOM 3740 O O . LEU B 1 147 ? 5.637 23.641 1.034 1 90.56 147 LEU B O 1
ATOM 3744 N N . GLU B 1 148 ? 5.281 23.625 3.211 1 83.06 148 GLU B N 1
ATOM 3745 C CA . GLU B 1 148 ? 5.113 25.078 3.244 1 83.06 148 GLU B CA 1
ATOM 3746 C C . GLU B 1 148 ? 6.465 25.797 3.182 1 83.06 148 GLU B C 1
ATOM 3748 O O . GLU B 1 148 ? 6.547 26.938 2.734 1 83.06 148 GLU B O 1
ATOM 3753 N N . GLN B 1 149 ? 7.488 25.156 3.615 1 83.12 149 GLN B N 1
ATOM 3754 C CA . GLN B 1 149 ? 8.82 25.75 3.695 1 83.12 149 GLN B CA 1
ATOM 3755 C C . GLN B 1 149 ? 9.523 25.703 2.344 1 83.12 149 GLN B C 1
ATOM 3757 O O . GLN B 1 149 ? 10.492 26.422 2.117 1 83.12 149 GLN B O 1
ATOM 3762 N N . HIS B 1 150 ? 9.039 24.859 1.499 1 86.12 150 HIS B N 1
ATOM 3763 C CA . HIS B 1 150 ? 9.742 24.656 0.239 1 86.12 150 HIS B CA 1
ATOM 3764 C C . HIS B 1 150 ? 8.828 24.906 -0.953 1 86.12 150 HIS B C 1
ATOM 3766 O O . HIS B 1 150 ? 7.613 24.703 -0.859 1 86.12 150 HIS B O 1
ATOM 3772 N N . ASP B 1 151 ? 9.383 25.312 -2.031 1 84.81 151 ASP B N 1
ATOM 3773 C CA . ASP B 1 151 ? 8.656 25.438 -3.289 1 84.81 151 ASP B CA 1
ATOM 3774 C C . ASP B 1 151 ? 8.484 24.094 -3.973 1 84.81 151 ASP B C 1
ATOM 3776 O O . ASP B 1 151 ? 9.445 23.531 -4.5 1 84.81 151 ASP B O 1
ATOM 3780 N N . MET B 1 152 ? 7.359 23.688 -4.027 1 86.44 152 MET B N 1
ATOM 3781 C CA . MET B 1 152 ? 7.078 22.344 -4.5 1 86.44 152 MET B CA 1
ATOM 3782 C C . MET B 1 152 ? 6.734 22.344 -5.984 1 86.44 152 MET B C 1
ATOM 3784 O O . MET B 1 152 ? 6.289 21.328 -6.523 1 86.44 152 MET B O 1
ATOM 3788 N N . THR B 1 153 ? 6.84 23.375 -6.613 1 82.19 153 THR B N 1
ATOM 3789 C CA . THR B 1 153 ? 6.5 23.484 -8.031 1 82.19 153 THR B CA 1
ATOM 3790 C C . THR B 1 153 ? 7.422 22.625 -8.875 1 82.19 153 THR B C 1
ATOM 3792 O O . THR B 1 153 ? 7 22.062 -9.898 1 82.19 153 THR B O 1
ATOM 3795 N N . SER B 1 154 ? 8.695 22.5 -8.414 1 87.06 154 SER B N 1
ATOM 3796 C CA . SER B 1 154 ? 9.641 21.641 -9.102 1 87.06 154 SER B CA 1
ATOM 3797 C C . SER B 1 154 ? 10.508 20.859 -8.109 1 87.06 154 SER B C 1
ATOM 3799 O O . SER B 1 154 ? 11.398 21.438 -7.484 1 87.06 154 SER B O 1
ATOM 3801 N N . LEU B 1 155 ? 10.328 19.688 -8.102 1 91.5 155 LEU B N 1
ATOM 3802 C CA . LEU B 1 155 ? 11.055 18.812 -7.188 1 91.5 155 LEU B CA 1
ATOM 3803 C C . LEU B 1 155 ? 12.539 18.75 -7.555 1 91.5 155 LEU B C 1
ATOM 3805 O O . LEU B 1 155 ? 13.391 18.578 -6.684 1 91.5 155 LEU B O 1
ATOM 3809 N N . THR B 1 156 ? 12.836 18.953 -8.812 1 90.31 156 THR B N 1
ATOM 3810 C CA . THR B 1 156 ? 14.203 18.812 -9.289 1 90.31 156 THR B CA 1
ATOM 3811 C C . THR B 1 156 ? 15.062 19.984 -8.797 1 90.31 156 THR B C 1
ATOM 3813 O O . THR B 1 156 ? 16.297 19.906 -8.82 1 90.31 156 THR B O 1
ATOM 3816 N N . GLU B 1 157 ? 14.422 21.031 -8.344 1 90.06 157 GLU B N 1
ATOM 3817 C CA . GLU B 1 157 ? 15.156 22.188 -7.879 1 90.06 157 GLU B CA 1
ATOM 3818 C C . GLU B 1 157 ? 15.445 22.094 -6.383 1 90.06 157 GLU B C 1
ATOM 3820 O O . GLU B 1 157 ? 16.234 22.875 -5.848 1 90.06 157 GLU B O 1
ATOM 3825 N N . LEU B 1 158 ? 14.883 21.141 -5.766 1 92.44 158 LEU B N 1
ATOM 3826 C CA . LEU B 1 158 ? 15.109 20.953 -4.336 1 92.44 158 LEU B CA 1
ATOM 3827 C C . LEU B 1 158 ? 16.438 20.266 -4.078 1 92.44 158 LEU B C 1
ATOM 3829 O O . LEU B 1 158 ? 16.875 19.438 -4.883 1 92.44 158 LEU B O 1
ATOM 3833 N N . ASP B 1 159 ? 17.062 20.641 -2.988 1 91.06 159 ASP B N 1
ATOM 3834 C CA . ASP B 1 159 ? 18.312 19.984 -2.639 1 91.06 159 ASP B CA 1
ATOM 3835 C C . ASP B 1 159 ? 18.062 18.578 -2.094 1 91.06 159 ASP B C 1
ATOM 3837 O O . ASP B 1 159 ? 16.938 18.25 -1.705 1 91.06 159 ASP B O 1
ATOM 3841 N N . VAL B 1 160 ? 19.016 17.781 -2.051 1 91.5 160 VAL B N 1
ATOM 3842 C CA . VAL B 1 160 ? 18.906 16.359 -1.739 1 91.5 160 VAL B CA 1
ATOM 3843 C C . VAL B 1 160 ? 18.438 16.188 -0.3 1 91.5 160 VAL B C 1
ATOM 3845 O O . VAL B 1 160 ? 17.516 15.398 -0.034 1 91.5 160 VAL B O 1
ATOM 3848 N N . PRO B 1 161 ? 18.938 16.938 0.675 1 90.12 161 PRO B N 1
ATOM 3849 C CA . PRO B 1 161 ? 18.438 16.766 2.041 1 90.12 161 PRO B CA 1
ATOM 3850 C C . PRO B 1 161 ? 16.938 17.031 2.16 1 90.12 161 PRO B C 1
ATOM 3852 O O . PRO B 1 161 ? 16.234 16.328 2.891 1 90.12 161 PRO B O 1
ATOM 3855 N N . THR B 1 162 ? 16.5 18.016 1.444 1 92.38 162 THR B N 1
ATOM 3856 C CA . THR B 1 162 ? 15.078 18.328 1.441 1 92.38 162 THR B CA 1
ATOM 3857 C C . THR B 1 162 ? 14.281 17.172 0.847 1 92.38 162 THR B C 1
ATOM 3859 O O . THR B 1 162 ? 13.234 16.797 1.377 1 92.38 162 THR B O 1
ATOM 3862 N N . LEU B 1 163 ? 14.812 16.625 -0.175 1 95.62 163 LEU B N 1
ATOM 3863 C CA . LEU B 1 163 ? 14.164 15.484 -0.813 1 95.62 163 LEU B CA 1
ATOM 3864 C C . LEU B 1 163 ? 14.133 14.281 0.12 1 95.62 163 LEU B C 1
ATOM 3866 O O . LEU B 1 163 ? 13.133 13.562 0.189 1 95.62 163 LEU B O 1
ATOM 3870 N N . VAL B 1 164 ? 15.172 14.117 0.788 1 91.06 164 VAL B N 1
ATOM 3871 C CA . VAL B 1 164 ? 15.25 13.023 1.747 1 91.06 164 VAL B CA 1
ATOM 3872 C C . VAL B 1 164 ? 14.203 13.219 2.842 1 91.06 164 VAL B C 1
ATOM 3874 O O . VAL B 1 164 ? 13.5 12.273 3.219 1 91.06 164 VAL B O 1
ATOM 3877 N N . ASN B 1 165 ? 14.109 14.414 3.322 1 92.62 165 ASN B N 1
ATOM 3878 C CA . ASN B 1 165 ? 13.109 14.727 4.332 1 92.62 165 ASN B CA 1
ATOM 3879 C C . ASN B 1 165 ? 11.695 14.438 3.832 1 92.62 165 ASN B C 1
ATOM 3881 O O . ASN B 1 165 ? 10.898 13.812 4.535 1 92.62 165 ASN B O 1
ATOM 3885 N N . LEU B 1 166 ? 11.461 14.914 2.66 1 95.56 166 LEU B N 1
ATOM 3886 C CA . LEU B 1 166 ? 10.141 14.703 2.074 1 95.56 166 LEU B CA 1
ATOM 3887 C C . LEU B 1 166 ? 9.852 13.219 1.906 1 95.56 166 LEU B C 1
ATOM 3889 O O . LEU B 1 166 ? 8.766 12.75 2.26 1 95.56 166 LEU B O 1
ATOM 3893 N N . TYR B 1 167 ? 10.805 12.5 1.377 1 93.81 167 TYR B N 1
ATOM 3894 C CA . TYR B 1 167 ? 10.625 11.062 1.175 1 93.81 167 TYR B CA 1
ATOM 3895 C C . TYR B 1 167 ? 10.305 10.367 2.49 1 93.81 167 TYR B C 1
ATOM 3897 O O . TYR B 1 167 ? 9.391 9.539 2.555 1 93.81 167 TYR B O 1
ATOM 3905 N N . THR B 1 168 ? 11.039 10.664 3.514 1 89.94 168 THR B N 1
ATOM 3906 C CA . THR B 1 168 ? 10.883 10.047 4.824 1 89.94 168 THR B CA 1
ATOM 3907 C C . THR B 1 168 ? 9.516 10.383 5.422 1 89.94 168 THR B C 1
ATOM 3909 O O . THR B 1 168 ? 8.805 9.492 5.898 1 89.94 168 THR B O 1
ATOM 3912 N N . LEU B 1 169 ? 9.18 11.641 5.387 1 93.81 169 LEU B N 1
ATOM 3913 C CA . LEU B 1 169 ? 7.914 12.086 5.957 1 93.81 169 LEU B CA 1
ATOM 3914 C C . LEU B 1 169 ? 6.738 11.492 5.188 1 93.81 169 LEU B C 1
ATOM 3916 O O . LEU B 1 169 ? 5.746 11.07 5.789 1 93.81 169 LEU B O 1
ATOM 3920 N N . LEU B 1 170 ? 6.828 11.5 3.875 1 94.25 170 LEU B N 1
ATOM 3921 C CA . LEU B 1 170 ? 5.77 10.93 3.049 1 94.25 170 LEU B CA 1
ATOM 3922 C C . LEU B 1 170 ? 5.602 9.445 3.33 1 94.25 170 LEU B C 1
ATOM 3924 O O . LEU B 1 170 ? 4.477 8.945 3.389 1 94.25 170 LEU B O 1
ATOM 3928 N N . SER B 1 171 ? 6.641 8.773 3.502 1 86.94 171 SER B N 1
ATOM 3929 C CA . SER B 1 171 ? 6.605 7.355 3.854 1 86.94 171 SER B CA 1
ATOM 3930 C C . SER B 1 171 ? 5.883 7.137 5.18 1 86.94 171 SER B C 1
ATOM 3932 O O . SER B 1 171 ? 5.016 6.27 5.285 1 86.94 171 SER B O 1
ATOM 3934 N N . ASP B 1 172 ? 6.223 7.934 6.129 1 87.75 172 ASP B N 1
ATOM 3935 C CA . ASP B 1 172 ? 5.629 7.789 7.453 1 87.75 172 ASP B CA 1
ATOM 3936 C C . ASP B 1 172 ? 4.145 8.141 7.43 1 87.75 172 ASP B C 1
ATOM 3938 O O . ASP B 1 172 ? 3.328 7.445 8.047 1 87.75 172 ASP B O 1
ATOM 3942 N N . VAL B 1 173 ? 3.826 9.195 6.758 1 91.56 173 VAL B N 1
ATOM 3943 C CA . VAL B 1 173 ? 2.428 9.602 6.656 1 91.56 173 VAL B CA 1
ATOM 3944 C C . VAL B 1 173 ? 1.623 8.5 5.969 1 91.56 173 VAL B C 1
ATOM 3946 O O . VAL B 1 173 ? 0.521 8.164 6.406 1 91.56 173 VAL B O 1
ATOM 3949 N N . GLN B 1 174 ? 2.113 8.008 4.906 1 87.5 174 GLN B N 1
ATOM 3950 C CA . GLN B 1 174 ? 1.438 6.93 4.191 1 87.5 174 GLN B CA 1
ATOM 3951 C C . GLN B 1 174 ? 1.176 5.742 5.109 1 87.5 174 GLN B C 1
ATOM 3953 O O . GLN B 1 174 ? 0.047 5.254 5.195 1 87.5 174 GLN B O 1
ATOM 3958 N N . ARG B 1 175 ? 2.162 5.309 5.797 1 82.94 175 ARG B N 1
ATOM 3959 C CA . ARG B 1 175 ? 2.074 4.133 6.66 1 82.94 175 ARG B CA 1
ATOM 3960 C C . ARG B 1 175 ? 1.1 4.371 7.809 1 82.94 175 ARG B C 1
ATOM 3962 O O . ARG B 1 175 ? 0.216 3.551 8.062 1 82.94 175 ARG B O 1
ATOM 3969 N N . ASN B 1 176 ? 1.295 5.453 8.445 1 87.5 176 ASN B N 1
ATOM 3970 C CA . ASN B 1 176 ? 0.489 5.723 9.625 1 87.5 176 ASN B CA 1
ATOM 3971 C C . ASN B 1 176 ? -0.963 6.016 9.266 1 87.5 176 ASN B C 1
ATOM 3973 O O . ASN B 1 176 ? -1.878 5.684 10.016 1 87.5 176 ASN B O 1
ATOM 3977 N N . ALA B 1 177 ? -1.172 6.637 8.148 1 90.69 177 ALA B N 1
ATOM 3978 C CA . ALA B 1 177 ? -2.537 6.816 7.66 1 90.69 177 ALA B CA 1
ATOM 3979 C C . ALA B 1 177 ? -3.205 5.469 7.391 1 90.69 177 ALA B C 1
ATOM 3981 O O . ALA B 1 177 ? -4.371 5.27 7.73 1 90.69 177 ALA B O 1
ATOM 3982 N N . ASN B 1 178 ? -2.463 4.605 6.801 1 84.94 178 ASN B N 1
ATOM 3983 C CA . ASN B 1 178 ? -3.002 3.273 6.551 1 84.94 178 ASN B CA 1
ATOM 3984 C C . ASN B 1 178 ? -3.332 2.547 7.852 1 84.94 178 ASN B C 1
ATOM 3986 O O . ASN B 1 178 ? -4.352 1.858 7.941 1 84.94 178 ASN B O 1
ATOM 3990 N N . ASP B 1 179 ? -2.475 2.65 8.805 1 82.81 179 ASP B N 1
ATOM 3991 C CA . ASP B 1 179 ? -2.695 1.976 10.078 1 82.81 179 ASP B CA 1
ATOM 3992 C C . ASP B 1 179 ? -3.998 2.436 10.727 1 82.81 179 ASP B C 1
ATOM 3994 O O . ASP B 1 179 ? -4.816 1.612 11.141 1 82.81 179 ASP B O 1
ATOM 3998 N N . LEU B 1 180 ? -4.113 3.695 10.797 1 92.06 180 LEU B N 1
ATOM 3999 C CA . LEU B 1 180 ? -5.332 4.219 11.406 1 92.06 180 LEU B CA 1
ATOM 4000 C C . LEU B 1 180 ? -6.551 3.875 10.555 1 92.06 180 LEU B C 1
ATOM 4002 O O . LEU B 1 180 ? -7.625 3.584 11.094 1 92.06 180 LEU B O 1
ATOM 4006 N N . ARG B 1 181 ? -6.41 3.889 9.289 1 91.56 181 ARG B N 1
ATOM 4007 C CA . ARG B 1 181 ? -7.5 3.547 8.383 1 91.56 181 ARG B CA 1
ATOM 4008 C C . ARG B 1 181 ? -7.996 2.125 8.633 1 91.56 181 ARG B C 1
ATOM 4010 O O . ARG B 1 181 ? -9.203 1.875 8.641 1 91.56 181 ARG B O 1
ATOM 4017 N N . GLN B 1 182 ? -7.07 1.241 8.812 1 83.81 182 GLN B N 1
ATOM 4018 C CA . GLN B 1 182 ? -7.43 -0.145 9.086 1 83.81 182 GLN B CA 1
ATOM 4019 C C . GLN B 1 182 ? -8.211 -0.26 10.391 1 83.81 182 GLN B C 1
ATOM 4021 O O . GLN B 1 182 ? -9.156 -1.048 10.492 1 83.81 182 GLN B O 1
ATOM 4026 N N . GLU B 1 183 ? -7.801 0.477 11.328 1 88.12 183 GLU B N 1
ATOM 4027 C CA . GLU B 1 183 ? -8.531 0.474 12.594 1 88.12 183 GLU B CA 1
ATOM 4028 C C . GLU B 1 183 ? -9.953 0.995 12.406 1 88.12 183 GLU B C 1
ATOM 4030 O O . GLU B 1 183 ? -10.906 0.404 12.922 1 88.12 183 GLU B O 1
ATOM 4035 N N . VAL B 1 184 ? -10.047 2.035 11.703 1 92.94 184 VAL B N 1
ATOM 4036 C CA . VAL B 1 184 ? -11.352 2.631 11.438 1 92.94 184 VAL B CA 1
ATOM 4037 C C . VAL B 1 184 ? -12.211 1.654 10.641 1 92.94 184 VAL B C 1
ATOM 4039 O O . VAL B 1 184 ? -13.406 1.505 10.914 1 92.94 184 VAL B O 1
ATOM 4042 N N . ARG B 1 185 ? -11.578 1.018 9.711 1 89.44 185 ARG B N 1
ATOM 4043 C CA . ARG B 1 185 ? -12.273 0.019 8.898 1 89.44 185 ARG B CA 1
ATOM 4044 C C . ARG B 1 185 ? -12.859 -1.082 9.773 1 89.44 185 ARG B C 1
ATOM 4046 O O . ARG B 1 185 ? -13.992 -1.524 9.547 1 89.44 185 ARG B O 1
ATOM 4053 N N . GLY B 1 186 ? -12.086 -1.544 10.656 1 88.62 186 GLY B N 1
ATOM 4054 C CA . GLY B 1 186 ? -12.562 -2.572 11.57 1 88.62 186 GLY B CA 1
ATOM 4055 C C . GLY B 1 186 ? -13.797 -2.154 12.344 1 88.62 186 GLY B C 1
ATOM 4056 O O . GLY B 1 186 ? -14.75 -2.924 12.453 1 88.62 186 GLY B O 1
ATOM 4057 N N . VAL B 1 187 ? -13.805 -0.969 12.852 1 92.81 187 VAL B N 1
ATOM 4058 C CA . VAL B 1 187 ? -14.938 -0.459 13.617 1 92.81 187 VAL B CA 1
ATOM 4059 C C . VAL B 1 187 ? -16.156 -0.312 12.711 1 92.81 187 VAL B C 1
ATOM 4061 O O . VAL B 1 187 ? -17.266 -0.651 13.102 1 92.81 187 VAL B O 1
ATOM 4064 N N . LEU B 1 188 ? -15.914 0.225 11.523 1 92.62 188 LEU B N 1
ATOM 4065 C CA . LEU B 1 188 ? -17 0.393 10.562 1 92.62 188 LEU B CA 1
ATOM 4066 C C . LEU B 1 188 ? -17.609 -0.953 10.195 1 92.62 188 LEU B C 1
ATOM 4068 O O . LEU B 1 188 ? -18.828 -1.063 10.055 1 92.62 188 LEU B O 1
ATOM 4072 N N . LEU B 1 189 ? -16.797 -1.929 10.031 1 89.69 189 LEU B N 1
ATOM 4073 C CA . LEU B 1 189 ? -17.297 -3.258 9.68 1 89.69 189 LEU B CA 1
ATOM 4074 C C . LEU B 1 189 ? -18.203 -3.809 10.773 1 89.69 189 LEU B C 1
ATOM 4076 O O . LEU B 1 189 ? -19.219 -4.449 10.477 1 89.69 189 LEU B O 1
ATOM 4080 N N . ASP B 1 190 ? -17.875 -3.549 12.023 1 90.56 190 ASP B N 1
ATOM 4081 C CA . ASP B 1 190 ? -18.672 -4.012 13.164 1 90.56 190 ASP B CA 1
ATOM 4082 C C . ASP B 1 190 ? -20 -3.262 13.258 1 90.56 190 ASP B C 1
ATOM 4084 O O . ASP B 1 190 ? -20.984 -3.809 13.734 1 90.56 190 ASP B O 1
ATOM 4088 N N . ARG B 1 191 ? -20 -2.096 12.711 1 90.94 191 ARG B N 1
ATOM 4089 C CA . ARG B 1 191 ? -21.172 -1.235 12.898 1 90.94 191 ARG B CA 1
ATOM 4090 C C . ARG B 1 191 ? -22.109 -1.31 11.703 1 90.94 191 ARG B C 1
ATOM 4092 O O . ARG B 1 191 ? -23.312 -1.103 11.836 1 90.94 191 ARG B O 1
ATOM 4099 N N . LEU B 1 192 ? -21.531 -1.497 10.609 1 88.25 192 LEU B N 1
ATOM 4100 C CA . LEU B 1 192 ? -22.344 -1.556 9.398 1 88.25 192 LEU B CA 1
ATOM 4101 C C . LEU B 1 192 ? -22.906 -2.953 9.195 1 88.25 192 LEU B C 1
ATOM 4103 O O . LEU B 1 192 ? -22.172 -3.926 9.07 1 88.25 192 LEU B O 1
ATOM 4107 N N . HIS B 1 193 ? -24.234 -3.105 9.188 1 86.38 193 HIS B N 1
ATOM 4108 C CA . HIS B 1 193 ? -24.875 -4.414 9.078 1 86.38 193 HIS B CA 1
ATOM 4109 C C . HIS B 1 193 ? -25.609 -4.559 7.746 1 86.38 193 HIS B C 1
ATOM 4111 O O . HIS B 1 193 ? -26.297 -5.559 7.52 1 86.38 193 HIS B O 1
ATOM 4117 N N . HIS B 1 194 ? -25.531 -3.574 6.969 1 82.06 194 HIS B N 1
ATOM 4118 C CA . HIS B 1 194 ? -26.141 -3.633 5.648 1 82.06 194 HIS B CA 1
ATOM 4119 C C . HIS B 1 194 ? -25.141 -3.262 4.559 1 82.06 194 HIS B C 1
ATOM 4121 O O . HIS B 1 194 ? -24.047 -2.787 4.855 1 82.06 194 HIS B O 1
ATOM 4127 N N . ASP B 1 195 ? -25.531 -3.512 3.334 1 75.69 195 ASP B N 1
ATOM 4128 C CA . ASP B 1 195 ? -24.609 -3.299 2.23 1 75.69 195 ASP B CA 1
ATOM 4129 C C . ASP B 1 195 ? -24.922 -2.004 1.486 1 75.69 195 ASP B C 1
ATOM 4131 O O . ASP B 1 195 ? -24.438 -1.787 0.373 1 75.69 195 ASP B O 1
ATOM 4135 N N . GLN B 1 196 ? -25.688 -1.179 2.086 1 74.44 196 GLN B N 1
ATOM 4136 C CA . GLN B 1 196 ? -25.969 0.124 1.495 1 74.44 196 GLN B CA 1
ATOM 4137 C C . GLN B 1 196 ? -24.891 1.141 1.852 1 74.44 196 GLN B C 1
ATOM 4139 O O . GLN B 1 196 ? -24.328 1.103 2.951 1 74.44 196 GLN B O 1
ATOM 4144 N N . PRO B 1 197 ? -24.609 1.975 0.96 1 80.06 197 PRO B N 1
ATOM 4145 C CA . PRO B 1 197 ? -23.609 3.002 1.266 1 80.06 197 PRO B CA 1
ATOM 4146 C C . PRO B 1 197 ? -24.031 3.904 2.424 1 80.06 197 PRO B C 1
ATOM 4148 O O . PRO B 1 197 ? -25.203 4.25 2.549 1 80.06 197 PRO B O 1
ATOM 4151 N N . VAL B 1 198 ? -23.141 4.168 3.234 1 85.88 198 VAL B N 1
ATOM 4152 C CA . VAL B 1 198 ? -23.328 5.094 4.348 1 85.88 198 VAL B CA 1
ATOM 4153 C C . VAL B 1 198 ? -22.469 6.332 4.141 1 85.88 198 VAL B C 1
ATOM 4155 O O . VAL B 1 198 ? -21.281 6.223 3.844 1 85.88 198 VAL B O 1
ATOM 4158 N N . SER B 1 199 ? -23.062 7.496 4.363 1 85.06 199 SER B N 1
ATOM 4159 C CA . SER B 1 199 ? -22.391 8.727 3.969 1 85.06 199 SER B CA 1
ATOM 4160 C C . SER B 1 199 ? -21.891 9.5 5.188 1 85.06 199 SER B C 1
ATOM 4162 O O . SER B 1 199 ? -22.5 9.453 6.254 1 85.06 199 SER B O 1
ATOM 4164 N N . GLY B 1 200 ? -20.703 10.125 4.977 1 87.44 200 GLY B N 1
ATOM 4165 C CA . GLY B 1 200 ? -20.219 11.211 5.809 1 87.44 200 GLY B CA 1
ATOM 4166 C C . GLY B 1 200 ? -20.125 12.531 5.066 1 87.44 200 GLY B C 1
ATOM 4167 O O . GLY B 1 200 ? -20.797 12.727 4.051 1 87.44 200 GLY B O 1
ATOM 4168 N N . GLN B 1 201 ? -19.406 13.406 5.586 1 86.88 201 GLN B N 1
ATOM 4169 C CA . GLN B 1 201 ? -19.25 14.734 5 1 86.88 201 GLN B CA 1
ATOM 4170 C C . GLN B 1 201 ? -18.391 14.68 3.736 1 86.88 201 GLN B C 1
ATOM 4172 O O . GLN B 1 201 ? -18.625 15.422 2.787 1 86.88 201 GLN B O 1
ATOM 4177 N N . TYR B 1 202 ? -17.422 13.789 3.699 1 88.69 202 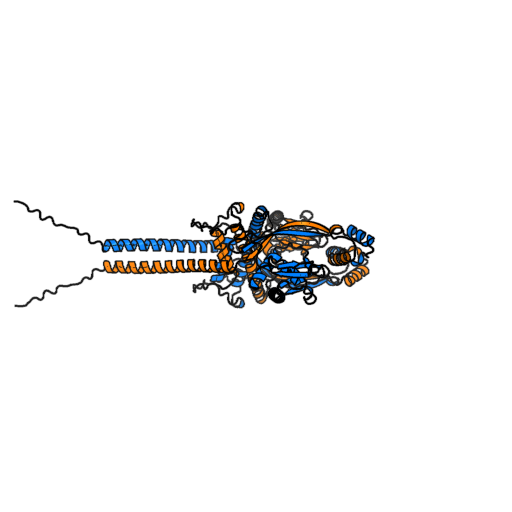TYR B N 1
ATOM 4178 C CA . TYR B 1 202 ? -16.406 13.836 2.652 1 88.69 202 TYR B CA 1
ATOM 4179 C C . TYR B 1 202 ? -16.578 12.68 1.674 1 88.69 202 TYR B C 1
ATOM 4181 O O . TYR B 1 202 ? -15.828 12.578 0.699 1 88.69 202 TYR B O 1
ATOM 4189 N N . GLY B 1 203 ? -17.531 11.797 1.912 1 85.56 203 GLY B N 1
ATOM 4190 C CA . GLY B 1 203 ? -17.734 10.648 1.05 1 85.56 203 GLY B CA 1
ATOM 4191 C C . GLY B 1 203 ? -18.609 9.578 1.679 1 85.56 203 GLY B C 1
ATOM 4192 O O . GLY B 1 203 ? -19.344 9.852 2.635 1 85.56 203 GLY B O 1
ATOM 4193 N N . SER B 1 204 ? -18.516 8.406 1.084 1 83.19 204 SER B N 1
ATOM 4194 C CA . SER B 1 204 ? -19.328 7.293 1.574 1 83.19 204 SER B CA 1
ATOM 4195 C C . SER B 1 204 ? -18.547 5.988 1.57 1 83.19 204 SER B C 1
ATOM 4197 O O . SER B 1 204 ? -17.5 5.883 0.911 1 83.19 204 SER B O 1
ATOM 4199 N N . VAL B 1 205 ? -19.016 5.047 2.396 1 83.62 205 VAL B N 1
ATOM 4200 C CA . VAL B 1 205 ? -18.422 3.719 2.477 1 83.62 205 VAL B CA 1
ATOM 4201 C C . VAL B 1 205 ? -19.5 2.654 2.348 1 83.62 205 VAL B C 1
ATOM 4203 O O . VAL B 1 205 ? -20.688 2.945 2.527 1 83.62 205 VAL B O 1
ATOM 4206 N N . GLN B 1 206 ? -19.031 1.509 1.972 1 79.94 206 GLN B N 1
ATOM 420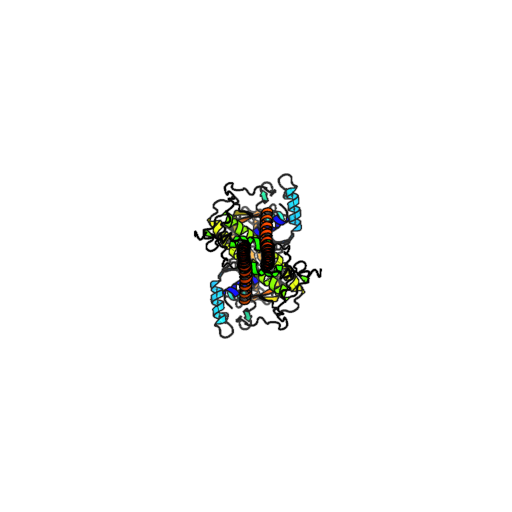7 C CA . GLN B 1 206 ? -20 0.418 1.848 1 79.94 206 GLN B CA 1
ATOM 4208 C C . GLN B 1 206 ? -19.391 -0.909 2.281 1 79.94 206 GLN B C 1
ATOM 4210 O O . GLN B 1 206 ? -18.203 -1.157 2.045 1 79.94 206 GLN B O 1
ATOM 4215 N N . ARG B 1 207 ? -20.219 -1.646 2.959 1 77.56 207 ARG B N 1
ATOM 4216 C CA . ARG B 1 207 ? -19.844 -3.025 3.273 1 77.56 207 ARG B CA 1
ATOM 4217 C C . ARG B 1 207 ? -20.078 -3.938 2.072 1 77.56 207 ARG B C 1
ATOM 4219 O O . ARG B 1 207 ? -21.109 -3.846 1.399 1 77.56 207 ARG B O 1
ATOM 4226 N N . THR B 1 208 ? -19.062 -4.711 1.769 1 69.19 208 THR B N 1
ATOM 4227 C CA . THR B 1 208 ? -19.156 -5.586 0.604 1 69.19 208 THR B CA 1
ATOM 4228 C C . THR B 1 208 ? -18.609 -6.973 0.916 1 69.19 208 THR B C 1
ATOM 4230 O O . THR B 1 208 ? -17.922 -7.156 1.922 1 69.19 208 THR B O 1
ATOM 4233 N N . VAL B 1 209 ? -18.984 -7.863 0.112 1 66.94 209 VAL B N 1
ATOM 4234 C CA . VAL B 1 209 ? -18.562 -9.25 0.288 1 66.94 209 VAL B CA 1
ATOM 4235 C C . VAL B 1 209 ? -17.562 -9.633 -0.81 1 66.94 209 VAL B C 1
ATOM 4237 O O . VAL B 1 209 ? -17.766 -9.281 -1.978 1 66.94 209 VAL B O 1
ATOM 4240 N N . ARG B 1 210 ? -16.484 -10.258 -0.346 1 60.41 210 ARG B N 1
ATOM 4241 C CA . ARG B 1 210 ? -15.5 -10.781 -1.283 1 60.41 210 ARG B CA 1
ATOM 4242 C C . ARG B 1 210 ? -15.422 -12.297 -1.209 1 60.41 210 ARG B C 1
ATOM 4244 O O . ARG B 1 210 ? -15.5 -12.875 -0.123 1 60.41 210 ARG B O 1
ATOM 4251 N N . GLN B 1 211 ? -15.328 -12.914 -2.344 1 62.16 211 GLN B N 1
ATOM 4252 C CA . GLN B 1 211 ? -15.117 -14.352 -2.422 1 62.16 211 GLN B CA 1
ATOM 4253 C C . GLN B 1 211 ? -13.641 -14.68 -2.619 1 62.16 211 GLN B C 1
ATOM 4255 O O . GLN B 1 211 ? -13.023 -14.234 -3.588 1 62.16 211 GLN B O 1
ATOM 4260 N N . ASN B 1 212 ? -13.148 -15.344 -1.645 1 60.44 212 ASN B N 1
ATOM 4261 C CA . ASN B 1 212 ? -11.758 -15.781 -1.727 1 60.44 212 ASN B CA 1
ATOM 4262 C C . ASN B 1 212 ? -11.648 -17.219 -2.201 1 60.44 212 ASN B C 1
ATOM 4264 O O . ASN B 1 212 ? -12.352 -18.094 -1.702 1 60.44 212 ASN B O 1
ATOM 4268 N N . ARG B 1 213 ? -10.797 -17.438 -3.242 1 67.19 213 ARG B N 1
ATOM 4269 C CA . ARG B 1 213 ? -10.594 -18.766 -3.787 1 67.19 213 ARG B CA 1
ATOM 4270 C C . ARG B 1 213 ? -9.195 -19.281 -3.477 1 67.19 213 ARG B C 1
ATOM 4272 O O . ARG B 1 213 ? -8.211 -18.547 -3.607 1 67.19 213 ARG B O 1
ATOM 4279 N N . THR B 1 214 ? -9.219 -20.453 -2.945 1 71.62 214 THR B N 1
ATOM 4280 C CA . THR B 1 214 ? -7.953 -21.141 -2.715 1 71.62 214 THR B CA 1
ATOM 4281 C C . THR B 1 214 ? -7.938 -22.5 -3.422 1 71.62 214 THR B C 1
ATOM 4283 O O . THR B 1 214 ? -8.867 -23.297 -3.277 1 71.62 214 THR B O 1
ATOM 4286 N N . LEU B 1 215 ? -6.836 -22.656 -4.211 1 81.44 215 LEU B N 1
ATOM 4287 C CA . LEU B 1 215 ? -6.727 -23.906 -4.953 1 81.44 215 LEU B CA 1
ATOM 4288 C C . LEU B 1 215 ? -6.605 -25.094 -4.004 1 81.44 215 LEU B C 1
ATOM 4290 O O . LEU B 1 215 ? -5.852 -25.047 -3.029 1 81.44 215 LEU B O 1
ATOM 4294 N N . LYS B 1 216 ? -7.434 -26.062 -4.242 1 86.31 216 LYS B N 1
ATOM 4295 C CA . LYS B 1 216 ? -7.285 -27.312 -3.5 1 86.31 216 LYS B CA 1
ATOM 4296 C C . LYS B 1 216 ? -5.984 -28.016 -3.867 1 86.31 216 LYS B C 1
ATOM 4298 O O . LYS B 1 216 ? -5.246 -27.562 -4.742 1 86.31 216 LYS B O 1
ATOM 4303 N N . ASP B 1 217 ? -5.734 -29.141 -3.182 1 91.88 217 ASP B N 1
ATOM 4304 C CA . ASP B 1 217 ? -4.5 -29.891 -3.398 1 91.88 217 ASP B CA 1
ATOM 4305 C C . ASP B 1 217 ? -4.367 -30.312 -4.859 1 91.88 217 ASP B C 1
ATOM 4307 O O . ASP B 1 217 ? -5.352 -30.719 -5.48 1 91.88 217 ASP B O 1
ATOM 4311 N N . ASP B 1 218 ? -3.172 -30.297 -5.367 1 91 218 ASP B N 1
ATOM 4312 C CA . ASP B 1 218 ? -2.904 -30.594 -6.773 1 91 218 ASP B CA 1
ATOM 4313 C C . ASP B 1 218 ? -3.422 -31.984 -7.152 1 91 218 ASP B C 1
ATOM 4315 O O . ASP B 1 218 ? -4.043 -32.156 -8.203 1 91 218 ASP B O 1
ATOM 4319 N N . ASP B 1 219 ? -3.115 -32.969 -6.344 1 92.62 219 ASP B N 1
ATOM 4320 C CA . ASP B 1 219 ? -3.486 -34.344 -6.645 1 92.62 219 ASP B CA 1
ATOM 4321 C C . ASP B 1 219 ? -5 -34.469 -6.805 1 92.62 219 ASP B C 1
ATOM 4323 O O . ASP B 1 219 ? -5.473 -35.156 -7.711 1 92.62 219 ASP B O 1
ATOM 4327 N N . THR B 1 220 ? -5.656 -33.812 -5.922 1 93.5 220 THR B N 1
ATOM 4328 C CA . THR B 1 220 ? -7.113 -33.844 -5.969 1 93.5 220 THR B CA 1
ATOM 4329 C C . THR B 1 220 ? -7.633 -33.219 -7.262 1 93.5 220 THR B C 1
ATOM 4331 O O . THR B 1 220 ? -8.508 -33.781 -7.918 1 93.5 220 THR B O 1
ATOM 4334 N N . VAL B 1 221 ? -7.117 -32.125 -7.59 1 93.5 221 VAL B N 1
ATOM 4335 C CA . VAL B 1 221 ? -7.539 -31.375 -8.773 1 93.5 221 VAL B CA 1
ATOM 4336 C C . VAL B 1 221 ? -7.234 -32.188 -10.023 1 93.5 221 VAL B C 1
ATOM 4338 O O . VAL B 1 221 ? -8.078 -32.312 -10.922 1 93.5 221 VAL B O 1
ATOM 4341 N N . VAL B 1 222 ? -6.074 -32.75 -10.078 1 94.25 222 VAL B N 1
ATOM 4342 C CA . VAL B 1 222 ? -5.645 -33.531 -11.227 1 94.25 222 VAL B CA 1
ATOM 4343 C C . VAL B 1 222 ? -6.559 -34.75 -11.398 1 94.25 222 VAL B C 1
ATOM 4345 O O . VAL B 1 222 ? -6.957 -35.094 -12.523 1 94.25 222 VAL B O 1
ATOM 4348 N N . GLU B 1 223 ? -6.832 -35.438 -10.344 1 94.94 223 GLU B N 1
ATOM 4349 C CA . GLU B 1 223 ? -7.715 -36.625 -10.398 1 94.94 223 GLU B CA 1
ATOM 4350 C C . GLU B 1 223 ? -9.078 -36.25 -10.977 1 94.94 223 GLU B C 1
ATOM 4352 O O . GLU B 1 223 ? -9.641 -37 -11.781 1 94.94 223 GLU B O 1
ATOM 4357 N N . LEU B 1 224 ? -9.633 -35.125 -10.508 1 94.5 224 LEU B N 1
ATOM 4358 C CA . LEU B 1 224 ? -10.93 -34.656 -10.969 1 94.5 224 LEU B CA 1
ATOM 4359 C C . LEU B 1 224 ? -10.898 -34.344 -12.469 1 94.5 224 LEU B C 1
ATOM 4361 O O . LEU B 1 224 ? -11.836 -34.688 -13.195 1 94.5 224 LEU B O 1
ATOM 4365 N N . LEU B 1 225 ? -9.875 -33.75 -12.891 1 93.88 225 LEU B N 1
ATOM 4366 C CA . LEU B 1 225 ? -9.75 -33.406 -14.297 1 93.88 225 LEU B CA 1
ATOM 4367 C C . LEU B 1 225 ? -9.625 -34.656 -15.172 1 93.88 225 LEU B C 1
ATOM 4369 O O . LEU B 1 225 ? -10.234 -34.719 -16.234 1 93.88 225 LEU B O 1
ATOM 4373 N N . GLU B 1 226 ? -8.828 -35.562 -14.703 1 94.19 226 GLU B N 1
ATOM 4374 C CA . GLU B 1 226 ? -8.68 -36.812 -15.438 1 94.19 226 GLU B CA 1
ATOM 4375 C C . GLU B 1 226 ? -10.023 -37.531 -15.578 1 94.19 226 GLU B C 1
ATOM 4377 O O . GLU B 1 226 ? -10.305 -38.125 -16.625 1 94.19 226 GLU B O 1
ATOM 4382 N N . ALA B 1 227 ? -10.734 -37.531 -14.539 1 93.5 227 ALA B N 1
ATOM 4383 C CA . ALA B 1 227 ? -12.055 -38.188 -14.562 1 93.5 227 ALA B CA 1
ATOM 4384 C C . ALA B 1 227 ? -12.945 -37.531 -15.633 1 93.5 227 ALA B C 1
ATOM 4386 O O . ALA B 1 227 ? -13.82 -38.219 -16.188 1 93.5 227 ALA B O 1
ATOM 4387 N N . GLU B 1 228 ? -12.773 -36.312 -15.938 1 92.56 228 GLU B N 1
ATOM 4388 C CA . GLU B 1 228 ? -13.547 -35.562 -16.938 1 92.56 228 GLU B CA 1
ATOM 4389 C C . GLU B 1 228 ? -12.898 -35.656 -18.312 1 92.56 228 GLU B C 1
ATOM 4391 O O . GLU B 1 228 ? -13.375 -35.062 -19.266 1 92.56 228 GLU B O 1
ATOM 4396 N N . GLY B 1 229 ? -11.719 -36.375 -18.406 1 91.69 229 GLY B N 1
ATOM 4397 C CA . GLY B 1 229 ? -11.062 -36.594 -19.688 1 91.69 229 GLY B CA 1
ATOM 4398 C C . GLY B 1 229 ? -10.07 -35.5 -20.062 1 91.69 229 GLY B C 1
ATOM 4399 O O . GLY B 1 229 ? -9.672 -35.406 -21.219 1 91.69 229 GLY B O 1
ATOM 4400 N N . ILE B 1 230 ? -9.789 -34.656 -19.156 1 92 230 ILE B N 1
ATOM 4401 C CA . ILE B 1 230 ? -8.828 -33.562 -19.422 1 92 230 ILE B CA 1
ATOM 4402 C C . ILE B 1 230 ? -7.426 -34.031 -19.031 1 92 230 ILE B C 1
ATOM 4404 O O . ILE B 1 230 ? -7.227 -34.594 -17.938 1 92 230 ILE B O 1
ATOM 4408 N N . ASP B 1 231 ? -6.469 -33.875 -19.938 1 91.94 231 ASP B N 1
ATOM 4409 C CA . ASP B 1 231 ? -5.07 -34.188 -19.672 1 91.94 231 ASP B CA 1
ATOM 4410 C C . ASP B 1 231 ? -4.496 -33.281 -18.594 1 91.94 231 ASP B C 1
ATOM 4412 O O . ASP B 1 231 ? -4.508 -32.031 -18.75 1 91.94 231 ASP B O 1
ATOM 4416 N N . PRO B 1 232 ? -3.971 -33.812 -17.531 1 89.12 232 PRO B N 1
ATOM 4417 C CA . PRO B 1 232 ? -3.424 -33 -16.438 1 89.12 232 PRO B CA 1
ATOM 4418 C C . PRO B 1 232 ? -2.303 -32.062 -16.906 1 89.12 232 PRO B C 1
ATOM 4420 O O . PRO B 1 232 ? -2.096 -31 -16.328 1 89.12 232 PRO B O 1
ATOM 4423 N N . GLU B 1 233 ? -1.605 -32.406 -17.906 1 87.88 233 GLU B N 1
ATOM 4424 C CA . GLU B 1 233 ? -0.495 -31.609 -18.391 1 87.88 233 GLU B CA 1
ATOM 4425 C C . GLU B 1 233 ? -0.979 -30.25 -18.891 1 87.88 233 GLU B C 1
ATOM 4427 O O . GLU B 1 233 ? -0.218 -29.281 -18.906 1 87.88 233 GLU B O 1
ATOM 4432 N N . ARG B 1 234 ? -2.217 -30.266 -19.203 1 89.12 234 ARG B N 1
ATOM 4433 C CA . ARG B 1 234 ? -2.793 -29.047 -19.766 1 89.12 234 ARG B CA 1
ATOM 4434 C C . ARG B 1 234 ? -2.953 -27.969 -18.688 1 89.12 234 ARG B C 1
ATOM 4436 O O . ARG B 1 234 ? -3.059 -26.781 -19 1 89.12 234 ARG B O 1
ATOM 4443 N N . VAL B 1 235 ? -2.957 -28.422 -17.438 1 90.88 235 VAL B N 1
ATOM 4444 C CA . VAL B 1 235 ? -3.211 -27.438 -16.391 1 90.88 235 VAL B CA 1
ATOM 4445 C C . VAL B 1 235 ? -1.979 -27.312 -15.492 1 90.88 235 VAL B C 1
ATOM 4447 O O . VAL B 1 235 ? -2.037 -26.688 -14.43 1 90.88 235 VAL B O 1
ATOM 4450 N N . MET B 1 236 ? -0.887 -27.891 -15.859 1 92.5 236 MET B N 1
ATOM 4451 C CA . MET B 1 236 ? 0.327 -27.891 -15.047 1 92.5 236 MET B CA 1
ATOM 4452 C C . MET B 1 236 ? 1.312 -26.844 -15.555 1 92.5 236 MET B C 1
ATOM 4454 O O . MET B 1 236 ? 1.368 -26.562 -16.75 1 92.5 236 MET B O 1
ATOM 4458 N N . SER B 1 237 ? 1.96 -26.156 -14.672 1 88.62 237 SER B N 1
ATOM 4459 C CA . SER B 1 237 ? 3.061 -25.25 -14.969 1 88.62 237 SER B CA 1
ATOM 4460 C C . SER B 1 237 ? 4.207 -25.422 -13.984 1 88.62 237 SER B C 1
ATOM 4462 O O . SER B 1 237 ? 4.055 -26.094 -12.953 1 88.62 237 SER B O 1
ATOM 4464 N N . VAL B 1 238 ? 5.34 -24.922 -14.438 1 88.25 238 VAL B N 1
ATOM 4465 C CA . VAL B 1 238 ? 6.496 -25 -13.555 1 88.25 238 VAL B CA 1
ATOM 4466 C C . VAL B 1 238 ? 6.238 -24.172 -12.297 1 88.25 238 VAL B C 1
ATOM 4468 O O . VAL B 1 238 ? 5.828 -23 -12.383 1 88.25 238 VAL B O 1
ATOM 4471 N N . ASP B 1 239 ? 6.375 -24.781 -11.25 1 83.62 239 ASP B N 1
ATOM 4472 C CA . ASP B 1 239 ? 6.27 -24.156 -9.938 1 83.62 239 ASP B CA 1
ATOM 4473 C C . ASP B 1 239 ? 7.617 -23.594 -9.484 1 83.62 239 ASP B C 1
ATOM 4475 O O . ASP B 1 239 ? 8.547 -24.359 -9.219 1 83.62 239 ASP B O 1
ATOM 4479 N N . THR B 1 240 ? 7.664 -22.375 -9.305 1 77 240 THR B N 1
ATOM 4480 C CA . THR B 1 240 ? 8.945 -21.734 -9.047 1 77 240 THR B CA 1
ATOM 4481 C C . THR B 1 240 ? 9.516 -22.203 -7.703 1 77 240 THR B C 1
ATOM 4483 O O . THR B 1 240 ? 10.727 -22.328 -7.547 1 77 240 THR B O 1
ATOM 4486 N N . SER B 1 241 ? 8.656 -22.469 -6.734 1 71.5 241 SER B N 1
ATOM 4487 C CA . SER B 1 241 ? 9.141 -22.938 -5.441 1 71.5 241 SER B CA 1
ATOM 4488 C C . SER B 1 241 ? 9.75 -24.344 -5.559 1 71.5 241 SER B C 1
ATOM 4490 O O . SER B 1 241 ? 10.82 -24.609 -5 1 71.5 241 SER B O 1
ATOM 4492 N N . LYS B 1 242 ? 9.078 -25.125 -6.164 1 78.19 242 LYS B N 1
ATOM 4493 C CA . LYS B 1 242 ? 9.578 -26.484 -6.383 1 78.19 242 LYS B CA 1
ATOM 4494 C C . LYS B 1 242 ? 10.844 -26.469 -7.238 1 78.19 242 LYS B C 1
ATOM 4496 O O . LYS B 1 242 ? 11.758 -27.266 -7.02 1 78.19 242 LYS B O 1
ATOM 4501 N N . LEU B 1 243 ? 10.805 -25.594 -8.211 1 84.5 243 LEU B N 1
ATOM 4502 C CA . LEU B 1 243 ? 11.969 -25.453 -9.078 1 84.5 243 LEU B CA 1
ATOM 4503 C C . LEU B 1 243 ? 13.195 -25.047 -8.273 1 84.5 243 LEU B C 1
ATOM 4505 O O . LEU B 1 243 ? 14.281 -25.609 -8.469 1 84.5 243 LEU B O 1
ATOM 4509 N N . ASP B 1 244 ? 13.102 -24.156 -7.434 1 74.25 244 ASP B N 1
ATOM 4510 C CA . ASP B 1 244 ? 14.211 -23.688 -6.602 1 74.25 244 ASP B CA 1
ATOM 4511 C C . ASP B 1 244 ? 14.773 -24.828 -5.758 1 74.25 244 ASP B C 1
ATOM 4513 O O . ASP B 1 244 ? 15.992 -24.953 -5.598 1 74.25 244 ASP B O 1
ATOM 4517 N N . ASP B 1 245 ? 13.875 -25.641 -5.242 1 78.88 245 ASP B N 1
ATOM 4518 C CA . ASP B 1 245 ? 14.312 -26.812 -4.488 1 78.88 245 ASP B CA 1
ATOM 4519 C C . ASP B 1 245 ? 15.125 -27.75 -5.367 1 78.88 245 ASP B C 1
ATOM 4521 O O . ASP B 1 245 ? 16.141 -28.297 -4.93 1 78.88 245 ASP B O 1
ATOM 4525 N N . ALA B 1 246 ? 14.617 -27.906 -6.523 1 84.94 246 ALA B N 1
ATOM 4526 C CA . ALA B 1 246 ? 15.297 -28.797 -7.465 1 84.94 246 ALA B CA 1
ATOM 4527 C C . ALA B 1 246 ? 16.672 -28.25 -7.836 1 84.94 246 ALA B C 1
ATOM 4529 O O . ALA B 1 246 ? 17.625 -29.016 -8.008 1 84.94 246 ALA B O 1
ATOM 4530 N N . LEU B 1 247 ? 16.781 -26.922 -7.934 1 82.06 247 LEU B N 1
ATOM 4531 C CA . LEU B 1 247 ? 18.031 -26.297 -8.336 1 82.06 247 LEU B CA 1
ATOM 4532 C C . LEU B 1 247 ? 19.109 -26.531 -7.281 1 82.06 247 LEU B C 1
ATOM 4534 O O . LEU B 1 247 ? 20.312 -26.547 -7.605 1 82.06 247 LEU B O 1
ATOM 4538 N N . GLU B 1 248 ? 18.688 -26.766 -6.105 1 78.38 248 GLU B N 1
ATOM 4539 C CA . GLU B 1 248 ? 19.641 -26.984 -5.02 1 78.38 248 GLU B CA 1
ATOM 4540 C C . GLU B 1 248 ? 20.391 -28.297 -5.188 1 78.38 248 GLU B C 1
ATOM 4542 O O . GLU B 1 248 ? 21.5 -28.469 -4.668 1 78.38 248 GLU B O 1
ATOM 4547 N N . VAL B 1 249 ? 19.828 -29.156 -5.898 1 82.06 249 VAL B N 1
ATOM 4548 C CA . VAL B 1 249 ? 20.422 -30.484 -6.008 1 82.06 249 VAL B CA 1
ATOM 4549 C C . VAL B 1 249 ? 20.938 -30.703 -7.43 1 82.06 249 VAL B C 1
ATOM 4551 O O . VAL B 1 249 ? 21.219 -31.844 -7.828 1 82.06 249 VAL B O 1
ATOM 4554 N N . THR B 1 250 ? 20.969 -29.734 -8.242 1 85 250 THR B N 1
ATOM 4555 C CA . THR B 1 250 ? 21.453 -29.828 -9.617 1 85 250 THR B CA 1
ATOM 4556 C C . THR B 1 250 ? 22.625 -28.891 -9.844 1 85 250 THR B C 1
ATOM 4558 O O . THR B 1 250 ? 22.969 -28.078 -8.969 1 85 250 THR B O 1
ATOM 4561 N N . SER B 1 251 ? 23.234 -29.047 -11.008 1 85.81 251 SER B N 1
ATOM 4562 C CA . SER B 1 251 ? 24.344 -28.172 -11.383 1 85.81 251 SER B CA 1
ATOM 4563 C C . SER B 1 251 ? 23.844 -26.953 -12.133 1 85.81 251 SER B C 1
ATOM 4565 O O . SER B 1 251 ? 24.625 -26.047 -12.453 1 85.81 251 SER B O 1
ATOM 4567 N N . LEU B 1 252 ? 22.516 -26.859 -12.273 1 89.25 252 LEU B N 1
ATOM 4568 C CA . LEU B 1 252 ? 21.938 -25.734 -12.992 1 89.25 252 LEU B CA 1
ATOM 4569 C C . LEU B 1 252 ? 22 -24.469 -12.156 1 89.25 252 LEU B C 1
ATOM 4571 O O . LEU B 1 252 ? 21.797 -24.5 -10.945 1 89.25 252 LEU B O 1
ATOM 4575 N N . SER B 1 253 ? 22.406 -23.422 -12.812 1 86.31 253 SER B N 1
ATOM 4576 C CA . SER B 1 253 ? 22.375 -22.125 -12.156 1 86.31 253 SER B CA 1
ATOM 4577 C C . SER B 1 253 ? 21 -21.469 -12.289 1 86.31 253 SER B C 1
ATOM 4579 O O . SER B 1 253 ? 20.203 -21.859 -13.133 1 86.31 253 SER B O 1
ATOM 4581 N N . GLU B 1 254 ? 20.734 -20.438 -11.5 1 83.69 254 GLU B N 1
ATOM 4582 C CA . GLU B 1 254 ? 19.484 -19.703 -11.555 1 83.69 254 GLU B CA 1
ATOM 4583 C C . GLU B 1 254 ? 19.297 -19.016 -12.914 1 83.69 254 GLU B C 1
ATOM 4585 O O . GLU B 1 254 ? 18.188 -18.922 -13.422 1 83.69 254 GLU B O 1
ATOM 4590 N N . SER B 1 255 ? 20.359 -18.625 -13.461 1 86.06 255 SER B N 1
ATOM 4591 C CA . SER B 1 255 ? 20.281 -17.891 -14.727 1 86.06 255 SER B CA 1
ATOM 4592 C C . SER B 1 255 ? 19.891 -18.828 -15.875 1 86.06 255 SER B C 1
ATOM 4594 O O . SER B 1 255 ? 19.5 -18.359 -16.953 1 86.06 255 SER B O 1
ATOM 4596 N N . ASP B 1 256 ? 20 -20.109 -15.719 1 91.88 256 ASP B N 1
ATOM 4597 C CA . ASP B 1 256 ? 19.594 -21.078 -16.734 1 91.88 256 ASP B CA 1
ATOM 4598 C C . ASP B 1 256 ? 18.078 -21.172 -16.828 1 91.88 256 ASP B C 1
ATOM 4600 O O . ASP B 1 256 ? 17.531 -21.453 -17.906 1 91.88 256 ASP B O 1
ATOM 4604 N N . VAL B 1 257 ? 17.484 -20.844 -15.68 1 90.44 257 VAL B N 1
ATOM 4605 C CA . VAL B 1 257 ? 16.047 -21.125 -15.641 1 90.44 257 VAL B CA 1
ATOM 4606 C C . VAL B 1 257 ? 15.273 -19.828 -15.422 1 90.44 257 VAL B C 1
ATOM 4608 O O . VAL B 1 257 ? 14.062 -19.781 -15.648 1 90.44 257 VAL B O 1
ATOM 4611 N N . TYR B 1 258 ? 15.914 -18.812 -14.953 1 81.94 258 TYR B N 1
ATOM 4612 C CA . TYR B 1 258 ? 15.289 -17.516 -14.758 1 81.94 258 TYR B CA 1
ATOM 4613 C C . TYR B 1 258 ? 15.977 -16.453 -15.609 1 81.94 258 TYR B C 1
ATOM 4615 O O . TYR B 1 258 ? 17.188 -16.484 -15.797 1 81.94 258 TYR B O 1
ATOM 4623 N N . ASP B 1 259 ? 15.156 -15.516 -16.141 1 82.31 259 ASP B N 1
ATOM 4624 C CA . ASP B 1 259 ? 15.695 -14.242 -16.594 1 82.31 259 ASP B CA 1
ATOM 4625 C C . ASP B 1 259 ? 15.906 -13.281 -15.43 1 82.31 259 ASP B C 1
ATOM 4627 O O . ASP B 1 259 ? 14.961 -12.938 -14.719 1 82.31 259 ASP B O 1
ATOM 4631 N N . ILE B 1 260 ? 17.094 -12.922 -15.188 1 74.19 260 ILE B N 1
ATOM 4632 C CA . ILE B 1 260 ? 17.438 -12.086 -14.047 1 74.19 260 ILE B CA 1
ATOM 4633 C C . ILE B 1 260 ? 17.766 -10.672 -14.516 1 74.19 260 ILE B C 1
ATOM 4635 O O . ILE B 1 260 ? 18.609 -10.477 -15.383 1 74.19 260 ILE B O 1
ATOM 4639 N N . GLU B 1 261 ? 16.984 -9.742 -14.086 1 67.81 261 GLU B N 1
ATOM 4640 C CA . GLU B 1 261 ? 17.219 -8.328 -14.375 1 67.81 261 GLU B CA 1
ATOM 4641 C C . GLU B 1 261 ? 17.469 -7.535 -13.094 1 67.81 261 GLU B C 1
ATOM 4643 O O . GLU B 1 261 ? 16.844 -7.805 -12.062 1 67.81 261 GLU B O 1
ATOM 4648 N N . GLU B 1 262 ? 18.438 -6.625 -13.172 1 71.31 262 GLU B N 1
ATOM 4649 C CA . GLU B 1 262 ? 18.734 -5.785 -12.016 1 71.31 262 GLU B CA 1
ATOM 4650 C C . GLU B 1 262 ? 18.094 -4.406 -12.164 1 71.31 262 GLU B C 1
ATOM 4652 O O . GLU B 1 262 ? 18.078 -3.84 -13.258 1 71.31 262 GLU B O 1
ATOM 4657 N N . SER B 1 263 ? 17.422 -3.992 -11.109 1 66.94 263 SER B N 1
ATOM 4658 C CA . SER B 1 263 ? 16.875 -2.643 -11.078 1 66.94 263 SER B CA 1
ATOM 4659 C C . SER B 1 263 ? 17.328 -1.891 -9.836 1 66.94 263 SER B C 1
ATOM 4661 O O . SER B 1 263 ? 17.609 -2.502 -8.797 1 66.94 263 SER B O 1
ATOM 4663 N N . GLU B 1 264 ? 17.547 -0.613 -10.062 1 73.62 264 GLU B N 1
ATOM 4664 C CA . GLU B 1 264 ? 17.953 0.23 -8.938 1 73.62 264 GLU B CA 1
ATOM 4665 C C . GLU B 1 264 ? 16.75 0.995 -8.375 1 73.62 264 GLU B C 1
ATOM 4667 O O . GLU B 1 264 ? 15.836 1.356 -9.117 1 73.62 264 GLU B O 1
ATOM 4672 N N . TYR B 1 265 ? 16.719 1.179 -7.012 1 74.12 265 TYR B N 1
ATOM 4673 C CA . TYR B 1 265 ? 15.656 1.963 -6.402 1 74.12 265 TYR B CA 1
ATOM 4674 C C . TYR B 1 265 ? 16.141 2.627 -5.117 1 74.12 265 TYR B C 1
ATOM 4676 O O . TYR B 1 265 ? 17.219 2.311 -4.613 1 74.12 265 TYR B O 1
ATOM 4684 N N . VAL B 1 266 ? 15.422 3.648 -4.715 1 79.38 266 VAL B N 1
ATOM 4685 C CA . VAL B 1 266 ? 15.719 4.359 -3.477 1 79.38 266 VAL B CA 1
ATOM 4686 C C . VAL B 1 266 ? 14.859 3.803 -2.346 1 79.38 266 VAL B C 1
ATOM 4688 O O . VAL B 1 266 ? 13.664 3.545 -2.531 1 79.38 266 VAL B O 1
ATOM 4691 N N . ARG B 1 267 ? 15.445 3.52 -1.196 1 77.69 267 ARG B N 1
ATOM 4692 C CA . ARG B 1 267 ? 14.703 3.031 -0.036 1 77.69 267 ARG B CA 1
ATOM 4693 C C . ARG B 1 267 ? 15.023 3.859 1.204 1 77.69 267 ARG B C 1
ATOM 4695 O O . ARG B 1 267 ? 16.078 4.496 1.277 1 77.69 267 ARG B O 1
ATOM 4702 N N . LYS B 1 268 ? 14.117 3.902 2.133 1 79.75 268 LYS B N 1
ATOM 4703 C CA . LYS B 1 268 ? 14.32 4.539 3.43 1 79.75 268 LYS B CA 1
ATOM 4704 C C . LYS B 1 268 ? 15.297 3.734 4.285 1 79.75 268 LYS B C 1
ATOM 4706 O O . LYS B 1 268 ? 15.086 2.547 4.535 1 79.75 268 LYS B O 1
ATOM 4711 N N . ALA B 1 269 ? 16.359 4.348 4.688 1 71.31 269 ALA B N 1
ATOM 4712 C CA . ALA B 1 269 ? 17.422 3.643 5.414 1 71.31 269 ALA B CA 1
ATOM 4713 C C . ALA B 1 269 ? 17.219 3.775 6.922 1 71.31 269 ALA B C 1
ATOM 4715 O O . ALA B 1 269 ? 17.469 2.828 7.672 1 71.31 269 ALA B O 1
ATOM 4716 N N . ASP B 1 270 ? 16.844 5.043 7.316 1 73.12 270 ASP B N 1
ATOM 4717 C CA . ASP B 1 270 ? 16.688 5.312 8.742 1 73.12 270 ASP B CA 1
ATOM 4718 C C . ASP B 1 270 ? 15.703 6.461 8.969 1 73.12 270 ASP B C 1
ATOM 4720 O O . ASP B 1 270 ? 15.344 7.176 8.031 1 73.12 270 ASP B O 1
ATOM 4724 N N . VAL B 1 271 ? 15.18 6.449 10.281 1 75.94 271 VAL B N 1
ATOM 4725 C CA . VAL B 1 271 ? 14.312 7.547 10.695 1 75.94 271 VAL B CA 1
ATOM 4726 C C . VAL B 1 271 ? 14.844 8.148 12 1 75.94 271 VAL B C 1
ATOM 4728 O O . VAL B 1 271 ? 15.258 7.422 12.906 1 75.94 271 VAL B O 1
ATOM 4731 N N . ASP B 1 272 ? 14.883 9.406 12.023 1 79.56 272 ASP B N 1
ATOM 4732 C CA . ASP B 1 272 ? 15.281 10.109 13.234 1 79.56 272 ASP B CA 1
ATOM 4733 C C . ASP B 1 272 ? 14.062 10.594 14.023 1 79.56 272 ASP B C 1
ATOM 4735 O O . ASP B 1 272 ? 13.648 11.75 13.891 1 79.56 272 ASP B O 1
ATOM 4739 N N . GLU B 1 273 ? 13.578 9.789 14.914 1 80.62 273 GLU B N 1
ATOM 4740 C CA . GLU B 1 273 ? 12.359 10.078 15.664 1 80.62 273 GLU B CA 1
ATOM 4741 C C . GLU B 1 273 ? 12.578 11.234 16.641 1 80.62 273 GLU B C 1
ATOM 4743 O O . GLU B 1 273 ? 11.656 12.023 16.891 1 80.62 273 GLU B O 1
ATOM 4748 N N . GLU B 1 274 ? 13.711 11.258 17.156 1 80.06 274 GLU B N 1
ATOM 4749 C CA . GLU B 1 274 ? 14.008 12.32 18.109 1 80.06 274 GLU B CA 1
ATOM 4750 C C . GLU B 1 274 ? 13.938 13.695 17.453 1 80.06 274 GLU B C 1
ATOM 4752 O O . GLU B 1 274 ? 13.375 14.633 18.016 1 80.06 274 GLU B O 1
ATOM 4757 N N . MET B 1 275 ? 14.5 13.742 16.328 1 82.25 275 MET B N 1
ATOM 4758 C CA . MET B 1 275 ? 14.453 15.008 15.594 1 82.25 275 MET B CA 1
ATOM 4759 C C . MET B 1 275 ? 13.023 15.367 15.219 1 82.25 275 MET B C 1
ATOM 4761 O O . MET B 1 275 ? 12.641 16.547 15.25 1 82.25 275 MET B O 1
ATOM 4765 N N . LYS B 1 276 ? 12.266 14.383 14.789 1 85.12 276 LYS B N 1
ATOM 4766 C CA . LYS B 1 276 ? 10.859 14.617 14.461 1 85.12 276 LYS B CA 1
ATOM 4767 C C . LYS B 1 276 ? 10.102 15.18 15.664 1 85.12 276 LYS B C 1
ATOM 4769 O O . LYS B 1 276 ? 9.328 16.125 15.531 1 85.12 276 LYS B O 1
ATOM 4774 N N . GLU B 1 277 ? 10.367 14.578 16.797 1 82.5 277 GLU B N 1
ATOM 4775 C CA . GLU B 1 277 ? 9.688 15 18.016 1 82.5 277 GLU B CA 1
ATOM 4776 C C . GLU B 1 277 ? 10.086 16.422 18.406 1 82.5 277 GLU B C 1
ATOM 4778 O O . GLU B 1 277 ? 9.242 17.219 18.828 1 82.5 277 GLU B O 1
ATOM 4783 N N . THR B 1 278 ? 11.305 16.688 18.266 1 79.88 278 THR B N 1
ATOM 4784 C CA . THR B 1 278 ? 11.789 18.016 18.594 1 79.88 278 THR B CA 1
ATOM 4785 C C . THR B 1 278 ? 11.148 19.062 17.688 1 79.88 278 THR B C 1
ATOM 4787 O O . THR B 1 278 ? 10.68 20.109 18.156 1 79.88 278 THR B O 1
ATOM 4790 N N . ARG B 1 279 ? 11.156 18.703 16.438 1 83.06 279 ARG B N 1
ATOM 4791 C CA . ARG B 1 279 ? 10.539 19.625 15.484 1 83.06 279 ARG B CA 1
ATOM 4792 C C . ARG B 1 279 ? 9.047 19.766 15.75 1 83.06 279 ARG B C 1
ATOM 4794 O O . ARG B 1 279 ? 8.492 20.859 15.633 1 83.06 279 ARG B O 1
ATOM 4801 N N . LEU B 1 280 ? 8.422 18.719 16.047 1 83.31 280 LEU B N 1
ATOM 4802 C CA . LEU B 1 280 ? 6.988 18.75 16.328 1 83.31 280 LEU B CA 1
ATOM 4803 C C . LEU B 1 280 ? 6.691 19.609 17.547 1 83.31 280 LEU B C 1
ATOM 4805 O O . LEU B 1 280 ? 5.734 20.391 17.531 1 83.31 280 LEU B O 1
ATOM 4809 N N . GLN B 1 281 ? 7.492 19.469 18.594 1 78.25 281 GLN B N 1
ATOM 4810 C CA . GLN B 1 281 ? 7.328 20.297 19.781 1 78.25 281 GLN B CA 1
ATOM 4811 C C . GLN B 1 281 ? 7.535 21.766 19.453 1 78.25 281 GLN B C 1
ATOM 4813 O O . GLN B 1 281 ? 6.82 22.625 19.969 1 78.25 281 GLN B O 1
ATOM 4818 N N . GLY B 1 282 ? 8.508 21.938 18.656 1 71.06 282 GLY B N 1
ATOM 4819 C CA . GLY B 1 282 ? 8.711 23.297 18.203 1 71.06 282 GLY B CA 1
ATOM 4820 C C . GLY B 1 282 ? 7.508 23.875 17.5 1 71.06 282 GLY B C 1
ATOM 4821 O O . GLY B 1 282 ? 7.145 25.031 17.719 1 71.06 282 GLY B O 1
ATOM 4822 N N . LEU B 1 283 ? 6.887 23.109 16.641 1 73.56 283 LEU B N 1
ATOM 4823 C CA . LEU B 1 283 ? 5.703 23.547 15.906 1 73.56 283 LEU B CA 1
ATOM 4824 C C . LEU B 1 283 ? 4.531 23.781 16.859 1 73.56 283 LEU B C 1
ATOM 4826 O O . LEU B 1 283 ? 3.797 24.766 16.703 1 73.56 283 LEU B O 1
ATOM 4830 N N . LYS B 1 284 ? 4.426 22.938 17.781 1 69.38 284 LYS B N 1
ATOM 4831 C CA . LYS B 1 284 ? 3.369 23.078 18.781 1 69.38 284 LYS B CA 1
ATOM 4832 C C . LYS B 1 284 ? 3.564 24.359 19.594 1 69.38 284 LYS B C 1
ATOM 4834 O O . LYS B 1 284 ? 2.602 25.078 19.891 1 69.38 284 LYS B O 1
ATOM 4839 N N . ASP B 1 285 ? 4.773 24.578 19.969 1 64.38 285 ASP B N 1
ATOM 4840 C CA . ASP B 1 285 ? 5.098 25.781 20.734 1 64.38 285 ASP B CA 1
ATOM 4841 C C . ASP B 1 285 ? 4.801 27.047 19.922 1 64.38 285 ASP B C 1
ATOM 4843 O O . ASP B 1 285 ? 4.312 28.031 20.469 1 64.38 285 ASP B O 1
ATOM 4847 N N . GLN B 1 286 ? 5.098 26.938 18.672 1 62.09 286 GLN B N 1
ATOM 4848 C CA . GLN B 1 286 ? 4.824 28.062 17.781 1 62.09 286 GLN B CA 1
ATOM 4849 C C . GLN B 1 286 ? 3.326 28.312 17.672 1 62.09 286 GLN B C 1
ATOM 4851 O O . GLN B 1 286 ? 2.883 29.469 17.672 1 62.09 286 GLN B O 1
ATOM 4856 N N . LEU B 1 287 ? 2.572 27.297 17.609 1 61.41 287 LEU B N 1
ATOM 4857 C CA . LEU B 1 287 ? 1.123 27.422 17.5 1 61.41 287 LEU B CA 1
ATOM 4858 C C . LEU B 1 287 ? 0.523 27.922 18.812 1 61.41 287 LEU B C 1
ATOM 4860 O O . LEU B 1 287 ? -0.382 28.766 18.797 1 61.41 287 LEU B O 1
ATOM 4864 N N . ALA B 1 288 ? 1.021 27.375 19.875 1 58.41 288 ALA B N 1
ATOM 4865 C CA . ALA B 1 288 ? 0.578 27.828 21.188 1 58.41 288 ALA B CA 1
ATOM 4866 C C . ALA B 1 288 ? 0.956 29.297 21.422 1 58.41 288 ALA B C 1
ATOM 4868 O O . ALA B 1 288 ? 0.174 30.062 22 1 58.41 288 ALA B O 1
ATOM 4869 N N . GLY B 1 289 ? 2.166 29.547 21.031 1 54.59 289 GLY B N 1
ATOM 4870 C CA . GLY B 1 289 ? 2.598 30.922 21.156 1 54.59 289 GLY B CA 1
ATOM 4871 C C . GLY B 1 289 ? 1.768 31.891 20.328 1 54.59 289 GLY B C 1
ATOM 4872 O O . GLY B 1 289 ? 1.433 32.969 20.797 1 54.59 289 GLY B O 1
ATOM 4873 N N . ALA B 1 290 ? 1.433 31.469 19.172 1 54.81 290 ALA B N 1
ATOM 4874 C CA . ALA B 1 290 ? 0.602 32.312 18.312 1 54.81 290 ALA B CA 1
ATOM 4875 C C . ALA B 1 290 ? -0.778 32.531 18.922 1 54.81 290 ALA B C 1
ATOM 4877 O O . ALA B 1 290 ? -1.32 33.625 18.859 1 54.81 290 ALA B O 1
ATOM 4878 N N . ASP B 1 291 ? -1.312 31.516 19.562 1 54.09 291 ASP B N 1
ATOM 4879 C CA . ASP B 1 291 ? -2.592 31.625 20.25 1 54.09 291 ASP B CA 1
ATOM 4880 C C . ASP B 1 291 ? -2.49 32.562 21.453 1 54.09 291 ASP B C 1
ATOM 4882 O O . ASP B 1 291 ? -3.385 33.375 21.688 1 54.09 291 ASP B O 1
ATOM 4886 N N . GLU B 1 292 ? -1.407 32.281 22.141 1 55.03 292 GLU B N 1
ATOM 4887 C CA . GLU B 1 292 ? -1.186 33.156 23.297 1 55.03 292 GLU B CA 1
ATOM 4888 C C . GLU B 1 292 ? -0.981 34.594 22.891 1 55.03 292 GLU B C 1
ATOM 4890 O O . GLU B 1 292 ? -1.513 35.5 23.531 1 55.03 292 GLU B O 1
ATOM 4895 N N . ASP B 1 293 ? -0.172 34.688 21.875 1 53.66 293 ASP B N 1
ATOM 4896 C CA . ASP B 1 293 ? 0.072 36.031 21.391 1 53.66 293 ASP B CA 1
ATOM 4897 C C . ASP B 1 293 ? -1.23 36.719 20.969 1 53.66 293 ASP B C 1
ATOM 4899 O O . ASP B 1 293 ? -1.454 37.906 21.266 1 53.66 293 ASP B O 1
ATOM 4903 N N . THR B 1 294 ? -2.047 35.906 20.344 1 55.34 294 THR B N 1
ATOM 4904 C CA . THR B 1 294 ? -3.334 36.469 19.953 1 55.34 294 THR B CA 1
ATOM 4905 C C . THR B 1 294 ? -4.18 36.812 21.172 1 55.34 294 THR B C 1
ATOM 4907 O O . THR B 1 294 ? -4.809 37.875 21.219 1 55.34 294 THR B O 1
ATOM 4910 N N . THR B 1 295 ? -4.16 35.906 22.078 1 56.06 295 THR B N 1
ATOM 4911 C CA . THR B 1 295 ? -4.895 36.156 23.312 1 56.06 295 THR B CA 1
ATOM 4912 C C . THR B 1 295 ? -4.289 37.344 24.047 1 56.06 295 THR B C 1
ATOM 4914 O O . THR B 1 295 ? -5.016 38.188 24.594 1 56.06 295 THR B O 1
ATOM 4917 N N . GLU B 1 296 ? -2.939 37.312 24.094 1 55.09 296 GLU B N 1
ATOM 4918 C CA . GLU B 1 296 ? -2.266 38.406 24.75 1 55.09 296 GLU B CA 1
ATOM 4919 C C . GLU B 1 296 ? -2.508 39.719 24.016 1 55.09 296 GLU B C 1
ATOM 4921 O O . GLU B 1 296 ? -2.73 40.75 24.656 1 55.09 296 GLU B O 1
ATOM 4926 N N . LEU B 1 297 ? -2.479 39.75 22.812 1 51.03 297 LEU B N 1
ATOM 4927 C CA . LEU B 1 297 ? -2.754 40.938 22.031 1 51.03 297 LEU B CA 1
ATOM 4928 C C . LEU B 1 297 ? -4.18 41.438 22.266 1 51.03 297 LEU B C 1
ATOM 4930 O O . LEU B 1 297 ? -4.418 42.625 22.391 1 51.03 297 LEU B O 1
ATOM 4934 N N . GLN B 1 298 ? -5.02 40.531 22.406 1 55.72 298 GLN B N 1
ATOM 4935 C CA . GLN B 1 298 ? -6.398 40.875 22.734 1 55.72 298 GLN B CA 1
ATOM 4936 C C . GLN B 1 298 ? -6.496 41.469 24.141 1 55.72 298 GLN B C 1
ATOM 4938 O O . GLN B 1 298 ? -7.207 42.469 24.344 1 55.72 298 GLN B O 1
ATOM 4943 N N . ALA B 1 299 ? -5.797 40.875 25 1 60.56 299 ALA B N 1
ATOM 4944 C CA . ALA B 1 299 ? -5.789 41.406 26.359 1 60.56 299 ALA B CA 1
ATOM 4945 C C . ALA B 1 299 ? -5.148 42.781 26.406 1 60.56 299 ALA B C 1
ATOM 4947 O O . ALA B 1 299 ? -5.637 43.688 27.094 1 60.56 299 ALA B O 1
ATOM 4948 N N . GLU B 1 300 ? -4.031 42.969 25.719 1 59.16 300 GLU B N 1
ATOM 4949 C CA . GLU B 1 300 ? -3.363 44.25 25.641 1 59.16 300 GLU B CA 1
ATOM 4950 C C . GLU B 1 300 ? -4.27 45.312 25.031 1 59.16 300 GLU B C 1
ATOM 4952 O O . GLU B 1 300 ? -4.305 46.469 25.484 1 59.16 300 GLU B O 1
ATOM 4957 N N . ILE B 1 301 ? -4.98 45 24.172 1 55.81 301 ILE B N 1
ATOM 4958 C CA . ILE B 1 301 ? -5.949 45.906 23.562 1 55.81 301 ILE B CA 1
ATOM 4959 C C . ILE B 1 301 ? -6.996 46.312 24.594 1 55.81 301 ILE B C 1
ATOM 4961 O O . ILE B 1 301 ? -7.332 47.469 24.734 1 55.81 301 ILE B O 1
ATOM 4965 N N . GLU B 1 302 ? -7.434 45.312 25.281 1 62.78 302 GLU B N 1
ATOM 4966 C CA . GLU B 1 302 ? -8.414 45.594 26.328 1 62.78 302 GLU B CA 1
ATOM 4967 C C . GLU B 1 302 ? -7.836 46.531 27.375 1 62.78 302 GLU B C 1
ATOM 4969 O O . GLU B 1 302 ? -8.516 47.469 27.828 1 62.78 302 GLU B O 1
ATOM 4974 N N . GLU B 1 303 ? -6.613 46.312 27.719 1 63.78 303 GLU B N 1
ATOM 4975 C CA . GLU B 1 303 ? -5.949 47.188 28.703 1 63.78 303 GLU B CA 1
ATOM 4976 C C . GLU B 1 303 ? -5.75 48.594 28.141 1 63.78 303 GLU B C 1
ATOM 4978 O O . GLU B 1 303 ? -5.977 49.562 28.859 1 63.78 303 GLU B O 1
ATOM 4983 N N . LEU B 1 304 ? -5.387 48.719 26.953 1 60.22 304 LEU B N 1
ATOM 4984 C CA . LEU B 1 304 ? -5.184 50.031 26.328 1 60.22 304 LEU B CA 1
ATOM 4985 C C . LEU B 1 304 ? -6.504 50.781 26.188 1 60.22 304 LEU B C 1
ATOM 4987 O O . LEU B 1 304 ? -6.562 51.969 26.406 1 60.22 304 LEU B O 1
ATOM 4991 N N . GLU B 1 305 ? -7.469 50 25.969 1 62.19 305 GLU B N 1
ATOM 4992 C CA . GLU B 1 305 ? -8.805 50.562 25.906 1 62.19 305 GLU B CA 1
ATOM 4993 C C . GLU B 1 305 ? -9.242 51.062 27.281 1 62.19 305 GLU B C 1
ATOM 4995 O O . GLU B 1 305 ? -9.844 52.156 27.391 1 62.19 305 GLU B O 1
ATOM 5000 N N . GLN B 1 306 ? -8.969 50.406 28.25 1 63.66 306 GLN B N 1
ATOM 5001 C CA . GLN B 1 306 ? -9.258 50.844 29.609 1 63.66 306 GLN B CA 1
ATOM 5002 C C . GLN B 1 306 ? -8.453 52.094 29.984 1 63.66 306 GLN B C 1
ATOM 5004 O O . GLN B 1 306 ? -8.977 53 30.609 1 63.66 306 GLN B O 1
ATOM 5009 N N . ARG B 1 307 ? -7.242 52.125 29.578 1 59.72 307 ARG B N 1
ATOM 5010 C CA . ARG B 1 307 ? -6.375 53.25 29.844 1 59.72 307 ARG B CA 1
ATOM 5011 C C . ARG B 1 307 ? -6.879 54.5 29.125 1 59.72 307 ARG B C 1
ATOM 5013 O O . ARG B 1 307 ? -6.879 55.594 29.688 1 59.72 307 ARG B O 1
ATOM 5020 N N . ILE B 1 308 ? -7.34 54.375 27.984 1 55.5 308 ILE B N 1
ATOM 5021 C CA . ILE B 1 308 ? -7.926 55.469 27.219 1 55.5 308 ILE B CA 1
ATOM 5022 C C . ILE B 1 308 ? -9.195 55.938 27.906 1 55.5 308 ILE B C 1
ATOM 5024 O O . ILE B 1 308 ? -9.406 57.156 28.047 1 55.5 308 ILE B O 1
ATOM 5028 N N . THR B 1 309 ? -9.945 55.062 28.391 1 62.47 309 THR B N 1
ATOM 5029 C CA . THR B 1 309 ? -11.156 55.438 29.125 1 62.47 309 THR B CA 1
ATOM 5030 C C . THR B 1 309 ? -10.812 56.188 30.391 1 62.47 309 THR B C 1
ATOM 5032 O O . THR B 1 309 ? -11.461 57.188 30.719 1 62.47 309 THR B O 1
ATOM 5035 N N . GLU B 1 310 ? -9.836 55.812 31.062 1 59.81 310 GLU B N 1
ATOM 5036 C CA . GLU B 1 310 ? -9.414 56.469 32.281 1 59.81 310 GLU B CA 1
ATOM 5037 C C . GLU B 1 310 ? -8.859 57.875 32 1 59.81 310 GLU B C 1
ATOM 5039 O O . GLU B 1 310 ? -9.102 58.812 32.75 1 59.81 310 GLU B O 1
ATOM 5044 N N . LEU B 1 311 ? -8.195 57.969 30.969 1 52.97 311 LEU B N 1
ATOM 5045 C CA . LEU B 1 311 ? -7.613 59.25 30.594 1 52.97 311 LEU B CA 1
ATOM 5046 C C . LEU B 1 311 ? -8.688 60.219 30.078 1 52.97 311 LEU B C 1
ATOM 5048 O O . LEU B 1 311 ? -8.555 61.438 30.203 1 52.97 311 LEU B O 1
ATOM 5052 N N . THR B 1 312 ? -9.773 59.75 29.625 1 56.34 312 THR B N 1
ATOM 5053 C CA . THR B 1 312 ? -10.828 60.562 29.047 1 56.34 312 THR B CA 1
ATOM 5054 C C . THR B 1 312 ? -11.992 60.719 30.031 1 56.34 312 THR B C 1
ATOM 5056 O O . THR B 1 312 ? -12.891 61.531 29.812 1 56.34 312 THR B O 1
ATOM 5059 N N . SER B 1 313 ? -12.148 59.969 31.062 1 49.69 313 SER B N 1
ATOM 5060 C CA . SER B 1 313 ? -13.164 60.125 32.094 1 49.69 313 SER B CA 1
ATOM 5061 C C . SER B 1 313 ? -12.898 61.344 32.969 1 49.69 313 SER B C 1
ATOM 5063 O O . SER B 1 313 ? -11.906 61.375 33.688 1 49.69 313 SER B O 1
ATOM 5065 N N . PHE B 1 314 ? -13.172 62.562 32.5 1 46.03 314 PHE B N 1
ATOM 5066 C CA . PHE B 1 314 ? -13.289 63.75 33.312 1 46.03 314 PHE B CA 1
ATOM 5067 C C . PHE B 1 314 ? -14.148 63.5 34.562 1 46.03 314 PHE B C 1
ATOM 5069 O O . PHE B 1 314 ? -15.305 63.094 34.438 1 46.03 314 PHE B O 1
ATOM 5076 N N . ASP B 1 315 ? -13.68 63.156 35.594 1 42.22 315 ASP B N 1
ATOM 5077 C CA . ASP B 1 315 ? -14.406 63.312 36.844 1 42.22 315 ASP B CA 1
ATOM 5078 C C . ASP B 1 315 ? -15.023 64.75 36.938 1 42.22 315 ASP B C 1
ATOM 5080 O O . ASP B 1 315 ? -14.328 65.75 36.75 1 42.22 315 ASP B O 1
ATOM 5084 N N . SER B 1 316 ? -16.312 65 36.656 1 39.81 316 SER B N 1
ATOM 5085 C CA . SER B 1 316 ? -17.078 66.125 37.156 1 39.81 316 SER B CA 1
ATOM 5086 C C . SER B 1 316 ? -16.797 66.312 38.656 1 39.81 316 SER B C 1
ATOM 5088 O O . SER B 1 316 ? -17.328 65.625 39.5 1 39.81 316 SER B O 1
ATOM 5090 N N . GLY B 1 317 ? -15.648 66.312 39.156 1 33.69 317 GLY B N 1
ATOM 5091 C CA . GLY B 1 317 ? -15.328 66.625 40.562 1 33.69 317 GLY B CA 1
ATOM 5092 C C . GLY B 1 317 ? -16.109 67.812 41.125 1 33.69 317 GLY B C 1
ATOM 5093 O O . GLY B 1 317 ? -17.203 67.625 41.656 1 33.69 317 GLY B O 1
ATOM 5094 N N . THR B 1 318 ? -15.305 68.75 41.625 1 36.59 318 THR B N 1
ATOM 5095 C CA . THR B 1 318 ? -15.258 69.562 42.875 1 36.59 318 THR B CA 1
ATOM 5096 C C . THR B 1 318 ? -16.234 70.688 42.844 1 36.59 318 THR B C 1
ATOM 5098 O O . THR B 1 318 ? -16.078 71.625 42.062 1 36.59 318 THR B O 1
ATOM 5101 N N . SER B 1 319 ? -17.562 70.375 42.969 1 35.06 319 SER B N 1
ATOM 5102 C CA . SER B 1 319 ? -18.438 71.438 43.438 1 35.06 319 SER B CA 1
ATOM 5103 C C . SER B 1 319 ? -17.828 72.125 44.656 1 35.06 319 SER B C 1
ATOM 5105 O O . SER B 1 319 ? -17.547 71.5 45.688 1 35.06 319 SER B O 1
ATOM 5107 N N . PHE B 1 320 ? -17.047 73.188 44.5 1 35.81 320 PHE B N 1
ATOM 5108 C CA . PHE B 1 320 ? -16.641 74.125 45.5 1 35.81 320 PHE B CA 1
ATOM 5109 C C . PHE B 1 320 ? -17.844 74.688 46.25 1 35.81 320 PHE B C 1
ATOM 5111 O O . PHE B 1 320 ? -18.703 75.375 45.656 1 35.81 320 PHE B O 1
ATOM 5118 N N . HIS B 1 321 ? -18.438 73.938 47.125 1 37.03 321 HIS B N 1
ATOM 5119 C CA . HIS B 1 321 ? -19.375 74.5 48.094 1 37.03 321 HIS B CA 1
ATOM 5120 C C . HIS B 1 321 ? -18.766 75.688 48.781 1 37.03 321 HIS B C 1
ATOM 5122 O O . HIS B 1 321 ? -17.688 75.625 49.375 1 37.03 321 HIS B O 1
ATOM 5128 N N . THR B 1 322 ? -18.922 76.875 48.25 1 36.84 322 THR B N 1
ATOM 5129 C CA . THR B 1 322 ? -18.719 78.188 48.875 1 36.84 322 THR B CA 1
ATOM 5130 C C . THR B 1 322 ? -19.469 78.25 50.219 1 36.84 322 THR B C 1
ATOM 5132 O O . THR B 1 322 ? -20.688 78.062 50.281 1 36.84 322 THR B O 1
ATOM 5135 N N . ARG B 1 323 ? -18.828 77.688 51.312 1 39.25 323 ARG B N 1
ATOM 5136 C CA . ARG B 1 323 ? -19.312 78 52.656 1 39.25 323 ARG B CA 1
ATOM 5137 C C . ARG B 1 323 ? -19.547 79.5 52.875 1 39.25 323 ARG B C 1
ATOM 5139 O O . ARG B 1 323 ? -18.625 80.25 52.719 1 39.25 323 ARG B O 1
ATOM 5146 N N . SER B 1 324 ? -20.766 80 52.5 1 34.19 324 SER B N 1
ATOM 5147 C CA . SER B 1 324 ? -21.234 81.25 52.938 1 34.19 324 SER B CA 1
ATOM 5148 C C . SER B 1 324 ? -21.047 81.438 54.469 1 34.19 324 SER B C 1
ATOM 5150 O O . SER B 1 324 ? -21.562 80.625 55.25 1 34.19 324 SER B O 1
ATOM 5152 N N . THR B 1 325 ? -19.859 81.75 54.875 1 32.56 325 THR B N 1
ATOM 5153 C CA . THR B 1 325 ? -19.656 82.25 56.219 1 32.56 325 THR B CA 1
ATOM 5154 C C . THR B 1 325 ? -20.656 83.375 56.562 1 32.56 325 THR B C 1
ATOM 5156 O O . THR B 1 325 ? -20.688 84.375 55.875 1 32.56 325 THR B O 1
ATOM 5159 N N . GLY B 1 326 ? -21.922 82.938 56.875 1 31.08 326 GLY B N 1
ATOM 5160 C CA . GLY B 1 326 ? -22.781 83.875 57.594 1 31.08 326 GLY B CA 1
ATOM 5161 C C . GLY B 1 326 ? -22.078 84.625 58.719 1 31.08 326 GLY B C 1
ATOM 5162 O O . GLY B 1 326 ? -21.438 83.938 59.562 1 31.08 326 GLY B O 1
ATOM 5163 N N . GLY B 1 327 ? -21.625 85.875 58.438 1 28.31 327 GLY B N 1
ATOM 5164 C CA . GLY B 1 327 ? -21.656 86.938 59.438 1 28.31 327 GLY B CA 1
ATOM 5165 C C . GLY B 1 327 ? -23.031 87.125 60.062 1 28.31 327 GLY B C 1
ATOM 5166 O O . GLY B 1 327 ? -24.047 86.75 59.469 1 28.31 327 GLY B O 1
#